Protein AF-A0A8R1XVH8-F1 (afdb_monomer)

Structure (mmCIF, N/CA/C/O backbone):
data_AF-A0A8R1XVH8-F1
#
_entry.id   AF-A0A8R1XVH8-F1
#
loop_
_atom_site.group_PDB
_atom_site.id
_atom_site.type_symbol
_atom_site.label_atom_id
_atom_site.label_alt_id
_atom_site.label_comp_id
_atom_site.label_asym_id
_atom_site.label_entity_id
_atom_site.label_seq_id
_atom_site.pdbx_PDB_ins_code
_atom_site.Cartn_x
_atom_site.Cartn_y
_atom_site.Cartn_z
_atom_site.occupancy
_atom_site.B_iso_or_equiv
_atom_site.auth_seq_id
_atom_site.auth_comp_id
_atom_site.auth_asym_id
_atom_site.auth_atom_id
_atom_site.pdbx_PDB_model_num
ATOM 1 N N . MET A 1 1 ? 34.388 -2.470 41.764 1.00 41.16 1 MET A N 1
ATOM 2 C CA . MET A 1 1 ? 33.141 -3.243 41.594 1.00 41.16 1 MET A CA 1
ATOM 3 C C . MET A 1 1 ? 32.781 -3.168 40.113 1.00 41.16 1 MET A C 1
ATOM 5 O O . MET A 1 1 ? 32.423 -2.094 39.654 1.00 41.16 1 MET A O 1
ATOM 9 N N . LYS A 1 2 ? 33.073 -4.227 39.343 1.00 32.81 2 LYS A N 1
ATOM 10 C CA . LYS A 1 2 ? 32.853 -4.298 37.885 1.00 32.81 2 LYS A CA 1
ATOM 11 C C . LYS A 1 2 ? 31.404 -4.728 37.622 1.00 32.81 2 LYS A C 1
ATOM 13 O O . LYS A 1 2 ? 30.973 -5.714 38.212 1.00 32.81 2 LYS A O 1
ATOM 18 N N . LEU A 1 3 ? 30.684 -3.995 36.773 1.00 36.16 3 LEU A N 1
ATOM 19 C CA . LEU A 1 3 ? 29.395 -4.421 36.210 1.00 36.16 3 LEU A CA 1
ATOM 20 C C . LEU A 1 3 ? 29.646 -5.412 35.052 1.00 36.16 3 LEU A C 1
ATOM 22 O O . LEU A 1 3 ? 30.648 -5.238 34.353 1.00 36.16 3 LEU A O 1
ATOM 26 N N . PRO A 1 4 ? 28.809 -6.453 34.873 1.00 33.69 4 PRO A N 1
ATOM 27 C CA . PRO A 1 4 ? 29.088 -7.558 33.963 1.00 33.69 4 PRO A CA 1
ATOM 28 C C . PRO A 1 4 ? 28.677 -7.276 32.510 1.00 33.69 4 PRO A C 1
ATOM 30 O O . PRO A 1 4 ? 27.805 -6.454 32.237 1.00 33.69 4 PRO A O 1
ATOM 33 N N . GLU A 1 5 ? 29.346 -7.994 31.607 1.00 32.44 5 GLU A N 1
ATOM 34 C CA . GLU A 1 5 ? 29.233 -7.965 30.146 1.00 32.44 5 GLU A CA 1
ATOM 35 C C . GLU A 1 5 ? 27.840 -8.378 29.642 1.00 32.44 5 GLU A C 1
ATOM 37 O O . GLU A 1 5 ? 27.240 -9.337 30.132 1.00 32.44 5 GLU A O 1
ATOM 42 N N . ALA A 1 6 ? 27.344 -7.653 28.634 1.00 37.00 6 ALA A N 1
ATOM 43 C CA . ALA A 1 6 ? 26.116 -7.975 27.919 1.00 37.00 6 ALA A CA 1
ATOM 44 C C . ALA A 1 6 ? 26.329 -9.186 26.997 1.00 37.00 6 ALA A C 1
ATOM 46 O O . ALA A 1 6 ? 27.260 -9.234 26.194 1.00 37.00 6 ALA A O 1
ATOM 47 N N . THR A 1 7 ? 25.441 -10.162 27.137 1.00 34.00 7 THR A N 1
ATOM 48 C CA . THR A 1 7 ? 25.371 -11.409 26.384 1.00 34.00 7 THR A CA 1
ATOM 49 C C . THR A 1 7 ? 24.884 -11.183 24.949 1.00 34.00 7 THR A C 1
ATOM 51 O O . THR A 1 7 ? 23.850 -10.562 24.716 1.00 34.00 7 THR A O 1
ATOM 54 N N . ASN A 1 8 ? 25.635 -11.734 23.991 1.00 28.81 8 ASN A N 1
ATOM 55 C CA . ASN A 1 8 ? 25.327 -11.777 22.560 1.00 28.81 8 ASN A CA 1
ATOM 56 C C . ASN A 1 8 ? 24.007 -12.522 22.279 1.00 28.81 8 ASN A C 1
ATOM 58 O O . ASN A 1 8 ? 23.938 -13.734 22.485 1.00 28.81 8 ASN A O 1
ATOM 62 N N . SER A 1 9 ? 23.002 -11.837 21.725 1.00 32.88 9 SER A N 1
ATOM 63 C CA . SER A 1 9 ? 21.912 -12.471 20.974 1.00 32.88 9 SER A CA 1
ATOM 64 C C . SER A 1 9 ? 22.165 -12.271 19.480 1.00 32.88 9 SER A C 1
ATOM 66 O O . SER A 1 9 ? 22.059 -11.162 18.962 1.00 32.88 9 SER A O 1
ATOM 68 N N . SER A 1 10 ? 22.530 -13.350 18.794 1.00 30.30 10 SER A N 1
ATOM 69 C CA . SER A 1 10 ? 22.681 -13.413 17.341 1.00 30.30 10 SER A CA 1
ATOM 70 C C . SER A 1 10 ? 21.307 -13.382 16.662 1.00 30.30 10 SER A C 1
ATOM 72 O O . SER A 1 10 ? 20.714 -14.435 16.414 1.00 30.30 10 SER A O 1
ATOM 74 N N . GLU A 1 11 ? 20.790 -12.189 16.376 1.00 31.14 11 GLU A N 1
ATOM 75 C CA . GLU A 1 11 ? 19.809 -12.021 15.300 1.00 31.14 11 GLU A CA 1
ATOM 76 C C . GLU A 1 11 ? 20.565 -11.877 13.967 1.00 31.14 11 GLU A C 1
ATOM 78 O O . GLU A 1 11 ? 21.631 -11.259 13.942 1.00 31.14 11 GLU A O 1
ATOM 83 N N . PRO A 1 12 ? 20.085 -12.483 12.866 1.00 31.28 12 PRO A N 1
ATOM 84 C CA . PRO A 1 12 ? 20.711 -12.297 11.565 1.00 31.28 12 PRO A CA 1
ATOM 85 C C . PRO A 1 12 ? 20.593 -10.822 11.171 1.00 31.28 12 PRO A C 1
ATOM 87 O O . PRO A 1 12 ? 19.512 -10.255 11.312 1.00 31.28 12 PRO A O 1
ATOM 90 N N . GLU A 1 13 ? 21.691 -10.225 10.699 1.00 31.73 13 GLU A N 1
ATOM 91 C CA . GLU A 1 13 ? 21.740 -8.858 10.166 1.00 31.73 13 GLU A CA 1
ATOM 92 C C . GLU A 1 13 ? 20.700 -8.700 9.047 1.00 31.73 13 GLU A C 1
ATOM 94 O O . GLU A 1 13 ? 20.936 -9.052 7.891 1.00 31.73 13 GLU A O 1
ATOM 99 N N . ASP A 1 14 ? 19.515 -8.205 9.402 1.00 42.94 14 ASP A N 1
ATOM 100 C CA . ASP A 1 14 ? 18.559 -7.675 8.443 1.00 42.94 14 ASP A CA 1
ATOM 101 C C . ASP A 1 14 ? 19.241 -6.455 7.820 1.00 42.94 14 ASP A C 1
ATOM 103 O O . ASP A 1 14 ? 19.723 -5.582 8.548 1.00 42.94 14 ASP A O 1
ATOM 107 N N . VAL A 1 15 ? 19.372 -6.417 6.493 1.00 43.84 15 VAL A N 1
ATOM 108 C CA . VAL A 1 15 ? 19.994 -5.287 5.790 1.00 43.84 15 VAL A CA 1
ATOM 109 C C . VAL A 1 15 ? 19.095 -4.073 6.021 1.00 43.84 15 VAL A C 1
ATOM 111 O O . VAL A 1 15 ? 18.144 -3.842 5.274 1.00 43.84 15 VAL A O 1
ATOM 114 N N . MET A 1 16 ? 19.347 -3.337 7.107 1.00 61.94 16 MET A N 1
ATOM 115 C CA . MET A 1 16 ? 18.557 -2.173 7.483 1.00 61.94 16 MET A CA 1
ATOM 116 C C . MET A 1 16 ? 18.638 -1.163 6.345 1.00 61.94 16 MET A C 1
ATOM 118 O O . MET A 1 16 ? 19.724 -0.729 5.957 1.00 61.94 16 MET A O 1
ATOM 122 N N . GLN A 1 17 ? 17.481 -0.809 5.789 1.00 72.12 17 GLN A N 1
ATOM 123 C CA . GLN A 1 17 ? 17.408 0.273 4.819 1.00 72.12 17 GLN A CA 1
ATOM 124 C C . GLN A 1 17 ? 17.915 1.560 5.482 1.00 72.12 17 GLN A C 1
ATOM 126 O O . GLN A 1 17 ? 17.555 1.819 6.635 1.00 72.12 17 GLN A O 1
ATOM 131 N N . PRO A 1 18 ? 18.736 2.364 4.784 1.00 84.88 18 PRO A N 1
ATOM 132 C CA . PRO A 1 18 ? 19.253 3.597 5.352 1.00 84.88 18 PRO A CA 1
ATOM 133 C C . PRO A 1 18 ? 18.094 4.537 5.691 1.00 84.88 18 PRO A C 1
ATOM 135 O O . PRO A 1 18 ? 17.162 4.735 4.908 1.00 84.88 18 PRO A O 1
ATOM 138 N N . SER A 1 19 ? 18.154 5.131 6.875 1.00 91.81 19 SER A N 1
ATOM 139 C CA . SER A 1 19 ? 17.223 6.164 7.311 1.00 91.81 19 SER A CA 1
ATOM 140 C C . SER A 1 19 ? 17.341 7.417 6.443 1.00 91.81 19 SER A C 1
ATOM 142 O O . SER A 1 19 ? 18.367 7.680 5.809 1.00 91.81 19 SER A O 1
ATOM 144 N N . LEU A 1 20 ? 16.307 8.264 6.468 1.00 93.75 20 LEU A N 1
ATOM 145 C CA . LEU A 1 20 ? 16.307 9.517 5.704 1.00 93.75 20 LEU A CA 1
ATOM 146 C C . LEU A 1 20 ? 17.517 10.398 6.065 1.00 93.75 20 LEU A C 1
ATOM 148 O O . LEU A 1 20 ? 18.141 10.996 5.188 1.00 93.75 20 LEU A O 1
ATOM 152 N N . LYS A 1 21 ? 17.893 10.391 7.351 1.00 93.50 21 LYS A N 1
ATOM 153 C CA . LYS A 1 21 ? 19.056 11.100 7.889 1.00 93.50 21 LYS A CA 1
ATOM 154 C C . LYS A 1 21 ? 20.384 10.529 7.386 1.00 93.50 21 LYS A C 1
ATOM 156 O O . LYS A 1 21 ? 21.283 11.305 7.076 1.00 93.50 21 LYS A O 1
ATOM 161 N N . GLU A 1 22 ? 20.519 9.206 7.289 1.00 93.38 22 GLU A N 1
ATOM 162 C CA . GLU A 1 22 ? 21.719 8.551 6.737 1.00 93.38 22 GLU A CA 1
ATOM 163 C C . GLU A 1 22 ? 21.882 8.821 5.239 1.00 93.38 22 GLU A C 1
ATOM 165 O O . GLU A 1 22 ? 23.004 8.979 4.764 1.00 93.38 22 GLU A O 1
ATOM 170 N N . LEU A 1 23 ? 20.769 8.992 4.519 1.00 93.56 23 LEU A N 1
ATOM 171 C CA . LEU A 1 23 ? 20.758 9.469 3.133 1.00 93.56 23 LEU A CA 1
ATOM 172 C C . LEU A 1 23 ? 21.039 10.979 3.002 1.00 93.56 23 LEU A C 1
ATOM 174 O O . LEU A 1 23 ? 21.056 11.508 1.893 1.00 93.56 23 LEU A O 1
ATOM 178 N N . GLY A 1 24 ? 21.281 11.684 4.112 1.00 94.19 24 GLY A N 1
ATOM 179 C CA . GLY A 1 24 ? 21.640 13.102 4.122 1.00 94.19 24 GLY A CA 1
ATOM 180 C C . GLY A 1 24 ? 20.457 14.063 4.013 1.00 94.19 24 GLY A C 1
ATOM 181 O O . GLY A 1 24 ? 20.674 15.235 3.700 1.00 94.19 24 GLY A O 1
ATOM 182 N N . TYR A 1 25 ? 19.236 13.588 4.278 1.00 95.94 25 TYR A N 1
ATOM 183 C CA . TYR A 1 25 ? 18.013 14.382 4.222 1.00 95.94 25 TYR A CA 1
ATOM 184 C C . TYR A 1 25 ? 17.300 14.465 5.576 1.00 95.94 25 TYR A C 1
ATOM 186 O O . TYR A 1 25 ? 17.399 13.582 6.427 1.00 95.94 25 TYR A O 1
ATOM 194 N N . HIS A 1 26 ? 16.539 15.534 5.774 1.00 95.81 26 HIS A N 1
ATOM 195 C CA . HIS A 1 26 ? 15.629 15.696 6.906 1.00 95.81 26 HIS A CA 1
ATOM 196 C C . HIS A 1 26 ? 14.435 16.575 6.508 1.00 95.81 26 HIS A C 1
ATOM 198 O O . HIS A 1 26 ? 14.429 17.163 5.429 1.00 95.81 26 HIS A O 1
ATOM 204 N N . PHE A 1 27 ? 13.412 16.657 7.358 1.00 95.56 27 PHE A N 1
ATOM 205 C CA . PHE A 1 27 ? 12.331 17.631 7.198 1.00 95.56 27 PHE A CA 1
ATOM 206 C C . PHE A 1 27 ? 12.562 18.810 8.143 1.00 95.56 27 PHE A C 1
ATOM 208 O O . PHE A 1 27 ? 12.816 18.592 9.327 1.00 95.56 27 PHE A O 1
ATOM 215 N N . ASP A 1 28 ? 12.462 20.035 7.623 1.00 93.81 28 ASP A N 1
ATOM 216 C CA . ASP A 1 28 ? 12.487 21.250 8.443 1.00 93.81 28 ASP A CA 1
ATOM 217 C C . ASP A 1 28 ? 11.183 21.417 9.255 1.00 93.81 28 ASP A C 1
ATOM 219 O O . ASP A 1 28 ? 10.233 20.640 9.115 1.00 93.81 28 ASP A O 1
ATOM 223 N N . ASP A 1 29 ? 11.104 22.452 10.096 1.00 90.25 29 ASP A N 1
ATOM 224 C CA . ASP A 1 29 ? 9.925 22.726 10.937 1.00 90.25 29 ASP A CA 1
ATOM 225 C C . ASP A 1 29 ? 8.639 22.993 10.125 1.00 90.25 29 ASP A C 1
ATOM 227 O O . ASP A 1 29 ? 7.523 22.818 10.623 1.00 90.25 29 ASP A O 1
ATOM 231 N N . CYS A 1 30 ? 8.774 23.382 8.852 1.00 87.19 30 CYS A N 1
ATOM 232 C CA . CYS A 1 30 ? 7.662 23.560 7.916 1.00 87.19 30 CYS A CA 1
ATOM 233 C C . CYS A 1 30 ? 7.269 22.247 7.210 1.00 87.19 30 CYS A C 1
ATOM 235 O O . CYS A 1 30 ? 6.290 22.210 6.456 1.00 87.19 30 CYS A O 1
ATOM 237 N N . GLY A 1 31 ? 8.007 21.163 7.456 1.00 91.12 31 GLY A N 1
ATOM 238 C CA . GLY A 1 31 ? 7.837 19.857 6.835 1.00 91.12 31 GLY A CA 1
ATOM 239 C C . GLY A 1 31 ? 8.377 19.779 5.408 1.00 91.12 31 GLY A C 1
ATOM 240 O O . GLY A 1 31 ? 7.955 18.891 4.670 1.00 91.12 31 GLY A O 1
ATOM 241 N N . VAL A 1 32 ? 9.246 20.700 4.985 1.00 91.44 32 VAL A N 1
ATOM 242 C CA . VAL A 1 32 ? 9.895 20.681 3.665 1.00 91.44 32 VAL A CA 1
ATOM 243 C C . VAL A 1 32 ? 11.162 19.833 3.752 1.00 91.44 32 VAL A C 1
ATOM 245 O O . VAL A 1 32 ? 11.928 19.957 4.705 1.00 91.44 32 VAL A O 1
ATOM 248 N N . MET A 1 33 ? 11.393 18.964 2.766 1.00 94.31 33 MET A N 1
ATOM 249 C CA . MET A 1 33 ? 12.576 18.101 2.748 1.00 94.31 33 MET A CA 1
ATOM 250 C C . MET A 1 33 ? 13.833 18.894 2.373 1.00 94.31 33 MET A C 1
ATOM 252 O O . MET A 1 33 ? 13.864 19.566 1.334 1.00 94.31 33 MET A O 1
ATOM 256 N N . ARG A 1 34 ? 14.866 18.792 3.210 1.00 94.81 34 ARG A N 1
ATOM 257 C CA . ARG A 1 34 ? 16.147 19.491 3.096 1.00 94.81 34 ARG A CA 1
ATOM 258 C C . ARG A 1 34 ? 17.315 18.520 3.063 1.00 94.81 34 ARG A C 1
ATOM 260 O O . ARG A 1 34 ? 17.290 17.505 3.756 1.00 94.81 34 ARG A O 1
ATOM 267 N N . ASP A 1 35 ? 18.332 18.837 2.271 1.00 93.94 35 ASP A N 1
ATOM 268 C CA . ASP A 1 35 ? 19.637 18.182 2.353 1.00 93.94 35 ASP A CA 1
ATOM 269 C C . ASP A 1 35 ? 20.452 18.710 3.553 1.00 93.94 35 ASP A C 1
ATOM 271 O O . ASP A 1 35 ? 20.030 19.605 4.286 1.00 93.94 35 ASP A O 1
ATOM 275 N N . LYS A 1 36 ? 21.668 18.187 3.733 1.00 91.19 36 LYS A N 1
ATOM 276 C CA . LYS A 1 36 ? 22.628 18.645 4.756 1.00 91.19 36 LYS A CA 1
ATOM 277 C C . LYS A 1 36 ? 23.047 20.125 4.664 1.00 91.19 36 LYS A C 1
ATOM 279 O O . LYS A 1 36 ? 23.709 20.611 5.574 1.00 91.19 36 LYS A O 1
ATOM 284 N N . ASN A 1 37 ? 22.745 20.808 3.558 1.00 93.06 37 ASN A N 1
ATOM 285 C CA . ASN A 1 37 ? 23.063 22.216 3.312 1.00 93.06 37 ASN A CA 1
ATOM 286 C C . ASN A 1 37 ? 21.799 23.100 3.307 1.00 93.06 37 ASN A C 1
ATOM 288 O O . ASN A 1 37 ? 21.846 24.210 2.774 1.00 93.06 37 ASN A O 1
ATOM 292 N N . GLU A 1 38 ? 20.672 22.611 3.838 1.00 92.94 38 GLU A N 1
ATOM 293 C CA . GLU A 1 38 ? 19.370 23.299 3.865 1.00 92.94 38 GLU A CA 1
ATOM 294 C C . GLU A 1 38 ? 18.756 23.591 2.481 1.00 92.94 38 GLU A C 1
ATOM 296 O O . GLU A 1 38 ? 17.808 24.380 2.330 1.00 92.94 38 GLU A O 1
ATOM 301 N N . LYS A 1 39 ? 19.251 22.928 1.432 1.00 93.19 39 LYS A N 1
ATOM 302 C CA . LYS A 1 39 ? 18.674 23.017 0.090 1.00 93.19 39 LYS A CA 1
ATOM 303 C C . LYS A 1 39 ? 17.489 22.076 -0.033 1.00 93.19 39 LYS A C 1
ATOM 305 O O . LYS A 1 39 ? 17.475 20.996 0.551 1.00 93.19 39 LYS A O 1
ATOM 310 N N . LYS A 1 40 ? 16.481 22.494 -0.802 1.00 88.88 40 LYS A N 1
ATOM 311 C CA . LYS A 1 40 ? 15.342 21.628 -1.128 1.00 88.88 40 LYS A CA 1
ATOM 312 C C . LYS A 1 40 ? 15.826 20.390 -1.878 1.00 88.88 40 LYS A C 1
ATOM 314 O O . LYS A 1 40 ? 16.826 20.452 -2.588 1.00 88.88 40 LYS A O 1
ATOM 319 N N . TYR A 1 41 ? 15.086 19.295 -1.733 1.00 85.44 41 TYR A N 1
ATOM 320 C CA . TYR A 1 41 ? 15.306 18.098 -2.533 1.00 85.44 41 TYR A CA 1
ATOM 321 C C . TYR A 1 41 ? 15.354 18.427 -4.031 1.00 85.44 41 TYR A C 1
ATOM 323 O O . TYR A 1 41 ? 14.455 19.077 -4.566 1.00 85.44 41 TYR A O 1
ATOM 331 N N . GLU A 1 42 ? 16.382 17.918 -4.700 1.00 82.56 42 GLU A N 1
ATOM 332 C CA . GLU A 1 42 ? 16.516 17.941 -6.149 1.00 82.56 42 GLU A CA 1
ATOM 333 C C . GLU A 1 42 ? 16.573 16.498 -6.646 1.00 82.56 42 GLU A C 1
ATOM 335 O O . GLU A 1 42 ? 17.247 15.643 -6.066 1.00 82.56 42 GLU A O 1
ATOM 340 N N . PHE A 1 43 ? 15.831 16.214 -7.713 1.00 78.12 43 PHE A N 1
ATOM 341 C CA . PHE A 1 43 ? 15.843 14.896 -8.331 1.00 78.12 43 PHE A CA 1
ATOM 342 C C . PHE A 1 43 ? 17.216 14.622 -8.959 1.00 78.12 43 PHE A C 1
ATOM 344 O O . PHE A 1 43 ? 17.677 15.400 -9.792 1.00 78.12 43 PHE A O 1
ATOM 351 N N . ILE A 1 44 ? 17.833 13.501 -8.575 1.00 80.94 44 ILE A N 1
ATOM 352 C CA . ILE A 1 44 ? 19.130 13.047 -9.100 1.00 80.94 44 ILE A CA 1
ATOM 353 C C . ILE A 1 44 ? 18.889 11.999 -10.188 1.00 80.94 44 ILE A C 1
ATOM 355 O O . ILE A 1 44 ? 19.114 12.246 -11.370 1.00 80.94 44 ILE A O 1
ATOM 359 N N . ASP A 1 45 ? 18.372 10.841 -9.785 1.00 77.81 45 ASP A N 1
ATOM 360 C CA . ASP A 1 45 ? 18.011 9.738 -10.663 1.00 77.81 45 ASP A CA 1
ATOM 361 C C . ASP A 1 45 ? 16.887 8.892 -10.038 1.00 77.81 45 ASP A C 1
ATOM 363 O O . ASP A 1 45 ? 16.467 9.100 -8.893 1.00 77.81 45 ASP A O 1
ATOM 367 N N . GLN A 1 46 ? 16.376 7.924 -10.803 1.00 73.88 46 GLN A N 1
ATOM 368 C CA . GLN A 1 46 ? 15.266 7.080 -10.361 1.00 73.88 46 GLN A CA 1
ATOM 369 C C . GLN A 1 46 ? 15.649 6.141 -9.208 1.00 73.88 46 GLN A C 1
ATOM 371 O O . GLN A 1 46 ? 14.800 5.847 -8.368 1.00 73.88 46 GLN A O 1
ATOM 376 N N . LYS A 1 47 ? 16.894 5.654 -9.158 1.00 76.31 47 LYS A N 1
ATOM 377 C CA . LYS A 1 47 ? 17.347 4.719 -8.122 1.00 76.31 47 LYS A CA 1
ATOM 378 C C . LYS A 1 47 ? 17.405 5.433 -6.773 1.00 76.31 47 LYS A C 1
ATOM 380 O O . LYS A 1 47 ? 16.791 4.957 -5.821 1.00 76.31 47 LYS A O 1
ATOM 385 N N . SER A 1 48 ? 18.044 6.601 -6.721 1.00 84.19 48 SER A N 1
ATOM 386 C CA . SER A 1 48 ? 18.070 7.459 -5.537 1.00 84.19 48 SER A CA 1
ATOM 387 C C . SER A 1 48 ? 16.669 7.925 -5.144 1.00 84.19 48 SER A C 1
ATOM 389 O O . SER A 1 48 ? 16.351 7.954 -3.961 1.00 84.19 48 SER A O 1
ATOM 391 N N . TYR A 1 49 ? 15.794 8.244 -6.106 1.00 76.00 49 TYR A N 1
ATOM 392 C CA . TYR A 1 49 ? 14.404 8.607 -5.806 1.00 76.00 49 TYR A CA 1
ATOM 393 C C . TYR A 1 49 ? 13.641 7.478 -5.094 1.00 76.00 49 TYR A C 1
ATOM 395 O O . TYR A 1 49 ? 12.902 7.742 -4.145 1.00 76.00 49 TYR A O 1
ATOM 403 N N . GLU A 1 50 ? 13.809 6.225 -5.528 1.00 79.19 50 GLU A N 1
ATOM 404 C CA . GLU A 1 50 ? 13.172 5.076 -4.875 1.00 79.19 50 GLU A CA 1
ATOM 405 C C . GLU A 1 50 ? 13.764 4.792 -3.490 1.00 79.19 50 GLU A C 1
ATOM 407 O O . GLU A 1 50 ? 13.001 4.576 -2.551 1.00 79.19 50 GLU A O 1
ATOM 412 N N . GLU A 1 51 ? 15.090 4.851 -3.342 1.00 89.44 51 GLU A N 1
ATOM 413 C CA . GLU A 1 51 ? 15.783 4.656 -2.061 1.00 89.44 51 GLU A CA 1
ATOM 414 C C . GLU A 1 51 ? 15.360 5.706 -1.023 1.00 89.44 51 GLU A C 1
ATOM 416 O O . GLU A 1 51 ? 14.901 5.363 0.069 1.00 89.44 51 GLU A O 1
ATOM 421 N N . ILE A 1 52 ? 15.393 6.988 -1.402 1.00 90.88 52 ILE A N 1
ATOM 422 C CA . ILE A 1 52 ? 14.908 8.089 -0.561 1.00 90.88 52 ILE A CA 1
ATOM 423 C C . ILE A 1 52 ? 13.411 7.926 -0.287 1.00 90.88 52 ILE A C 1
ATOM 425 O O . ILE A 1 52 ? 12.964 8.141 0.835 1.00 90.88 52 ILE A O 1
ATOM 429 N N . GLY A 1 53 ? 12.617 7.513 -1.278 1.00 86.88 53 GLY A N 1
ATOM 430 C CA . GLY A 1 53 ? 11.182 7.283 -1.114 1.00 86.88 53 GLY A CA 1
ATOM 431 C C . GLY A 1 53 ? 10.844 6.190 -0.089 1.00 86.88 53 GLY A C 1
ATOM 432 O O . GLY A 1 53 ? 9.844 6.311 0.627 1.00 86.88 53 GLY A O 1
ATOM 433 N N . SER A 1 54 ? 11.662 5.141 0.003 1.00 91.00 54 SER A N 1
ATOM 434 C CA . SER A 1 54 ? 11.553 4.116 1.049 1.00 91.00 54 SER A CA 1
ATOM 435 C C . SER A 1 54 ? 11.927 4.683 2.420 1.00 91.00 54 SER A C 1
ATOM 437 O O . SER A 1 54 ? 11.152 4.551 3.364 1.00 91.00 54 SER A O 1
ATOM 439 N N . ALA A 1 55 ? 13.025 5.436 2.517 1.00 95.44 55 ALA A N 1
ATOM 440 C CA . ALA A 1 55 ? 13.425 6.093 3.761 1.00 95.44 55 ALA A CA 1
ATOM 441 C C . ALA A 1 55 ? 12.389 7.124 4.262 1.00 95.44 55 ALA A C 1
ATOM 443 O O . ALA A 1 55 ? 12.108 7.209 5.457 1.00 95.44 55 ALA A O 1
ATOM 444 N N . VAL A 1 56 ? 11.757 7.870 3.348 1.00 95.12 56 VAL A N 1
ATOM 445 C CA . VAL A 1 56 ? 10.630 8.774 3.638 1.00 95.12 56 VAL A CA 1
ATOM 446 C C . VAL A 1 56 ? 9.430 8.010 4.199 1.00 95.12 56 VAL A C 1
ATOM 448 O O . VAL A 1 56 ? 8.721 8.531 5.057 1.00 95.12 56 VAL A O 1
ATOM 451 N N . THR A 1 57 ? 9.185 6.784 3.729 1.00 95.06 57 THR A N 1
ATOM 452 C CA . THR A 1 57 ? 8.084 5.952 4.231 1.00 95.06 57 THR A CA 1
ATOM 453 C C . THR A 1 57 ? 8.283 5.612 5.705 1.00 95.06 57 THR A C 1
ATOM 455 O O . THR A 1 57 ? 7.377 5.858 6.503 1.00 95.06 57 THR A O 1
ATOM 458 N N . GLU A 1 58 ? 9.474 5.138 6.075 1.00 95.50 58 GLU A N 1
ATOM 459 C CA . GLU A 1 58 ? 9.809 4.837 7.471 1.00 95.50 58 GLU A CA 1
ATOM 460 C C . GLU A 1 58 ? 9.821 6.095 8.347 1.00 95.50 58 GLU A C 1
ATOM 462 O O . GLU A 1 58 ? 9.307 6.083 9.467 1.00 95.50 58 GLU A O 1
ATOM 467 N N . GLU A 1 59 ? 10.305 7.222 7.820 1.00 96.94 59 GLU A N 1
ATOM 468 C CA . GLU A 1 59 ? 10.276 8.495 8.541 1.00 96.94 59 GLU A CA 1
ATOM 469 C C . GLU A 1 59 ? 8.840 8.976 8.810 1.00 96.94 59 GLU A C 1
ATOM 471 O O . GLU A 1 59 ? 8.539 9.462 9.899 1.00 96.94 59 GLU A O 1
ATOM 476 N N . ILE A 1 60 ? 7.912 8.792 7.868 1.00 97.44 60 ILE A N 1
ATOM 477 C CA . ILE A 1 60 ? 6.495 9.123 8.078 1.00 97.44 60 ILE A CA 1
ATOM 478 C C . ILE A 1 60 ? 5.861 8.221 9.132 1.00 97.44 60 ILE A C 1
ATOM 480 O O . ILE A 1 60 ? 5.084 8.716 9.951 1.00 97.44 60 ILE A O 1
ATOM 484 N N . TYR A 1 61 ? 6.194 6.929 9.158 1.00 97.75 61 TYR A N 1
ATOM 485 C CA . TYR A 1 61 ? 5.756 6.054 10.242 1.00 97.75 61 TYR A CA 1
ATOM 486 C C . TYR A 1 61 ? 6.265 6.551 11.595 1.00 97.75 61 TYR A C 1
ATOM 488 O O . TYR A 1 61 ? 5.463 6.741 12.510 1.00 97.75 61 TYR A O 1
ATOM 496 N N . ARG A 1 62 ? 7.561 6.878 11.688 1.00 97.25 62 ARG A N 1
ATOM 497 C CA . ARG A 1 62 ? 8.167 7.447 12.896 1.00 97.25 62 ARG A CA 1
ATOM 498 C C . ARG A 1 62 ? 7.464 8.736 13.326 1.00 97.25 62 ARG A C 1
ATOM 500 O O . ARG A 1 62 ? 7.184 8.914 14.509 1.00 97.25 62 ARG A O 1
ATOM 507 N N . ILE A 1 63 ? 7.148 9.635 12.392 1.00 97.31 63 ILE A N 1
ATOM 508 C CA . ILE A 1 63 ? 6.412 10.875 12.681 1.00 97.31 63 ILE A CA 1
ATOM 509 C C . ILE A 1 63 ? 5.006 10.567 13.214 1.00 97.31 63 ILE A C 1
ATOM 511 O O . ILE A 1 63 ? 4.594 11.174 14.198 1.00 97.31 63 ILE A O 1
ATOM 515 N N . MET A 1 64 ? 4.270 9.634 12.600 1.00 98.25 64 MET A N 1
ATOM 516 C CA . MET A 1 64 ? 2.923 9.257 13.049 1.00 98.25 64 MET A CA 1
ATOM 517 C C . MET A 1 64 ? 2.920 8.616 14.442 1.00 98.25 64 MET A C 1
ATOM 519 O O . MET A 1 64 ? 1.999 8.864 15.219 1.00 98.25 64 MET A O 1
ATOM 523 N N . GLU A 1 65 ? 3.928 7.810 14.769 1.00 98.44 65 GLU A N 1
ATOM 524 C CA . GLU A 1 65 ? 4.048 7.120 16.061 1.00 98.44 65 GLU A CA 1
ATOM 525 C C . GLU A 1 65 ? 4.434 8.076 17.205 1.00 98.44 65 GLU A C 1
ATOM 527 O O . GLU A 1 65 ? 4.046 7.864 18.352 1.00 98.44 65 GLU A O 1
ATOM 532 N N . ASN A 1 66 ? 5.141 9.171 16.908 1.00 97.75 66 ASN A N 1
ATOM 533 C CA . ASN A 1 66 ? 5.615 10.128 17.910 1.00 97.75 66 ASN A CA 1
ATOM 534 C C . ASN A 1 66 ? 4.632 11.292 18.170 1.00 97.75 66 ASN A C 1
ATOM 536 O O . ASN A 1 66 ? 3.721 11.561 17.372 1.00 97.75 66 ASN A O 1
ATOM 540 N N . PRO A 1 67 ? 4.795 12.038 19.284 1.00 96.31 67 PRO A N 1
ATOM 541 C CA . PRO A 1 67 ? 4.072 13.284 19.498 1.00 96.31 67 PRO A CA 1
ATOM 542 C C . PRO A 1 67 ? 4.262 14.267 18.326 1.00 96.31 67 PRO A C 1
ATOM 544 O O . PRO A 1 67 ? 5.363 14.384 17.794 1.00 96.31 67 PRO A O 1
ATOM 547 N N . PRO A 1 68 ? 3.213 15.010 17.931 1.00 94.88 68 PRO A N 1
ATOM 548 C CA . PRO A 1 68 ? 1.905 15.093 18.576 1.00 94.88 68 PRO A CA 1
ATOM 549 C C . PRO A 1 68 ? 0.900 14.020 18.121 1.00 94.88 68 PRO A C 1
ATOM 551 O O . PRO A 1 68 ? -0.227 14.029 18.618 1.00 94.88 68 PRO A O 1
ATOM 554 N N . TYR A 1 69 ? 1.243 13.124 17.198 1.00 96.62 69 TYR A N 1
ATOM 555 C CA . TYR A 1 69 ? 0.286 12.216 16.557 1.00 96.62 69 TYR A CA 1
ATOM 556 C C . TYR A 1 69 ? -0.053 11.011 17.441 1.00 96.62 69 TYR A C 1
ATOM 558 O O . TYR A 1 69 ? -1.228 10.822 17.751 1.00 96.62 69 TYR A O 1
ATOM 566 N N . ASN A 1 70 ? 0.961 10.300 17.950 1.00 97.62 70 ASN A N 1
ATOM 567 C CA . ASN A 1 70 ? 0.816 9.123 18.823 1.00 97.62 70 ASN A CA 1
ATOM 568 C C . ASN A 1 70 ? -0.113 8.045 18.233 1.00 97.62 70 ASN A C 1
ATOM 570 O O . ASN A 1 70 ? -1.021 7.551 18.907 1.00 97.62 70 ASN A O 1
ATOM 574 N N . MET A 1 71 ? 0.061 7.743 16.949 1.00 98.44 71 MET A N 1
ATOM 575 C CA . MET A 1 71 ? -0.637 6.648 16.287 1.00 98.44 71 MET A CA 1
ATOM 576 C C . MET A 1 71 ? -0.005 5.313 16.683 1.00 98.44 71 MET A C 1
ATOM 578 O O . MET A 1 71 ? 1.214 5.190 16.745 1.00 98.44 71 MET A O 1
ATOM 582 N N . GLU A 1 72 ? -0.828 4.297 16.900 1.00 97.94 72 GLU A N 1
ATOM 583 C CA . GLU A 1 72 ? -0.383 2.943 17.213 1.00 97.94 72 GLU A CA 1
ATOM 584 C C . GLU A 1 72 ? -0.296 2.107 15.936 1.00 97.94 72 GLU A C 1
ATOM 586 O O . GLU A 1 72 ? -1.265 2.027 15.175 1.00 97.94 72 GLU A O 1
ATOM 591 N N . ARG A 1 73 ? 0.858 1.473 15.701 1.00 97.88 73 ARG A N 1
ATOM 592 C CA . ARG A 1 73 ? 1.024 0.494 14.627 1.00 97.88 73 ARG A CA 1
ATOM 593 C C . ARG A 1 73 ? 0.428 -0.842 15.056 1.00 97.88 73 ARG A C 1
ATOM 595 O O . ARG A 1 73 ? 0.989 -1.533 15.902 1.00 97.88 73 ARG A O 1
ATOM 602 N N . GLN A 1 74 ? -0.661 -1.232 14.411 1.00 97.44 74 GLN A N 1
ATOM 603 C CA . GLN A 1 74 ? -1.361 -2.478 14.693 1.00 97.44 74 GLN A CA 1
ATOM 604 C C . GLN A 1 74 ? -1.171 -3.473 13.548 1.00 97.44 74 GLN A C 1
ATOM 606 O O . GLN A 1 74 ? -1.613 -3.226 12.425 1.00 97.44 74 GLN A 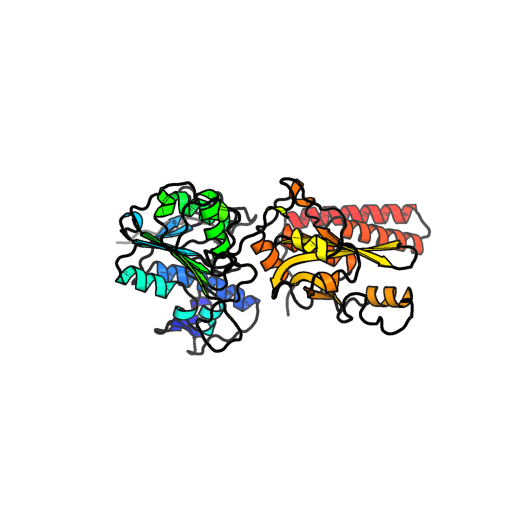O 1
ATOM 611 N N . TYR A 1 75 ? -0.559 -4.619 13.839 1.00 97.00 75 TYR A N 1
ATOM 612 C CA . TYR A 1 75 ? -0.495 -5.751 12.913 1.00 97.00 75 TYR A CA 1
ATOM 613 C C . TYR A 1 75 ? -1.853 -6.462 12.858 1.00 97.00 75 TYR A C 1
ATOM 615 O O . TYR A 1 75 ? -2.508 -6.620 13.890 1.00 97.00 75 TYR A O 1
ATOM 623 N N . LEU A 1 76 ? -2.281 -6.873 11.661 1.00 95.56 76 LEU A N 1
ATOM 624 C CA . LEU A 1 76 ? -3.528 -7.627 11.461 1.00 95.56 76 LEU A CA 1
ATOM 625 C C . LEU A 1 76 ? -3.463 -9.037 12.069 1.00 95.56 76 LEU A C 1
ATOM 627 O O . LEU A 1 76 ? -4.480 -9.565 12.507 1.00 95.56 76 LEU A O 1
ATOM 631 N N . ASP A 1 77 ? -2.266 -9.618 12.105 1.00 92.62 77 ASP A N 1
ATOM 632 C CA . ASP A 1 77 ? -1.912 -10.831 12.830 1.00 92.62 77 ASP A CA 1
ATOM 633 C C . ASP A 1 77 ? -0.683 -10.550 13.707 1.00 92.62 77 ASP A C 1
ATOM 635 O O . ASP A 1 77 ? 0.456 -10.477 13.238 1.00 92.62 77 ASP A O 1
ATOM 639 N N . ASP A 1 78 ? -0.926 -10.377 15.005 1.00 88.12 78 ASP A N 1
ATOM 640 C CA . ASP A 1 78 ? 0.123 -10.085 15.984 1.00 88.12 78 ASP A CA 1
ATOM 641 C C . ASP A 1 78 ? 0.971 -11.323 16.332 1.00 88.12 78 ASP A C 1
ATOM 643 O O . ASP A 1 78 ? 2.077 -11.197 16.856 1.00 88.12 78 ASP A O 1
ATOM 647 N N . THR A 1 79 ? 0.501 -12.531 15.986 1.00 91.38 79 THR A N 1
ATOM 648 C CA . THR A 1 79 ? 1.243 -13.779 16.237 1.00 91.38 79 THR A CA 1
ATOM 649 C C . THR A 1 79 ? 2.424 -13.951 15.285 1.00 91.38 79 THR A C 1
ATOM 651 O O . THR A 1 79 ? 3.400 -14.625 15.620 1.00 91.38 79 THR A O 1
ATOM 654 N N . ASN A 1 80 ? 2.373 -13.315 14.109 1.00 88.75 80 ASN A N 1
ATOM 655 C CA . ASN A 1 80 ? 3.441 -13.356 13.120 1.00 88.75 80 ASN A CA 1
ATOM 656 C C . ASN A 1 80 ? 3.581 -12.024 12.369 1.00 88.75 80 ASN A C 1
ATOM 658 O O . ASN A 1 80 ? 3.249 -11.910 11.187 1.00 88.75 80 ASN A O 1
ATOM 662 N N . LYS A 1 81 ? 4.164 -11.024 13.042 1.00 90.69 81 LYS A N 1
ATOM 663 C CA . LYS A 1 81 ? 4.411 -9.679 12.488 1.00 90.69 81 LYS A CA 1
ATOM 664 C C . LYS A 1 81 ? 5.150 -9.693 11.145 1.00 90.69 81 LYS A C 1
ATOM 666 O O . LYS A 1 81 ? 4.810 -8.921 10.257 1.00 90.69 81 LYS A O 1
ATOM 671 N N . LYS A 1 82 ? 6.097 -10.624 10.948 1.00 86.56 82 LYS A N 1
ATOM 672 C CA . LYS A 1 82 ? 6.855 -10.784 9.687 1.00 86.56 82 LYS A CA 1
ATOM 673 C C . LYS A 1 82 ? 5.988 -11.248 8.507 1.00 86.56 82 LYS A C 1
ATOM 675 O O . LYS A 1 82 ? 6.379 -11.088 7.353 1.00 86.56 82 LYS A O 1
ATOM 680 N N . ARG A 1 83 ? 4.824 -11.844 8.779 1.00 90.12 83 ARG A N 1
ATOM 681 C CA . ARG A 1 83 ? 3.829 -12.271 7.782 1.00 90.12 83 ARG A CA 1
ATOM 682 C C . ARG A 1 83 ? 2.516 -11.504 7.880 1.00 90.12 83 ARG A C 1
ATOM 684 O O . ARG A 1 83 ? 1.527 -11.938 7.290 1.00 90.12 83 ARG A O 1
ATOM 691 N N . SER A 1 84 ? 2.509 -10.357 8.550 1.00 93.38 84 SER A N 1
ATOM 692 C CA . SER A 1 84 ? 1.311 -9.553 8.731 1.00 93.38 84 SER A CA 1
ATOM 693 C C . SER A 1 84 ? 1.476 -8.170 8.123 1.00 93.38 84 SER A C 1
ATOM 695 O O . SER A 1 84 ? 2.451 -7.470 8.385 1.00 93.38 84 SER A O 1
ATOM 697 N N . ALA A 1 85 ? 0.460 -7.728 7.382 1.00 95.94 85 ALA A N 1
ATOM 698 C CA . ALA A 1 85 ? 0.303 -6.304 7.126 1.00 95.94 85 ALA A CA 1
ATOM 699 C C . ALA A 1 85 ? -0.028 -5.573 8.438 1.00 95.94 85 ALA A C 1
ATOM 701 O O . ALA A 1 85 ? -0.473 -6.188 9.414 1.00 95.94 85 ALA A O 1
ATOM 702 N N . PHE A 1 86 ? 0.159 -4.260 8.459 1.00 97.56 86 PHE A N 1
ATOM 703 C CA . PHE A 1 86 ? -0.230 -3.419 9.587 1.00 97.56 86 PHE A CA 1
ATOM 704 C C . PHE A 1 86 ? -1.010 -2.191 9.122 1.00 97.56 86 PHE A C 1
ATOM 706 O O . PHE A 1 86 ? -0.968 -1.807 7.953 1.00 97.56 86 PHE A O 1
ATOM 713 N N . ILE A 1 87 ? -1.706 -1.570 10.064 1.00 98.56 87 ILE A N 1
ATOM 714 C CA . ILE A 1 87 ? -2.405 -0.290 9.929 1.00 98.56 87 ILE A CA 1
ATOM 715 C C . ILE A 1 87 ? -1.973 0.646 11.058 1.00 98.56 87 ILE A C 1
ATOM 717 O O . ILE A 1 87 ? -1.322 0.207 12.007 1.00 98.56 87 ILE A O 1
ATOM 721 N N . PHE A 1 88 ? -2.362 1.920 10.983 1.00 98.75 88 PHE A N 1
ATOM 722 C CA . PHE A 1 88 ? -2.221 2.837 12.116 1.00 98.75 88 PHE A CA 1
ATOM 723 C C . PHE A 1 88 ? -3.573 3.219 12.700 1.00 98.75 88 PHE A C 1
ATOM 725 O O . PHE A 1 88 ? -4.509 3.546 11.968 1.00 98.75 88 PHE A O 1
ATOM 732 N N . LEU A 1 89 ? -3.652 3.219 14.025 1.00 98.69 89 LEU A N 1
ATOM 733 C CA . LEU A 1 89 ? -4.857 3.518 14.785 1.00 98.69 89 LEU A CA 1
ATOM 734 C C . LEU A 1 89 ? -4.593 4.691 15.728 1.00 98.69 89 LEU A C 1
ATOM 736 O O . LEU A 1 89 ? -3.560 4.751 16.388 1.00 98.69 89 LEU A O 1
ATOM 740 N N . SER A 1 90 ? -5.515 5.647 15.806 1.00 98.44 90 SER A N 1
ATOM 741 C CA . SER A 1 90 ? -5.432 6.687 16.836 1.00 98.44 90 SER A CA 1
ATOM 742 C C . SER A 1 90 ? -5.799 6.115 18.206 1.00 98.44 90 SER A C 1
ATOM 744 O O . SER A 1 90 ? -6.632 5.212 18.298 1.00 98.44 90 SER A O 1
ATOM 746 N N . LYS A 1 91 ? -5.311 6.724 19.287 1.00 97.00 91 LYS A N 1
ATOM 747 C CA . LYS A 1 91 ? -5.730 6.365 20.649 1.00 97.00 91 LYS A CA 1
ATOM 748 C C . LYS A 1 91 ? -7.264 6.334 20.810 1.00 97.00 91 LYS A C 1
ATOM 750 O O . LYS A 1 91 ? -7.963 7.257 20.383 1.00 97.00 91 LYS A O 1
ATOM 755 N N . ASP A 1 92 ? -7.768 5.281 21.453 1.00 97.06 92 ASP A N 1
ATOM 756 C CA . ASP A 1 92 ? -9.188 5.047 21.762 1.00 97.06 92 ASP A CA 1
ATOM 757 C C . ASP A 1 92 ? -10.125 5.089 20.538 1.00 97.06 92 ASP A C 1
ATOM 759 O O . ASP A 1 92 ? -11.317 5.361 20.690 1.00 97.06 92 ASP A O 1
ATOM 763 N N . TRP A 1 93 ? -9.608 4.855 19.322 1.00 97.88 93 TRP A N 1
ATOM 764 C CA . TRP A 1 93 ? -10.355 4.964 18.057 1.00 97.88 93 TRP A CA 1
ATOM 765 C C . TRP A 1 93 ? -11.707 4.231 18.085 1.00 97.88 93 TRP A C 1
ATOM 767 O O . TRP A 1 93 ? -12.696 4.749 17.570 1.00 97.88 93 TRP A O 1
ATOM 777 N N . ASN A 1 94 ? -11.772 3.062 18.727 1.00 97.31 94 ASN A N 1
ATOM 778 C CA . ASN A 1 94 ? -12.967 2.221 18.806 1.00 97.31 94 ASN A CA 1
ATOM 779 C C . ASN A 1 94 ? -14.038 2.749 19.774 1.00 97.31 94 ASN A C 1
ATOM 781 O O . ASN A 1 94 ? -15.180 2.297 19.706 1.00 97.31 94 ASN A O 1
ATOM 785 N N . GLN A 1 95 ? -13.695 3.685 20.666 1.00 97.88 95 GLN A N 1
ATOM 786 C CA . GLN A 1 95 ? -14.627 4.324 21.602 1.00 97.88 95 GLN A CA 1
ATOM 787 C C . GLN A 1 95 ? -15.111 5.698 21.119 1.00 97.88 95 GLN A C 1
ATOM 789 O O . GLN A 1 95 ? -15.998 6.279 21.744 1.00 97.88 95 GLN A O 1
ATOM 794 N N . LYS A 1 96 ? -14.534 6.250 20.043 1.00 97.69 96 LYS A N 1
ATOM 795 C CA . LYS A 1 96 ? -14.919 7.571 19.526 1.00 97.69 96 LYS A CA 1
ATOM 796 C C . LYS A 1 96 ? -16.276 7.511 18.824 1.00 97.69 96 LYS A C 1
ATOM 798 O O . LYS A 1 96 ? -16.593 6.543 18.141 1.00 97.69 96 LYS A O 1
ATOM 803 N N . GLU A 1 97 ? -17.050 8.587 18.948 1.00 97.81 97 GLU A N 1
ATOM 804 C CA . GLU A 1 97 ? -18.352 8.743 18.280 1.00 97.81 97 GLU A CA 1
ATOM 805 C C . GLU A 1 97 ? -18.217 8.896 16.756 1.00 97.81 97 GLU A C 1
ATOM 807 O O . GLU A 1 97 ? -19.071 8.433 15.998 1.00 97.81 97 GLU A O 1
ATOM 812 N N . ASN A 1 98 ? -17.120 9.518 16.315 1.00 98.38 98 ASN A N 1
ATOM 813 C CA . ASN A 1 98 ? -16.804 9.757 14.914 1.00 98.38 98 ASN A CA 1
ATOM 814 C C . ASN A 1 98 ? -15.483 9.069 14.556 1.00 98.38 98 ASN A C 1
ATOM 816 O O . ASN A 1 98 ? -14.503 9.202 15.296 1.00 98.38 98 ASN A O 1
ATOM 820 N N . LEU A 1 99 ? -15.450 8.372 13.420 1.00 98.69 99 LEU A N 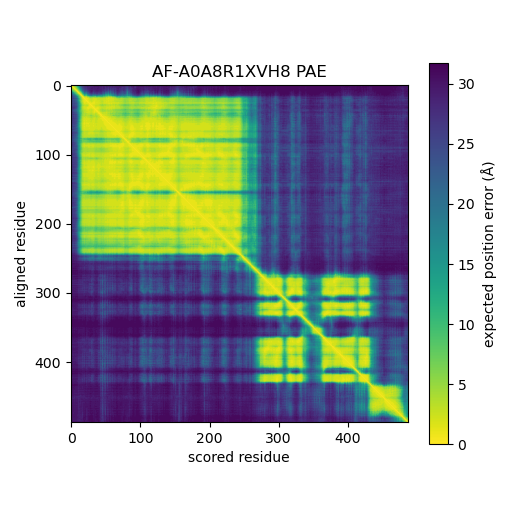1
ATOM 821 C CA . LEU A 1 99 ? -14.274 7.655 12.924 1.00 98.69 99 LEU A CA 1
ATOM 822 C C . LEU A 1 99 ? -13.949 8.081 11.491 1.00 98.69 99 LEU A C 1
ATOM 824 O O . LEU A 1 99 ? -14.833 8.119 10.639 1.00 98.69 99 LEU A O 1
ATOM 828 N N . VAL A 1 100 ? -12.679 8.358 11.210 1.00 98.62 100 VAL A N 1
ATOM 829 C CA . VAL A 1 100 ? -12.188 8.650 9.859 1.00 98.62 100 VAL A CA 1
ATOM 830 C C . VAL A 1 100 ? -11.281 7.524 9.382 1.00 98.62 100 VAL A C 1
ATOM 832 O O . VAL A 1 100 ? -10.354 7.129 10.083 1.00 98.62 100 VAL A O 1
ATOM 835 N N . VAL A 1 101 ? -11.521 7.026 8.174 1.00 98.81 101 VAL A N 1
ATOM 836 C CA . VAL A 1 101 ? -10.690 6.011 7.520 1.00 98.81 101 VAL A CA 1
ATOM 837 C C . VAL A 1 101 ? -9.925 6.656 6.367 1.00 98.81 101 VAL A C 1
ATOM 839 O O . VAL A 1 101 ? -10.537 7.248 5.479 1.00 98.81 101 VAL A O 1
ATOM 842 N N . LEU A 1 102 ? -8.596 6.550 6.370 1.00 98.75 102 LEU A N 1
ATOM 843 C CA . LEU A 1 102 ? -7.722 7.110 5.334 1.00 98.75 102 LEU A CA 1
ATOM 844 C C . LEU A 1 102 ? -7.168 5.996 4.437 1.00 98.75 102 LEU A C 1
ATOM 846 O O . LEU A 1 102 ? -6.569 5.040 4.936 1.00 98.75 102 LEU A O 1
ATOM 850 N N . ILE A 1 103 ? -7.346 6.131 3.118 1.00 98.00 103 ILE A N 1
ATOM 851 C CA . ILE A 1 103 ? -6.964 5.115 2.123 1.00 98.00 103 ILE A CA 1
ATOM 852 C C . ILE A 1 103 ? -6.161 5.753 0.985 1.00 98.00 103 ILE A C 1
ATOM 854 O O . ILE A 1 103 ? -6.704 6.464 0.143 1.00 98.00 103 ILE A O 1
ATOM 858 N N . HIS A 1 104 ? -4.857 5.494 0.944 1.00 94.31 104 HIS A N 1
ATOM 859 C CA . HIS A 1 104 ? -3.968 6.025 -0.093 1.00 94.31 104 HIS A CA 1
ATOM 860 C C . HIS A 1 104 ? -4.218 5.401 -1.485 1.00 94.31 104 HIS A C 1
ATOM 862 O O . HIS A 1 104 ? -4.933 4.409 -1.625 1.00 94.31 104 HIS A O 1
ATOM 868 N N . GLY A 1 105 ? -3.591 5.974 -2.519 1.00 83.38 105 GLY A N 1
ATOM 869 C CA . GLY A 1 105 ? -3.651 5.476 -3.899 1.00 83.38 105 GLY A CA 1
ATOM 870 C C . GLY A 1 105 ? -2.780 4.245 -4.166 1.00 83.38 105 GLY A C 1
ATOM 871 O O . GLY A 1 105 ? -2.232 3.634 -3.249 1.00 83.38 105 GLY A O 1
ATOM 872 N N . SER A 1 106 ? -2.635 3.875 -5.438 1.00 76.06 106 SER A N 1
ATOM 873 C CA . SER A 1 106 ? -1.783 2.761 -5.866 1.00 76.06 106 SER A CA 1
ATOM 874 C C . SER A 1 106 ? -0.303 3.146 -5.907 1.00 76.06 106 SER A C 1
ATOM 876 O O . SER A 1 106 ? 0.083 4.309 -5.786 1.00 76.06 106 SER A O 1
ATOM 878 N N . GLY A 1 107 ? 0.547 2.143 -6.117 1.00 71.38 107 GLY A N 1
ATOM 879 C CA . GLY A 1 107 ? 1.973 2.325 -6.335 1.00 71.38 107 GLY A CA 1
ATOM 880 C C . GLY A 1 107 ? 2.790 2.170 -5.057 1.00 71.38 107 GLY A C 1
ATOM 881 O O . GLY A 1 107 ? 2.571 1.268 -4.252 1.00 71.38 107 GLY A O 1
ATOM 882 N N . ALA A 1 108 ? 3.791 3.026 -4.900 1.00 77.00 108 ALA A N 1
ATOM 883 C CA . ALA A 1 108 ? 4.790 2.887 -3.845 1.00 77.00 108 ALA A CA 1
ATOM 884 C C . ALA A 1 108 ? 4.472 3.696 -2.577 1.00 77.00 108 ALA A C 1
ATOM 886 O O . ALA A 1 108 ? 5.225 3.645 -1.613 1.00 77.00 108 ALA A O 1
ATOM 887 N N . VAL A 1 109 ? 3.347 4.417 -2.556 1.00 86.06 109 VAL A N 1
ATOM 888 C CA . VAL A 1 109 ? 2.833 5.022 -1.323 1.00 86.06 109 VAL A CA 1
ATOM 889 C C . VAL A 1 109 ? 2.379 3.934 -0.347 1.00 86.06 109 VAL A C 1
ATOM 891 O O . VAL A 1 109 ? 1.961 2.840 -0.752 1.00 86.06 109 VAL A O 1
ATOM 894 N N . ARG A 1 110 ? 2.475 4.248 0.940 1.00 95.69 110 ARG A N 1
ATOM 895 C CA . ARG A 1 110 ? 2.030 3.421 2.065 1.00 95.69 110 ARG A CA 1
ATOM 896 C C . ARG A 1 110 ? 1.165 4.249 3.015 1.00 95.69 110 ARG A C 1
ATOM 898 O O . ARG A 1 110 ? 0.903 5.425 2.752 1.00 95.69 110 ARG A O 1
ATOM 905 N N . ALA A 1 111 ? 0.719 3.645 4.115 1.00 98.06 111 ALA A N 1
ATOM 906 C CA . ALA A 1 111 ? 0.024 4.355 5.187 1.00 98.06 111 ALA A CA 1
ATOM 907 C C . ALA A 1 111 ? 0.749 5.661 5.574 1.00 98.06 111 ALA A C 1
ATOM 909 O O . ALA A 1 111 ? 1.976 5.721 5.621 1.00 98.06 111 ALA A O 1
ATOM 910 N N . GLY A 1 112 ? -0.010 6.728 5.813 1.00 98.00 112 GLY A N 1
ATOM 911 C CA . GLY A 1 112 ? 0.529 8.056 6.099 1.00 98.00 112 GLY A CA 1
ATOM 912 C C . GLY A 1 112 ? 0.792 8.920 4.860 1.00 98.00 112 GLY A C 1
ATOM 913 O O . GLY A 1 112 ? 1.064 10.108 5.013 1.00 98.00 112 GLY A O 1
ATOM 914 N N . GLN A 1 113 ? 0.684 8.385 3.638 1.00 97.19 113 GLN A N 1
ATOM 915 C CA . GLN A 1 113 ? 1.100 9.077 2.412 1.00 97.19 113 GLN A CA 1
ATOM 916 C C . GLN A 1 113 ? -0.037 9.219 1.395 1.00 97.19 113 GLN A C 1
ATOM 918 O O . GLN A 1 113 ? -0.754 8.265 1.113 1.00 97.19 113 GLN A O 1
ATOM 923 N N . TRP A 1 114 ? -0.148 10.391 0.772 1.00 89.88 114 TRP A N 1
ATOM 924 C CA . TRP A 1 114 ? -0.915 10.586 -0.463 1.00 89.88 114 TRP A CA 1
ATOM 925 C C . TRP A 1 114 ? -0.016 10.510 -1.699 1.00 89.88 114 TRP A C 1
ATOM 927 O O . TRP A 1 114 ? -0.404 9.916 -2.700 1.00 89.88 114 TRP A O 1
ATOM 937 N N . SER A 1 115 ? 1.193 11.080 -1.631 1.00 85.56 115 SER A N 1
ATOM 938 C CA . SER A 1 115 ? 2.143 11.120 -2.747 1.00 85.56 115 SER A CA 1
ATOM 939 C C . SER A 1 115 ? 3.582 11.309 -2.268 1.00 85.56 115 SER A C 1
ATOM 941 O O . SER A 1 115 ? 3.916 12.355 -1.710 1.00 85.56 115 SER A O 1
ATOM 943 N N . ARG A 1 116 ? 4.465 10.346 -2.580 1.00 83.50 116 ARG A N 1
ATOM 944 C CA . ARG A 1 116 ? 5.918 10.478 -2.342 1.00 83.50 116 ARG A CA 1
ATOM 945 C C . ARG A 1 116 ? 6.494 11.715 -3.033 1.00 83.50 116 ARG A C 1
ATOM 947 O O . ARG A 1 116 ? 7.284 12.442 -2.444 1.00 83.50 116 ARG A O 1
ATOM 954 N N . ARG A 1 117 ? 6.048 12.007 -4.263 1.00 79.44 117 ARG A N 1
ATOM 955 C CA . ARG A 1 117 ? 6.506 13.175 -5.030 1.00 79.44 117 ARG A CA 1
ATOM 956 C C . ARG A 1 117 ? 6.189 14.483 -4.311 1.00 79.44 117 ARG A C 1
ATOM 958 O O . ARG A 1 117 ? 7.067 15.335 -4.246 1.00 79.44 117 ARG A O 1
ATOM 965 N N . LEU A 1 118 ? 4.975 14.646 -3.786 1.00 83.12 118 LEU A N 1
ATOM 966 C CA . LEU A 1 118 ? 4.604 15.867 -3.064 1.00 83.12 118 LEU A CA 1
ATOM 967 C C . LEU A 1 118 ? 5.322 15.970 -1.716 1.00 83.12 118 LEU A C 1
ATOM 969 O O . LEU A 1 118 ? 5.730 17.062 -1.342 1.00 83.12 118 LEU A O 1
ATOM 973 N N . ILE A 1 119 ? 5.529 14.851 -1.014 1.00 89.50 119 ILE A N 1
ATOM 974 C CA . ILE A 1 119 ? 6.294 14.846 0.241 1.00 89.50 119 ILE A CA 1
ATOM 975 C C . ILE A 1 119 ? 7.722 15.350 0.009 1.00 89.50 119 ILE A C 1
ATOM 977 O O . ILE A 1 119 ? 8.188 16.225 0.732 1.00 89.50 119 ILE A O 1
ATOM 981 N N . MET A 1 120 ? 8.397 14.809 -1.007 1.00 85.75 120 MET A N 1
ATOM 982 C CA . MET A 1 120 ? 9.806 15.102 -1.268 1.00 85.75 120 MET A CA 1
ATOM 983 C C . MET A 1 120 ? 10.019 16.494 -1.877 1.00 85.75 120 MET A C 1
ATOM 985 O O . MET A 1 120 ? 10.979 17.162 -1.519 1.00 85.75 120 MET A O 1
ATOM 989 N N . ASN A 1 121 ? 9.141 16.947 -2.784 1.00 77.12 121 ASN A N 1
ATOM 990 C CA . ASN A 1 121 ? 9.341 18.210 -3.517 1.00 77.12 121 ASN A CA 1
ATOM 991 C C . ASN A 1 121 ? 8.625 19.419 -2.897 1.00 77.12 121 ASN A C 1
ATOM 993 O O . ASN A 1 121 ? 9.079 20.547 -3.078 1.00 77.12 121 ASN A O 1
ATOM 997 N N . GLU A 1 122 ? 7.514 19.203 -2.187 1.00 83.25 122 GLU A N 1
ATOM 998 C CA . GLU A 1 122 ? 6.698 20.287 -1.630 1.00 83.25 122 GLU A CA 1
ATOM 999 C C . GLU A 1 122 ? 6.796 20.318 -0.107 1.00 83.25 122 GLU A C 1
ATOM 1001 O O . GLU A 1 122 ? 7.466 21.182 0.453 1.00 83.25 122 GLU A O 1
ATOM 1006 N N . SER A 1 123 ? 6.113 19.396 0.574 1.00 86.00 123 SER A N 1
ATOM 1007 C CA . SER A 1 123 ? 6.174 19.237 2.029 1.00 86.00 123 SER A CA 1
ATOM 1008 C C . SER A 1 123 ? 5.393 18.009 2.494 1.00 86.00 123 SER A C 1
ATOM 1010 O O . SER A 1 123 ? 4.473 17.525 1.822 1.00 86.00 123 SER A O 1
ATOM 1012 N N . LEU A 1 124 ? 5.660 17.590 3.731 1.00 91.75 124 LEU A N 1
ATOM 1013 C CA . LEU A 1 124 ? 4.820 16.666 4.485 1.00 91.75 124 LEU A CA 1
ATOM 1014 C C . LEU A 1 124 ? 3.346 17.092 4.461 1.00 91.75 124 LEU A C 1
ATOM 1016 O O . LEU A 1 124 ? 2.477 16.257 4.232 1.00 91.75 124 LEU A O 1
ATOM 1020 N N . ASN A 1 125 ? 3.028 18.374 4.654 1.00 82.12 125 ASN A N 1
ATOM 1021 C CA . ASN A 1 125 ? 1.635 18.828 4.709 1.00 82.12 125 ASN A CA 1
ATOM 1022 C C . ASN A 1 125 ? 0.882 18.650 3.384 1.00 82.12 125 ASN A C 1
ATOM 1024 O O . ASN A 1 125 ? -0.320 18.409 3.408 1.00 82.12 125 ASN A O 1
ATOM 1028 N N . MET A 1 126 ? 1.571 18.742 2.248 1.00 80.00 126 MET A N 1
ATOM 1029 C CA . MET A 1 126 ? 0.944 18.594 0.932 1.00 80.00 126 MET A CA 1
ATOM 1030 C C . MET A 1 126 ? 0.807 17.130 0.511 1.00 80.00 126 MET A C 1
ATOM 1032 O O . MET A 1 126 ? -0.184 16.752 -0.109 1.00 80.00 126 MET A O 1
ATOM 1036 N N . GLY A 1 127 ? 1.804 16.300 0.823 1.00 83.81 127 GLY A N 1
ATOM 1037 C CA . GLY A 1 127 ? 1.869 14.934 0.307 1.00 83.81 127 GLY A CA 1
ATOM 1038 C C . GLY A 1 127 ? 1.528 13.823 1.301 1.00 83.81 127 GLY A C 1
ATOM 1039 O O . GLY A 1 127 ? 1.452 12.668 0.885 1.00 83.81 127 GLY A O 1
ATOM 1040 N N . SER A 1 128 ? 1.325 14.128 2.586 1.00 95.50 128 SER A N 1
ATOM 1041 C CA . SER A 1 128 ? 1.029 13.138 3.633 1.00 95.50 128 SER A CA 1
ATOM 1042 C C . SER A 1 128 ? -0.398 13.243 4.178 1.00 95.50 128 SER A C 1
ATOM 1044 O O . SER A 1 128 ? -1.123 14.215 3.969 1.00 95.50 128 SER A O 1
ATOM 1046 N N . GLN A 1 129 ? -0.787 12.237 4.952 1.00 97.88 129 GLN A N 1
ATOM 1047 C CA . GLN A 1 129 ? -2.045 12.182 5.690 1.00 97.88 129 GLN A CA 1
ATOM 1048 C C . GLN A 1 129 ? -1.991 12.936 7.031 1.00 97.88 129 GLN A C 1
ATOM 1050 O O . GLN A 1 129 ? -3.018 13.076 7.696 1.00 97.88 129 GLN A O 1
ATOM 1055 N N . LEU A 1 130 ? -0.831 13.478 7.421 1.00 96.94 130 LEU A N 1
ATOM 1056 C CA . LEU A 1 130 ? -0.625 14.147 8.709 1.00 96.94 130 LEU A CA 1
ATOM 1057 C C . LEU A 1 130 ? -1.604 15.308 8.987 1.00 96.94 130 LEU A C 1
ATOM 1059 O O . LEU A 1 130 ? -2.084 15.397 10.121 1.00 96.94 130 LEU A O 1
ATOM 1063 N N . PRO A 1 131 ? -1.977 16.175 8.018 1.00 90.75 131 PRO A N 1
ATOM 1064 C CA . PRO A 1 131 ? -2.979 17.214 8.268 1.00 90.75 131 PRO A CA 1
ATOM 1065 C C . PRO A 1 131 ? -4.336 16.655 8.712 1.00 90.75 131 PRO A C 1
ATOM 1067 O O . PRO A 1 131 ? -4.963 17.219 9.611 1.00 90.75 131 PRO A O 1
ATOM 1070 N N . TYR A 1 132 ? -4.763 15.519 8.145 1.00 94.62 132 TYR A N 1
ATOM 1071 C CA . TYR A 1 132 ? -5.992 14.839 8.558 1.00 94.62 132 TYR A CA 1
ATOM 1072 C C . TYR A 1 132 ? -5.875 14.312 9.986 1.00 94.62 132 TYR A C 1
ATOM 1074 O O . TYR A 1 132 ? -6.808 14.488 10.767 1.00 94.62 132 TYR A O 1
ATOM 1082 N N . LEU A 1 133 ? -4.723 13.740 10.360 1.00 98.06 133 LEU A N 1
ATOM 1083 C CA . LEU A 1 133 ? -4.487 13.267 11.727 1.00 98.06 133 LEU A CA 1
ATOM 1084 C C . LEU A 1 133 ? -4.580 14.414 12.744 1.00 98.06 133 LEU A C 1
ATOM 1086 O O . LEU A 1 133 ? -5.265 14.278 13.758 1.00 98.06 133 LEU A O 1
ATOM 1090 N N . ARG A 1 134 ? -3.962 15.574 12.457 1.00 93.12 134 ARG A N 1
ATOM 1091 C CA . ARG A 1 134 ? -4.055 16.761 13.332 1.00 93.12 134 ARG A CA 1
ATOM 1092 C C . ARG A 1 134 ? -5.495 17.255 13.469 1.00 93.12 134 ARG A C 1
ATOM 1094 O O . ARG A 1 134 ? -5.930 17.545 14.581 1.00 93.12 134 ARG A O 1
ATOM 1101 N N . MET A 1 135 ? -6.232 17.319 12.358 1.00 91.06 135 MET A N 1
ATOM 1102 C CA . MET A 1 135 ? -7.628 17.768 12.341 1.00 91.06 135 MET A CA 1
ATOM 1103 C C . MET A 1 135 ? -8.561 16.803 13.087 1.00 91.06 135 MET A C 1
ATOM 1105 O O . MET A 1 135 ? -9.428 17.233 13.841 1.00 91.06 135 MET A O 1
ATOM 1109 N N . CYS A 1 136 ? -8.389 15.493 12.913 1.00 96.56 136 CYS A N 1
ATOM 1110 C CA . CYS A 1 136 ? -9.195 14.505 13.629 1.00 96.56 136 CYS A CA 1
ATOM 1111 C C . CYS A 1 136 ? -8.897 14.542 15.130 1.00 96.56 136 CYS A C 1
ATOM 1113 O O . CYS A 1 136 ? -9.825 14.538 15.939 1.00 96.56 136 CYS A O 1
ATOM 1115 N N . LYS A 1 137 ? -7.618 14.677 15.511 1.00 95.62 137 LYS A N 1
ATOM 1116 C CA . LYS A 1 137 ? -7.218 14.822 16.914 1.00 95.62 137 LYS A CA 1
ATOM 1117 C C . LYS A 1 137 ? -7.844 16.060 17.562 1.00 95.62 137 LYS A C 1
ATOM 1119 O O . LYS A 1 137 ? -8.384 15.941 18.659 1.00 95.62 137 LYS A O 1
ATOM 1124 N N . SER A 1 138 ? -7.821 17.221 16.898 1.00 94.19 138 SER A N 1
ATOM 1125 C CA . SER A 1 138 ? -8.416 18.454 17.446 1.00 94.19 138 SER A CA 1
ATOM 1126 C C . SER A 1 138 ? -9.937 18.372 17.613 1.00 94.19 138 SER A C 1
ATOM 1128 O O . SER A 1 138 ? -10.496 19.067 18.457 1.00 94.19 138 SER A O 1
ATOM 1130 N N . ARG A 1 139 ? -10.602 17.489 16.858 1.00 94.94 139 ARG A N 1
ATOM 1131 C CA . ARG A 1 139 ? -12.044 17.212 16.949 1.00 94.94 139 ARG A CA 1
ATOM 1132 C C . ARG A 1 139 ? -12.396 16.024 17.849 1.00 94.94 139 ARG A C 1
ATOM 1134 O O . ARG A 1 139 ? -13.569 15.681 17.950 1.00 94.94 139 ARG A O 1
ATOM 1141 N N . ASN A 1 140 ? -11.410 15.393 18.496 1.00 96.50 140 ASN A N 1
ATOM 1142 C CA . ASN A 1 140 ? -11.585 14.165 19.281 1.00 96.50 140 ASN A CA 1
ATOM 1143 C C . ASN A 1 140 ? -12.219 13.010 18.470 1.00 96.50 140 ASN A C 1
ATOM 1145 O O . ASN A 1 140 ? -13.044 12.249 18.974 1.00 96.50 140 ASN A O 1
ATOM 1149 N N . TRP A 1 141 ? -11.851 12.890 17.195 1.00 97.81 141 TRP A N 1
ATOM 1150 C CA . TRP A 1 141 ? -12.293 11.809 16.312 1.00 97.81 141 TRP A CA 1
ATOM 1151 C C . TRP A 1 141 ? -11.278 10.668 16.296 1.00 97.81 141 TRP A C 1
ATOM 1153 O O . TRP A 1 141 ? -10.079 10.886 16.479 1.00 97.81 141 TRP A O 1
ATOM 1163 N N . GLY A 1 142 ? -11.762 9.450 16.068 1.00 98.44 142 GLY A N 1
ATOM 1164 C CA . GLY A 1 142 ? -10.910 8.287 15.856 1.00 98.44 142 GLY A CA 1
ATOM 1165 C C . GLY A 1 142 ? -10.392 8.265 14.422 1.00 98.44 142 GLY A C 1
ATOM 1166 O O . GLY A 1 142 ? -11.070 8.743 13.512 1.00 98.44 142 GLY A O 1
ATOM 1167 N N . VAL A 1 143 ? -9.220 7.677 14.202 1.00 98.69 143 VAL A N 1
ATOM 1168 C CA . VAL A 1 143 ? -8.638 7.514 12.869 1.00 98.69 143 VAL A CA 1
ATOM 1169 C C . VAL A 1 143 ? -8.127 6.094 12.666 1.00 98.69 143 VAL A C 1
ATOM 1171 O O . VAL A 1 143 ? -7.425 5.558 13.522 1.00 98.69 143 VAL A O 1
ATOM 1174 N N . VAL A 1 144 ? -8.444 5.529 11.501 1.00 98.81 144 VAL A N 1
ATOM 1175 C CA . VAL A 1 144 ? -7.847 4.306 10.954 1.00 98.81 144 VAL A CA 1
ATOM 1176 C C . VAL A 1 144 ? -7.109 4.668 9.670 1.00 98.81 144 VAL A C 1
ATOM 1178 O O . VAL A 1 144 ? -7.713 5.165 8.721 1.00 98.81 144 VAL A O 1
ATOM 1181 N N . VAL A 1 145 ? -5.808 4.407 9.612 1.00 98.81 145 VAL A N 1
ATOM 1182 C CA . VAL A 1 145 ? -4.993 4.609 8.409 1.00 98.81 145 VAL A CA 1
ATOM 1183 C C . VAL A 1 145 ? -4.651 3.253 7.815 1.00 98.81 145 VAL A C 1
ATOM 1185 O O . VAL A 1 145 ? -3.875 2.493 8.395 1.00 98.81 145 VAL A O 1
ATOM 1188 N N . MET A 1 146 ? -5.235 2.944 6.658 1.00 98.62 146 MET A N 1
ATOM 1189 C CA . MET A 1 146 ? -4.987 1.678 5.970 1.00 98.62 146 MET A CA 1
ATOM 1190 C C . MET A 1 146 ? -3.642 1.693 5.235 1.00 98.62 146 MET A C 1
ATOM 1192 O O . MET A 1 146 ? -3.223 2.727 4.710 1.00 98.62 146 MET A O 1
ATOM 1196 N N . ASN A 1 147 ? -3.008 0.523 5.130 1.00 97.69 147 ASN A N 1
ATOM 1197 C CA . ASN A 1 147 ? -1.771 0.313 4.375 1.00 97.69 147 ASN A CA 1
ATOM 1198 C C . ASN A 1 147 ? -2.024 -0.609 3.173 1.00 97.69 147 ASN A C 1
ATOM 1200 O O . ASN A 1 147 ? -1.433 -1.678 3.034 1.00 97.69 147 ASN A O 1
ATOM 1204 N N . THR A 1 148 ? -2.960 -0.211 2.309 1.00 93.38 148 THR A N 1
ATOM 1205 C CA . THR A 1 148 ? -3.535 -1.087 1.273 1.00 93.38 148 THR A CA 1
ATOM 1206 C C . THR A 1 148 ? -2.528 -1.621 0.252 1.00 93.38 148 THR A C 1
ATOM 1208 O O . THR A 1 148 ? -2.813 -2.632 -0.378 1.00 93.38 148 THR A O 1
ATOM 1211 N N . ASN A 1 149 ? -1.346 -1.011 0.113 1.00 87.88 149 ASN A N 1
ATOM 1212 C CA . ASN A 1 149 ? -0.292 -1.474 -0.801 1.00 87.88 149 ASN A CA 1
ATOM 1213 C C . ASN A 1 149 ? 0.739 -2.401 -0.122 1.00 87.88 149 ASN A C 1
ATOM 1215 O O . ASN A 1 149 ? 1.664 -2.871 -0.787 1.00 87.88 149 ASN A O 1
ATOM 1219 N N . MET A 1 150 ? 0.621 -2.670 1.184 1.00 93.25 150 MET A N 1
ATOM 1220 C CA . MET A 1 150 ? 1.431 -3.677 1.877 1.00 93.25 150 MET A CA 1
ATOM 1221 C C . MET A 1 150 ? 0.789 -5.051 1.680 1.00 93.25 150 MET A C 1
ATOM 1223 O O . MET A 1 150 ? 0.003 -5.517 2.504 1.00 93.25 150 MET A O 1
ATOM 1227 N N . ASN A 1 151 ? 1.081 -5.673 0.536 1.00 87.62 151 ASN A N 1
ATOM 1228 C CA . ASN A 1 151 ? 0.409 -6.909 0.126 1.00 87.62 151 ASN A CA 1
ATOM 1229 C C . ASN A 1 151 ? 1.298 -8.151 0.100 1.00 87.62 151 ASN A C 1
ATOM 1231 O O . ASN A 1 151 ? 0.801 -9.266 -0.076 1.00 87.62 151 ASN A O 1
ATOM 1235 N N . VAL A 1 152 ? 2.605 -7.969 0.266 1.00 85.88 152 VAL A N 1
ATOM 1236 C CA . VAL A 1 152 ? 3.604 -9.032 0.201 1.00 85.88 152 VAL A CA 1
ATOM 1237 C C . VAL A 1 152 ? 4.650 -8.861 1.301 1.00 85.88 152 VAL A C 1
ATOM 1239 O O . VAL A 1 152 ? 4.795 -7.766 1.837 1.00 85.88 152 VAL A O 1
ATOM 1242 N N . THR A 1 153 ? 5.348 -9.939 1.652 1.00 85.00 153 THR A N 1
ATOM 1243 C CA . THR A 1 153 ? 6.494 -9.908 2.569 1.00 85.00 153 THR A CA 1
ATOM 1244 C C . THR A 1 153 ? 7.693 -9.221 1.924 1.00 85.00 153 THR A C 1
ATOM 1246 O O . THR A 1 153 ? 7.915 -9.399 0.727 1.00 85.00 153 THR A O 1
ATOM 1249 N N . ASP A 1 154 ? 8.528 -8.574 2.735 1.00 76.44 154 ASP A N 1
ATOM 1250 C CA . ASP A 1 154 ? 9.810 -8.007 2.285 1.00 76.44 154 ASP A CA 1
ATOM 1251 C C . ASP A 1 154 ? 10.926 -9.068 2.136 1.00 76.44 154 ASP A C 1
ATOM 1253 O O . ASP A 1 154 ? 12.008 -8.779 1.635 1.00 76.44 154 ASP A O 1
ATOM 1257 N N . ASN A 1 155 ? 10.648 -10.322 2.518 1.00 73.81 155 ASN A N 1
ATOM 1258 C CA . ASN A 1 155 ? 11.562 -11.461 2.379 1.00 73.81 155 ASN A CA 1
ATOM 1259 C C . ASN A 1 155 ? 11.654 -11.980 0.935 1.00 73.81 155 ASN A C 1
ATOM 1261 O O . ASN A 1 155 ? 10.706 -11.863 0.158 1.00 73.81 155 ASN A O 1
ATOM 1265 N N . ASP A 1 156 ? 12.742 -12.692 0.638 1.00 71.69 156 ASP A N 1
ATOM 1266 C CA . ASP A 1 156 ? 12.888 -13.534 -0.551 1.00 71.69 156 ASP A CA 1
ATOM 1267 C C . ASP A 1 156 ? 12.698 -15.023 -0.169 1.00 71.69 156 ASP A C 1
ATOM 1269 O O . ASP A 1 156 ? 13.395 -15.511 0.724 1.00 71.69 156 ASP A O 1
ATOM 1273 N N . PRO A 1 157 ? 11.750 -15.775 -0.766 1.00 81.25 157 PRO A N 1
ATOM 1274 C CA . PRO A 1 157 ? 10.807 -15.359 -1.797 1.00 81.25 157 PRO A CA 1
ATOM 1275 C C . PRO A 1 157 ? 9.703 -14.451 -1.258 1.00 81.25 157 PRO A C 1
ATOM 1277 O O . PRO A 1 157 ? 9.119 -14.708 -0.201 1.00 81.25 157 PRO A O 1
ATOM 1280 N N . VAL A 1 158 ? 9.355 -13.452 -2.069 1.00 80.25 158 VAL A N 1
ATOM 1281 C CA . VAL A 1 158 ? 8.224 -12.554 -1.826 1.00 80.25 158 VAL A CA 1
ATOM 1282 C C . VAL A 1 158 ? 6.933 -13.371 -1.806 1.00 80.25 158 VAL A C 1
ATOM 1284 O O . VAL A 1 158 ? 6.568 -14.014 -2.794 1.00 80.25 158 VAL A O 1
ATOM 1287 N N . GLN A 1 159 ? 6.223 -13.347 -0.679 1.00 84.25 159 GLN A N 1
ATOM 1288 C CA . GLN A 1 159 ? 4.980 -14.089 -0.484 1.00 84.25 159 GLN A CA 1
ATOM 1289 C C . GLN A 1 159 ? 3.810 -13.144 -0.217 1.00 84.25 159 GLN A C 1
ATOM 1291 O O . GLN A 1 159 ? 3.983 -12.160 0.499 1.00 84.25 159 GLN A O 1
ATOM 1296 N N . PRO A 1 160 ? 2.597 -13.443 -0.716 1.00 86.00 160 PRO A N 1
ATOM 1297 C CA . PRO A 1 160 ? 1.416 -12.668 -0.364 1.00 86.00 160 PRO A CA 1
ATOM 1298 C C . PRO A 1 160 ? 1.124 -12.706 1.145 1.00 86.00 160 PRO A C 1
ATOM 1300 O O . PRO A 1 160 ? 1.253 -13.756 1.789 1.00 86.00 160 PRO A O 1
ATOM 1303 N N . LEU A 1 161 ? 0.708 -11.566 1.697 1.00 90.25 161 LEU A N 1
ATOM 1304 C CA . LEU A 1 161 ? 0.318 -11.436 3.101 1.00 90.25 161 LEU A CA 1
ATOM 1305 C C . LEU A 1 161 ? -1.134 -11.917 3.292 1.00 90.25 161 LEU A C 1
ATOM 1307 O O . LEU A 1 161 ? -2.027 -11.421 2.597 1.00 90.25 161 LEU A O 1
ATOM 1311 N N . PRO A 1 162 ? -1.404 -12.875 4.199 1.00 91.50 162 PRO A N 1
ATOM 1312 C CA . PRO A 1 162 ? -2.763 -13.337 4.485 1.00 91.50 162 PRO A CA 1
ATOM 1313 C C . PRO A 1 162 ? -3.696 -12.189 4.896 1.00 91.50 162 PRO A C 1
ATOM 1315 O O . PRO A 1 162 ? -3.300 -11.310 5.658 1.00 91.50 162 PRO A O 1
ATOM 1318 N N . GLY A 1 163 ? -4.925 -12.160 4.366 1.00 90.56 163 GLY A N 1
ATOM 1319 C CA . GLY A 1 163 ? -5.897 -11.097 4.653 1.00 90.56 163 GLY A CA 1
ATOM 1320 C C . GLY A 1 163 ? -5.521 -9.733 4.069 1.00 90.56 163 GLY A C 1
ATOM 1321 O O . GLY A 1 163 ? -6.192 -8.738 4.329 1.00 90.56 163 GLY A O 1
ATOM 1322 N N . SER A 1 164 ? -4.437 -9.648 3.301 1.00 94.75 164 SER A N 1
ATOM 1323 C CA . SER A 1 164 ? -3.939 -8.413 2.701 1.00 94.75 164 SER A CA 1
ATOM 1324 C C . SER A 1 164 ? -3.247 -8.661 1.367 1.00 94.75 164 SER A C 1
ATOM 1326 O O . SER A 1 164 ? -2.470 -7.823 0.937 1.00 94.75 164 SER A O 1
ATOM 1328 N N . SER A 1 165 ? -3.516 -9.768 0.665 1.00 85.44 165 SER A N 1
ATOM 1329 C CA . SER A 1 165 ? -2.777 -10.107 -0.563 1.00 85.44 165 SER A CA 1
ATOM 1330 C C . SER A 1 165 ? -3.080 -9.180 -1.744 1.00 85.44 165 SER A C 1
ATOM 1332 O O . SER A 1 165 ? -2.382 -9.210 -2.757 1.00 85.44 165 SER A O 1
ATOM 1334 N N . THR A 1 166 ? -4.113 -8.346 -1.620 1.00 83.94 166 THR A N 1
ATOM 1335 C CA . THR A 1 166 ? -4.459 -7.275 -2.556 1.00 83.94 166 THR A CA 1
ATOM 1336 C C . THR A 1 166 ? -4.955 -6.044 -1.787 1.00 83.94 166 THR A C 1
ATOM 1338 O O . THR A 1 166 ? -5.413 -6.197 -0.650 1.00 83.94 166 THR A O 1
ATOM 1341 N N . PRO A 1 167 ? -4.964 -4.845 -2.401 1.00 84.88 167 PRO A N 1
ATOM 1342 C CA . PRO A 1 167 ? -5.524 -3.649 -1.770 1.00 84.88 167 PRO A CA 1
ATOM 1343 C C . PRO A 1 167 ? -6.973 -3.805 -1.305 1.00 84.88 167 PRO A C 1
ATOM 1345 O O . PRO A 1 167 ? -7.316 -3.374 -0.205 1.00 84.88 167 PRO A O 1
ATOM 1348 N N . LEU A 1 168 ? -7.813 -4.467 -2.111 1.00 89.50 168 LEU A N 1
ATOM 1349 C CA . LEU A 1 168 ? -9.208 -4.725 -1.758 1.00 89.50 168 LEU A CA 1
ATOM 1350 C C . LEU A 1 168 ? -9.324 -5.704 -0.585 1.00 89.50 168 LEU A C 1
ATOM 1352 O O . LEU A 1 168 ? -10.089 -5.453 0.338 1.00 89.50 168 LEU A O 1
ATOM 1356 N N . GLU A 1 169 ? -8.551 -6.792 -0.591 1.00 91.44 169 GLU A N 1
ATOM 1357 C CA . GLU A 1 169 ? -8.553 -7.754 0.517 1.00 91.44 169 GLU A CA 1
ATOM 1358 C C . GLU A 1 169 ? -8.088 -7.102 1.824 1.00 91.44 169 GLU A C 1
ATOM 1360 O O . GLU A 1 169 ? -8.738 -7.285 2.847 1.00 91.44 169 GLU A O 1
ATOM 1365 N N . HIS A 1 170 ? -7.031 -6.279 1.784 1.00 94.75 170 HIS A N 1
ATOM 1366 C CA . HIS A 1 170 ? -6.592 -5.503 2.946 1.00 94.75 170 HIS A CA 1
ATOM 1367 C C . HIS A 1 170 ? -7.714 -4.590 3.451 1.00 94.75 170 HIS A C 1
ATOM 1369 O O . HIS A 1 170 ? -8.022 -4.590 4.640 1.00 94.75 170 HIS A O 1
ATOM 1375 N N . GLY A 1 171 ? -8.364 -3.848 2.547 1.00 95.69 171 GLY A N 1
ATOM 1376 C CA . GLY A 1 171 ? -9.487 -2.978 2.890 1.00 95.69 171 GLY A CA 1
ATOM 1377 C C . GLY A 1 171 ? -10.652 -3.730 3.537 1.00 95.69 171 GLY A C 1
ATOM 1378 O O . GLY A 1 171 ? -11.131 -3.312 4.587 1.00 95.69 171 GLY A O 1
ATOM 1379 N N . ILE A 1 172 ? -11.071 -4.861 2.958 1.00 95.19 172 ILE A N 1
ATOM 1380 C CA . ILE A 1 172 ? -12.134 -5.727 3.493 1.00 95.19 172 ILE A CA 1
ATOM 1381 C C . ILE A 1 172 ? -11.764 -6.260 4.882 1.00 95.19 172 ILE A C 1
ATOM 1383 O O . ILE A 1 172 ? -12.577 -6.173 5.805 1.00 95.19 172 ILE A O 1
ATOM 1387 N N . THR A 1 173 ? -10.543 -6.775 5.049 1.00 97.12 173 THR A N 1
ATOM 1388 C CA . THR A 1 173 ? -10.057 -7.310 6.328 1.00 97.12 173 THR A CA 1
ATOM 1389 C C . THR A 1 173 ? -10.028 -6.226 7.396 1.00 97.12 173 THR A C 1
ATOM 1391 O O . THR A 1 173 ? -10.603 -6.408 8.465 1.00 97.12 173 THR A O 1
ATOM 1394 N N . VAL A 1 174 ? -9.432 -5.065 7.109 1.00 98.19 174 VAL A N 1
ATOM 1395 C CA . VAL A 1 174 ? -9.374 -3.952 8.066 1.00 98.19 174 VAL A CA 1
ATOM 1396 C C . VAL A 1 174 ? -10.773 -3.447 8.404 1.00 98.19 174 VAL A C 1
ATOM 1398 O O . VAL A 1 174 ? -11.071 -3.180 9.570 1.00 98.19 174 VAL A O 1
ATOM 1401 N N . TRP A 1 175 ? -11.650 -3.333 7.406 1.00 98.00 175 TRP A N 1
ATOM 1402 C CA . TRP A 1 175 ? -13.006 -2.856 7.633 1.00 98.00 175 TRP A CA 1
ATOM 1403 C C . TRP A 1 175 ? -13.776 -3.785 8.564 1.00 98.00 175 TRP A C 1
ATOM 1405 O O . TRP A 1 175 ? -14.347 -3.332 9.552 1.00 98.00 175 TRP A O 1
ATOM 1415 N N . LYS A 1 176 ? -13.759 -5.089 8.279 1.00 96.06 176 LYS A N 1
ATOM 1416 C CA . LYS A 1 176 ? -14.451 -6.092 9.086 1.00 96.06 176 LYS A CA 1
ATOM 1417 C C . LYS A 1 176 ? -13.872 -6.199 10.499 1.00 96.06 176 LYS A C 1
ATOM 1419 O O . LYS A 1 176 ? -14.644 -6.287 11.443 1.00 96.06 176 LYS A O 1
ATOM 1424 N N . THR A 1 177 ? -12.547 -6.197 10.645 1.00 96.12 177 THR A N 1
ATOM 1425 C CA . THR A 1 177 ? -11.882 -6.429 11.938 1.00 96.12 177 THR A CA 1
ATOM 1426 C C . THR A 1 177 ? -11.898 -5.200 12.846 1.00 96.12 177 THR A C 1
ATOM 1428 O O . THR A 1 177 ? -12.001 -5.346 14.060 1.00 96.12 177 THR A O 1
ATOM 1431 N N . TYR A 1 178 ? -11.802 -3.991 12.283 1.00 97.62 178 TYR A N 1
ATOM 1432 C CA . TYR A 1 178 ? -11.664 -2.763 13.071 1.00 97.62 178 TYR A CA 1
ATOM 1433 C C . TYR A 1 178 ? -12.860 -1.827 12.891 1.00 97.62 178 TYR A C 1
ATOM 1435 O O . TYR A 1 178 ? -13.557 -1.510 13.852 1.00 97.62 178 TYR A O 1
ATOM 1443 N N . VAL A 1 179 ? -13.134 -1.386 11.662 1.00 97.94 179 VAL A N 1
ATOM 1444 C CA . VAL A 1 179 ? -14.125 -0.324 11.392 1.00 97.94 179 VAL A CA 1
ATOM 1445 C C . VAL A 1 179 ? -15.546 -0.756 11.776 1.00 97.94 179 VAL A C 1
ATOM 1447 O O . VAL A 1 179 ? -16.285 0.015 12.392 1.00 97.94 179 VAL A O 1
ATOM 1450 N N . ALA A 1 180 ? -15.926 -1.996 11.461 1.00 96.69 180 ALA A N 1
ATOM 1451 C CA . ALA A 1 180 ? -17.232 -2.552 11.798 1.00 96.69 180 ALA A CA 1
ATOM 1452 C C . ALA A 1 180 ? -17.436 -2.692 13.319 1.00 96.69 180 ALA A C 1
ATOM 1454 O O . ALA A 1 180 ? -18.537 -2.434 13.797 1.00 96.69 180 ALA A O 1
ATOM 1455 N N . GLU A 1 181 ? -16.377 -2.990 14.075 1.00 95.62 181 GLU A N 1
ATOM 1456 C CA . GLU A 1 181 ? -16.412 -3.171 15.535 1.00 95.62 181 GLU A CA 1
ATOM 1457 C C . GLU A 1 181 ? -16.316 -1.849 16.326 1.00 95.62 181 GLU A C 1
ATOM 1459 O O . GLU A 1 181 ? -16.555 -1.814 17.534 1.00 95.62 181 GLU A O 1
ATOM 1464 N N . ALA A 1 182 ? -15.981 -0.728 15.673 1.00 97.19 182 ALA A N 1
ATOM 1465 C CA . ALA A 1 182 ? -15.949 0.582 16.324 1.00 97.19 182 ALA A CA 1
ATOM 1466 C C . ALA A 1 182 ? -17.343 1.002 16.818 1.00 97.19 182 ALA A C 1
ATOM 1468 O O . ALA A 1 182 ? -18.331 0.825 16.107 1.00 97.19 182 ALA A O 1
ATOM 1469 N N . LYS A 1 183 ? -17.429 1.690 17.964 1.00 96.81 183 LYS A N 1
ATOM 1470 C CA . LYS A 1 183 ? -18.686 2.275 18.477 1.00 96.81 183 LYS A CA 1
ATOM 1471 C C . LYS A 1 183 ? -19.164 3.516 17.715 1.00 96.81 183 LYS A C 1
ATOM 1473 O O . LYS A 1 183 ? -20.242 4.026 18.007 1.00 96.81 183 LYS A O 1
ATOM 1478 N N . ALA A 1 184 ? -18.373 4.011 16.765 1.00 97.75 184 ALA A N 1
ATOM 1479 C CA . ALA A 1 184 ? -18.656 5.244 16.044 1.00 97.75 184 ALA A CA 1
ATOM 1480 C C . ALA A 1 184 ? -20.037 5.214 15.372 1.00 97.75 184 ALA A C 1
ATOM 1482 O O . ALA A 1 184 ? -20.317 4.320 14.572 1.00 97.75 184 ALA A O 1
ATOM 1483 N N . GLY A 1 185 ? -20.889 6.197 15.669 1.00 97.06 185 GLY A N 1
ATOM 1484 C CA . GLY A 1 185 ? -22.189 6.371 15.011 1.00 97.06 185 GLY A CA 1
ATOM 1485 C C . GLY A 1 185 ? -22.060 6.966 13.606 1.00 97.06 185 GLY A C 1
ATOM 1486 O O . GLY A 1 185 ? -22.919 6.735 12.749 1.00 97.06 185 GLY A O 1
ATOM 1487 N N . SER A 1 186 ? -20.954 7.677 13.364 1.00 97.94 186 SER A N 1
ATOM 1488 C CA . SER A 1 186 ? -20.629 8.300 12.084 1.00 97.94 186 SER A CA 1
ATOM 1489 C C . SER A 1 186 ? -19.208 7.952 11.651 1.00 97.94 186 SER A C 1
ATOM 1491 O O . SER A 1 186 ? -18.235 8.202 12.360 1.00 97.94 186 SER A O 1
ATOM 1493 N N . ILE A 1 187 ? -19.090 7.384 10.456 1.00 98.50 187 ILE A N 1
ATOM 1494 C CA . ILE A 1 187 ? -17.825 7.001 9.835 1.00 98.50 187 ILE A CA 1
ATOM 1495 C C . ILE A 1 187 ? -17.663 7.819 8.554 1.00 98.50 187 ILE A C 1
ATOM 1497 O O . ILE A 1 187 ? -18.598 7.921 7.764 1.00 98.50 187 ILE A O 1
ATOM 1501 N N . ALA A 1 188 ? -16.490 8.400 8.341 1.00 98.12 188 ALA A N 1
ATOM 1502 C CA . ALA A 1 188 ? -16.124 9.083 7.107 1.00 98.12 188 ALA A CA 1
ATOM 1503 C C . ALA A 1 188 ? -14.914 8.396 6.474 1.00 98.12 188 ALA A C 1
ATOM 1505 O O . ALA A 1 188 ? -14.016 7.935 7.177 1.00 98.12 188 ALA A O 1
ATOM 1506 N N . VAL A 1 189 ? -14.865 8.346 5.148 1.00 98.56 189 VAL A N 1
ATOM 1507 C CA . VAL A 1 189 ? -13.713 7.818 4.406 1.00 98.56 189 VAL A CA 1
ATOM 1508 C C . VAL A 1 189 ? -13.087 8.942 3.600 1.00 98.56 189 VAL A C 1
ATOM 1510 O O . VAL A 1 189 ? -13.797 9.686 2.932 1.00 98.56 189 VAL A O 1
ATOM 1513 N N . VAL A 1 190 ? -11.761 9.046 3.628 1.00 97.81 190 VAL A N 1
ATOM 1514 C CA . VAL A 1 190 ? -10.990 9.859 2.683 1.00 97.81 190 VAL A CA 1
ATOM 1515 C C . VAL A 1 190 ? -10.110 8.916 1.880 1.00 97.81 190 VAL A C 1
ATOM 1517 O O . VAL A 1 190 ? -9.257 8.231 2.450 1.00 97.81 190 VAL A O 1
ATOM 1520 N N . ALA A 1 191 ? -10.313 8.864 0.568 1.00 96.44 191 ALA A N 1
ATOM 1521 C CA . ALA A 1 191 ? -9.585 7.953 -0.298 1.00 96.44 191 ALA A CA 1
ATOM 1522 C C . ALA A 1 191 ? -9.063 8.643 -1.560 1.00 96.44 191 ALA A C 1
ATOM 1524 O O . ALA A 1 191 ? -9.771 9.406 -2.209 1.00 96.44 191 ALA A O 1
ATOM 1525 N N . HIS A 1 192 ? -7.819 8.349 -1.925 1.00 90.50 192 HIS A N 1
ATOM 1526 C CA . HIS A 1 192 ? -7.174 8.917 -3.1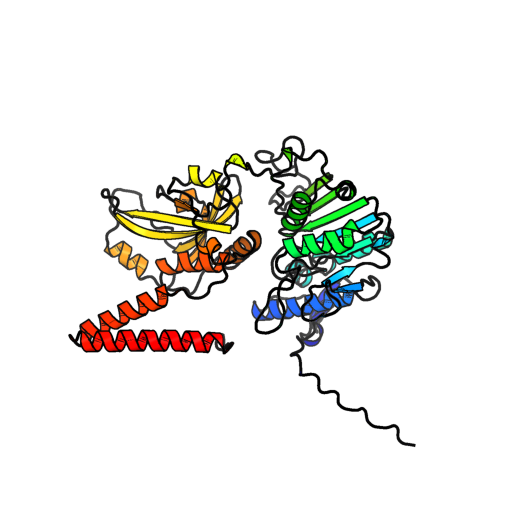07 1.00 90.50 192 HIS A CA 1
ATOM 1527 C C . HIS A 1 192 ? -6.988 7.850 -4.185 1.00 90.50 192 HIS A C 1
ATOM 1529 O O . HIS A 1 192 ? -6.550 6.742 -3.876 1.00 90.50 192 HIS A O 1
ATOM 1535 N N . SER A 1 193 ? -7.245 8.183 -5.452 1.00 84.81 193 SER A N 1
ATOM 1536 C CA . SER A 1 193 ? -6.931 7.333 -6.604 1.00 84.81 193 SER A CA 1
ATOM 1537 C C . SER A 1 193 ? -7.493 5.906 -6.452 1.00 84.81 193 SER A C 1
ATOM 1539 O O . SER A 1 193 ? -8.702 5.719 -6.285 1.00 84.81 193 SER A O 1
ATOM 1541 N N . ALA A 1 194 ? -6.633 4.885 -6.471 1.00 79.69 194 ALA A N 1
ATOM 1542 C CA . ALA A 1 194 ? -6.984 3.483 -6.250 1.00 79.69 194 ALA A CA 1
ATOM 1543 C C . ALA A 1 194 ? -7.705 3.205 -4.920 1.00 79.69 194 ALA A C 1
ATOM 1545 O O . ALA A 1 194 ? -8.444 2.225 -4.824 1.00 79.69 194 ALA A O 1
ATOM 1546 N N . GLY A 1 195 ? -7.530 4.059 -3.907 1.00 88.06 195 GLY A N 1
ATOM 1547 C CA . GLY A 1 195 ? -8.246 3.955 -2.640 1.00 88.06 195 GLY A CA 1
ATOM 1548 C C . GLY A 1 195 ? -9.765 4.036 -2.818 1.00 88.06 195 GLY A C 1
ATOM 1549 O O . GLY A 1 195 ? -10.497 3.400 -2.061 1.00 88.06 195 GLY A O 1
ATOM 1550 N N . GLY A 1 196 ? -10.244 4.735 -3.858 1.00 88.31 196 GLY A N 1
ATOM 1551 C CA . GLY A 1 196 ? -11.656 4.737 -4.247 1.00 88.31 196 GLY A CA 1
ATOM 1552 C C . GLY A 1 196 ? -12.178 3.341 -4.585 1.00 88.31 196 GLY A C 1
ATOM 1553 O O . GLY A 1 196 ? -13.263 2.969 -4.149 1.00 88.31 196 GLY A O 1
ATOM 1554 N N . ALA A 1 197 ? -11.379 2.530 -5.280 1.00 84.88 197 ALA A N 1
ATOM 1555 C CA . ALA A 1 197 ? -11.773 1.181 -5.676 1.00 84.88 197 ALA A CA 1
ATOM 1556 C C . ALA A 1 197 ? -11.820 0.245 -4.461 1.00 84.88 197 ALA A C 1
ATOM 1558 O O . ALA A 1 197 ? -12.657 -0.653 -4.403 1.00 84.88 197 ALA A O 1
ATOM 1559 N N . VAL A 1 198 ? -10.960 0.487 -3.465 1.00 90.94 198 VAL A N 1
ATOM 1560 C CA . VAL A 1 198 ? -10.980 -0.241 -2.191 1.00 90.94 198 VAL A CA 1
ATOM 1561 C C . VAL A 1 198 ? -12.283 0.031 -1.440 1.00 90.94 198 VAL A C 1
ATOM 1563 O O . VAL A 1 198 ? -12.980 -0.920 -1.094 1.00 90.94 198 VAL A O 1
ATOM 1566 N N . ILE A 1 199 ? -12.655 1.299 -1.223 1.00 96.31 199 ILE A N 1
ATOM 1567 C CA . ILE A 1 199 ? -13.907 1.613 -0.515 1.00 96.31 199 ILE A CA 1
ATOM 1568 C C . ILE A 1 199 ? -15.148 1.216 -1.322 1.00 96.31 199 ILE A C 1
ATOM 1570 O O . ILE A 1 199 ? -16.102 0.705 -0.742 1.00 96.31 199 ILE A O 1
ATOM 1574 N N . ALA A 1 200 ? -15.125 1.356 -2.649 1.00 88.88 200 ALA A N 1
ATOM 1575 C CA . ALA A 1 200 ? -16.198 0.857 -3.502 1.00 88.88 200 ALA A CA 1
ATOM 1576 C C . ALA A 1 200 ? -16.383 -0.659 -3.334 1.00 88.88 200 ALA A C 1
ATOM 1578 O O . ALA A 1 200 ? -17.488 -1.120 -3.069 1.00 88.88 200 ALA A O 1
ATOM 1579 N N . GLY A 1 201 ? -15.292 -1.430 -3.383 1.00 88.19 201 GLY A N 1
ATOM 1580 C CA . GLY A 1 201 ? -15.345 -2.873 -3.170 1.00 88.19 201 GLY A CA 1
ATOM 1581 C C . GLY A 1 201 ? -15.807 -3.266 -1.762 1.00 88.19 201 GLY A C 1
ATOM 1582 O O . GLY A 1 201 ? -16.542 -4.240 -1.623 1.00 88.19 201 GLY A O 1
ATOM 1583 N N . ILE A 1 202 ? -15.452 -2.504 -0.720 1.00 94.62 202 ILE A N 1
ATOM 1584 C CA . ILE A 1 202 ? -15.987 -2.704 0.640 1.00 94.62 202 ILE A CA 1
ATOM 1585 C C . ILE A 1 202 ? -17.511 -2.511 0.658 1.00 94.62 202 ILE A C 1
ATOM 1587 O O . ILE A 1 202 ? -18.215 -3.346 1.224 1.00 94.62 202 ILE A O 1
ATOM 1591 N N . ILE A 1 203 ? -18.029 -1.449 0.027 1.00 93.38 203 ILE A N 1
ATOM 1592 C CA . ILE A 1 203 ? -19.477 -1.206 -0.072 1.00 93.38 203 ILE A CA 1
ATOM 1593 C C . ILE A 1 203 ? -20.153 -2.349 -0.825 1.00 93.38 203 ILE A C 1
ATOM 1595 O O . ILE A 1 203 ? -21.105 -2.921 -0.312 1.00 93.38 203 ILE A O 1
ATOM 1599 N N . GLU A 1 204 ? -19.636 -2.748 -1.984 1.00 89.50 204 GLU A N 1
ATOM 1600 C CA . GLU A 1 204 ? -20.193 -3.855 -2.773 1.00 89.50 204 GLU A CA 1
ATOM 1601 C C . GLU A 1 204 ? -20.273 -5.170 -1.978 1.00 89.50 204 GLU A C 1
ATOM 1603 O O . GLU A 1 204 ? -21.239 -5.918 -2.107 1.00 89.50 204 GLU A O 1
ATOM 1608 N N . ASN A 1 205 ? -19.311 -5.433 -1.088 1.00 90.56 205 ASN A N 1
ATOM 1609 C CA . ASN A 1 205 ? -19.323 -6.632 -0.246 1.00 90.56 205 ASN A CA 1
ATOM 1610 C C . ASN A 1 205 ? -20.313 -6.554 0.931 1.00 90.56 205 ASN A C 1
ATOM 1612 O O . ASN A 1 205 ? -20.720 -7.598 1.449 1.00 90.56 205 ASN A O 1
ATOM 1616 N N . TYR A 1 206 ? -20.676 -5.351 1.393 1.00 93.88 206 TYR A N 1
ATOM 1617 C CA . TYR A 1 206 ? -21.333 -5.173 2.692 1.00 93.88 206 TYR A CA 1
ATOM 1618 C C . TYR A 1 206 ? -22.515 -4.203 2.729 1.00 93.88 206 TYR A C 1
ATOM 1620 O O . TYR A 1 206 ? -23.072 -4.020 3.807 1.00 93.88 206 TYR A O 1
ATOM 1628 N N . TRP A 1 207 ? -22.938 -3.602 1.615 1.00 91.12 207 TRP A N 1
ATOM 1629 C CA . TRP A 1 207 ? -23.991 -2.574 1.589 1.00 91.12 207 TRP A CA 1
ATOM 1630 C C . TRP A 1 207 ? -25.296 -3.018 2.270 1.00 91.12 207 TRP A C 1
ATOM 1632 O O . TRP A 1 207 ? -25.964 -2.203 2.896 1.00 91.12 207 TRP A O 1
ATOM 1642 N N . SER A 1 208 ? -25.614 -4.316 2.231 1.00 92.00 208 SER A N 1
ATOM 1643 C CA . SER A 1 208 ? -26.797 -4.911 2.872 1.00 92.00 208 SER A CA 1
ATOM 1644 C C . SER A 1 208 ? -26.681 -5.083 4.394 1.00 92.00 208 SER A C 1
ATOM 1646 O O . SER A 1 208 ? -27.619 -5.536 5.049 1.00 92.00 208 SER A O 1
ATOM 1648 N N . LYS A 1 209 ? -25.525 -4.777 4.994 1.00 94.44 209 LYS A N 1
ATOM 1649 C CA . LYS A 1 209 ? -25.299 -4.879 6.440 1.00 94.44 209 LYS A CA 1
ATOM 1650 C C . LYS A 1 209 ? -25.682 -3.576 7.132 1.00 94.44 209 LYS A C 1
ATOM 1652 O O . LYS A 1 209 ? -25.173 -2.516 6.789 1.00 94.44 209 LYS A O 1
ATOM 1657 N N . GLU A 1 210 ? -26.477 -3.659 8.199 1.00 92.88 210 GLU A N 1
ATOM 1658 C CA . GLU A 1 210 ? -26.943 -2.478 8.950 1.00 92.88 210 GLU A CA 1
ATOM 1659 C C . GLU A 1 210 ? -25.811 -1.555 9.423 1.00 92.88 210 GLU A C 1
ATOM 1661 O O . GLU A 1 210 ? -25.926 -0.332 9.355 1.00 92.88 210 GLU A O 1
ATOM 1666 N N . TRP A 1 211 ? -24.675 -2.113 9.848 1.00 93.50 211 TRP A N 1
ATOM 1667 C CA . TRP A 1 211 ? -23.542 -1.311 10.309 1.00 93.50 211 TRP A CA 1
ATOM 1668 C C . TRP A 1 211 ? -22.882 -0.477 9.204 1.00 93.50 211 TRP A C 1
ATOM 1670 O O . TRP A 1 211 ? -22.185 0.480 9.547 1.00 93.50 211 TRP A O 1
ATOM 1680 N N . MET A 1 212 ? -23.117 -0.771 7.916 1.00 95.06 212 MET A N 1
ATOM 1681 C CA . MET A 1 212 ? -22.659 0.086 6.817 1.00 95.06 212 MET A CA 1
ATOM 1682 C C . MET A 1 212 ? -23.356 1.441 6.827 1.00 95.06 212 MET A C 1
ATOM 1684 O O . MET A 1 212 ? -22.707 2.431 6.507 1.00 95.06 212 MET A O 1
ATOM 1688 N N . LYS A 1 213 ? -24.601 1.536 7.322 1.00 94.88 213 LYS A N 1
ATOM 1689 C CA . LYS A 1 213 ? -25.363 2.800 7.412 1.00 94.88 213 LYS A CA 1
ATOM 1690 C C . LYS A 1 213 ? -24.690 3.872 8.282 1.00 94.88 213 LYS A C 1
ATOM 1692 O O . LYS A 1 213 ? -25.095 5.041 8.278 1.00 94.88 213 LYS A O 1
ATOM 1697 N N . ARG A 1 214 ? -23.659 3.496 9.049 1.00 97.06 214 ARG A N 1
ATOM 1698 C CA . ARG A 1 214 ? -22.812 4.408 9.832 1.00 97.06 214 ARG A CA 1
ATOM 1699 C C . ARG A 1 214 ? -21.806 5.169 8.970 1.00 97.06 214 ARG A C 1
ATOM 1701 O O . ARG A 1 214 ? -21.394 6.247 9.379 1.00 97.06 214 ARG A O 1
ATOM 1708 N N . LEU A 1 215 ? -21.444 4.678 7.783 1.00 97.50 215 LEU A N 1
ATOM 1709 C CA . LEU A 1 215 ? -20.609 5.404 6.822 1.00 97.50 215 LEU A CA 1
ATOM 1710 C C . LEU A 1 215 ? -21.385 6.601 6.265 1.00 97.50 215 LEU A C 1
ATOM 1712 O O . LEU A 1 215 ? -22.243 6.454 5.419 1.00 97.50 215 LEU A O 1
ATOM 1716 N N . LYS A 1 216 ? -21.142 7.812 6.755 1.00 96.31 216 LYS A N 1
ATOM 1717 C CA . LYS A 1 216 ? -21.933 8.992 6.375 1.00 96.31 216 LYS A CA 1
ATOM 1718 C C . LYS A 1 216 ? -21.423 9.656 5.110 1.00 96.31 216 LYS A C 1
ATOM 1720 O O . LYS A 1 216 ? -22.233 10.157 4.331 1.00 96.31 216 LYS A O 1
ATOM 1725 N N . CYS A 1 217 ? -20.109 9.653 4.897 1.00 95.62 217 CYS A N 1
ATOM 1726 C CA . CYS A 1 217 ? -19.528 10.261 3.711 1.00 95.62 217 CYS A CA 1
ATOM 1727 C C . CYS A 1 217 ? -18.237 9.600 3.222 1.00 95.62 217 CYS A C 1
ATOM 1729 O O . CYS A 1 217 ? -17.492 8.985 3.989 1.00 95.62 217 CYS A O 1
ATOM 1731 N N . ILE A 1 218 ? -17.981 9.762 1.924 1.00 96.56 218 ILE A N 1
ATOM 1732 C CA . ILE A 1 218 ? -16.765 9.343 1.232 1.00 96.56 218 ILE A CA 1
ATOM 1733 C C . ILE A 1 218 ? -16.231 10.539 0.442 1.00 96.56 218 ILE A C 1
ATOM 1735 O O . ILE A 1 218 ? -16.865 11.017 -0.498 1.00 96.56 218 ILE A O 1
ATOM 1739 N N . CYS A 1 219 ? -15.050 10.998 0.831 1.00 93.50 219 CYS A N 1
ATOM 1740 C CA . CYS A 1 219 ? -14.297 12.062 0.191 1.00 93.50 219 CYS A CA 1
ATOM 1741 C C . CYS A 1 219 ? -13.215 11.441 -0.698 1.00 93.50 219 CYS A C 1
ATOM 1743 O O . CYS A 1 219 ? -12.282 10.809 -0.203 1.00 93.50 219 CYS A O 1
ATOM 1745 N N . LEU A 1 220 ? -13.349 11.607 -2.006 1.00 91.75 220 LEU A N 1
ATOM 1746 C CA . LEU A 1 220 ? -12.520 10.981 -3.027 1.00 91.75 220 LEU A CA 1
ATOM 1747 C C . LEU A 1 220 ? -11.661 12.025 -3.744 1.00 91.75 220 LEU A C 1
ATOM 1749 O O . LEU A 1 220 ? -12.135 13.122 -4.011 1.00 91.75 220 LEU A O 1
ATOM 1753 N N . THR A 1 221 ? -10.412 11.706 -4.074 1.00 83.75 221 THR A N 1
ATOM 1754 C CA . THR A 1 221 ? -9.577 12.577 -4.921 1.00 83.75 221 THR A CA 1
ATOM 1755 C C . THR A 1 221 ? -8.977 11.799 -6.081 1.00 83.75 221 THR A C 1
ATOM 1757 O O . THR A 1 221 ? -8.295 10.797 -5.858 1.00 83.75 221 THR A O 1
ATOM 1760 N N . ASP A 1 222 ? -9.231 12.250 -7.312 1.00 76.75 222 ASP A N 1
ATOM 1761 C CA . ASP A 1 222 ? -8.835 11.573 -8.559 1.00 76.75 222 ASP A CA 1
ATOM 1762 C C . ASP A 1 222 ? -9.129 10.064 -8.538 1.00 76.75 222 ASP A C 1
ATOM 1764 O O . ASP A 1 222 ? -8.327 9.239 -8.987 1.00 76.75 222 ASP A O 1
ATOM 1768 N N . ALA A 1 223 ? -10.257 9.681 -7.935 1.00 78.62 223 ALA A N 1
ATOM 1769 C CA . ALA A 1 223 ? -10.489 8.302 -7.549 1.00 78.62 223 ALA A CA 1
ATOM 1770 C C . ALA A 1 223 ? -11.096 7.457 -8.671 1.00 78.62 223 ALA A C 1
ATOM 1772 O O . ALA A 1 223 ? -11.957 7.892 -9.438 1.00 78.62 223 ALA A O 1
ATOM 1773 N N . MET A 1 224 ? -10.714 6.180 -8.697 1.00 69.75 224 MET A N 1
ATOM 1774 C CA . MET A 1 224 ? -11.481 5.169 -9.419 1.00 69.75 224 MET A CA 1
ATOM 1775 C C . MET A 1 224 ? -12.576 4.654 -8.492 1.00 69.75 224 MET A C 1
ATOM 1777 O O . MET A 1 224 ? -12.280 3.917 -7.561 1.00 69.75 224 MET A O 1
ATOM 1781 N N . PHE A 1 225 ? -13.828 5.041 -8.717 1.00 78.38 225 PHE A N 1
ATOM 1782 C CA . PHE A 1 225 ? -14.942 4.651 -7.855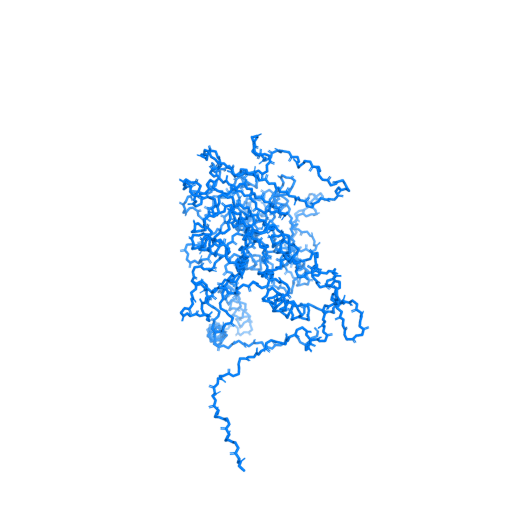 1.00 78.38 225 PHE A CA 1
ATOM 1783 C C . PHE A 1 225 ? -16.147 4.237 -8.693 1.00 78.38 225 PHE A C 1
ATOM 1785 O O . PHE A 1 225 ? -16.751 5.056 -9.387 1.00 78.38 225 PHE A O 1
ATOM 1792 N N . THR A 1 226 ? -16.478 2.949 -8.637 1.00 75.81 226 THR A N 1
ATOM 1793 C CA . THR A 1 226 ? -17.648 2.392 -9.317 1.00 75.81 226 THR A CA 1
ATOM 1794 C C . THR A 1 226 ? -18.391 1.454 -8.382 1.00 75.81 226 THR A C 1
ATOM 1796 O O . THR A 1 226 ? -17.764 0.601 -7.762 1.00 75.81 226 THR A O 1
ATOM 1799 N N . LEU A 1 227 ? -19.716 1.592 -8.334 1.00 80.81 227 LEU A N 1
ATOM 1800 C CA . LEU A 1 227 ? -20.619 0.713 -7.599 1.00 80.81 227 LEU A CA 1
ATOM 1801 C C . LEU A 1 227 ? -21.601 0.038 -8.570 1.00 80.81 227 LEU A C 1
ATOM 1803 O O . LEU A 1 227 ? -22.639 0.630 -8.881 1.00 80.81 227 LEU A O 1
ATOM 1807 N N . PRO A 1 228 ? -21.277 -1.150 -9.112 1.00 76.81 228 PRO A N 1
ATOM 1808 C CA . PRO A 1 228 ? -22.176 -1.887 -9.997 1.00 76.81 228 PRO A CA 1
ATOM 1809 C C . PRO A 1 228 ? -23.564 -2.138 -9.396 1.00 76.81 228 PRO A C 1
ATOM 1811 O O . PRO A 1 228 ? -24.548 -2.045 -10.125 1.00 76.81 228 PRO A O 1
ATOM 1814 N N . SER A 1 229 ? -23.662 -2.384 -8.084 1.00 81.81 229 SER A N 1
ATOM 1815 C CA . SER A 1 229 ? -24.936 -2.706 -7.422 1.00 81.81 229 SER A CA 1
ATOM 1816 C C . SER A 1 229 ? -25.713 -1.466 -6.967 1.00 81.81 229 SER A C 1
ATOM 1818 O O . SER A 1 229 ? -26.703 -1.594 -6.254 1.00 81.81 229 SER A O 1
ATOM 1820 N N . VAL A 1 230 ? -25.291 -0.246 -7.337 1.00 82.19 230 VAL A N 1
ATOM 1821 C CA . VAL A 1 230 ? -25.890 1.008 -6.828 1.00 82.19 230 VAL A CA 1
ATOM 1822 C C . VAL A 1 230 ? -27.399 1.111 -7.072 1.00 82.19 230 VAL A C 1
ATOM 1824 O O . VAL A 1 230 ? -28.098 1.741 -6.283 1.00 82.19 230 VAL A O 1
ATOM 1827 N N . SER A 1 231 ? -27.913 0.494 -8.139 1.00 81.44 231 SER A N 1
ATOM 1828 C CA . SER A 1 231 ? -29.349 0.453 -8.436 1.00 81.44 231 SER A CA 1
ATOM 1829 C C . SER A 1 231 ? -30.154 -0.382 -7.440 1.00 81.44 231 SER A C 1
ATOM 1831 O O . SER A 1 231 ? -31.344 -0.124 -7.274 1.00 81.44 231 SER A O 1
ATOM 1833 N N . ASP A 1 232 ? -29.512 -1.352 -6.788 1.00 86.75 232 ASP A N 1
ATOM 1834 C CA . ASP A 1 232 ? -30.136 -2.285 -5.846 1.00 86.75 232 ASP A CA 1
ATOM 1835 C C . ASP A 1 232 ? -29.995 -1.820 -4.387 1.00 86.75 232 ASP A C 1
ATOM 1837 O O . ASP A 1 232 ? -30.649 -2.357 -3.493 1.00 86.75 232 ASP A O 1
ATOM 1841 N N . MET A 1 233 ? -29.146 -0.817 -4.132 1.00 86.44 233 MET A N 1
ATOM 1842 C CA . MET A 1 233 ? -28.896 -0.280 -2.795 1.00 86.44 233 MET A CA 1
ATOM 1843 C C . MET A 1 233 ? -30.052 0.620 -2.330 1.00 86.44 233 MET A C 1
ATOM 1845 O O . MET A 1 233 ? -30.430 1.579 -3.003 1.00 86.44 233 MET A O 1
ATOM 1849 N N . ASP A 1 234 ? -30.569 0.364 -1.127 1.00 86.44 234 ASP A N 1
ATOM 1850 C CA . ASP A 1 234 ? -31.590 1.187 -0.459 1.00 86.44 234 ASP A CA 1
ATOM 1851 C C . ASP A 1 234 ? -30.996 2.385 0.307 1.00 86.44 234 ASP A C 1
ATOM 1853 O O . ASP A 1 234 ? -31.712 3.283 0.757 1.00 86.44 234 ASP A O 1
ATOM 1857 N N . TRP A 1 235 ? -29.672 2.409 0.442 1.00 89.75 235 TRP A N 1
ATOM 1858 C CA . TRP A 1 235 ? -28.917 3.414 1.165 1.00 89.75 235 TRP A CA 1
ATOM 1859 C C . TRP A 1 235 ? -27.549 3.637 0.511 1.00 89.75 235 TRP A C 1
ATOM 1861 O O . TRP A 1 235 ? -26.913 2.708 0.018 1.00 89.75 235 TRP A O 1
ATOM 1871 N N . LEU A 1 236 ? -27.074 4.883 0.547 1.00 88.94 236 LEU A N 1
ATOM 1872 C CA . LEU A 1 236 ? -25.755 5.265 0.054 1.00 88.94 236 LEU A CA 1
ATOM 1873 C C . LEU A 1 236 ? -25.188 6.414 0.910 1.00 88.94 236 LEU A C 1
ATOM 1875 O O . LEU A 1 236 ? -25.950 7.309 1.292 1.00 88.94 236 LEU A O 1
ATOM 1879 N N . PRO A 1 237 ? -23.876 6.436 1.216 1.00 92.44 237 PRO A N 1
ATOM 1880 C CA . PRO A 1 237 ? -23.248 7.594 1.848 1.00 92.44 237 PRO A CA 1
ATOM 1881 C C . PRO A 1 237 ? -23.251 8.819 0.929 1.00 92.44 237 PRO A C 1
ATOM 1883 O O . PRO A 1 237 ? -23.353 8.703 -0.293 1.00 92.44 237 PRO A O 1
ATOM 1886 N N . ALA A 1 238 ? -23.039 10.005 1.502 1.00 90.88 238 ALA A N 1
ATOM 1887 C CA . ALA A 1 238 ? -22.699 11.181 0.708 1.00 90.88 238 ALA A CA 1
ATOM 1888 C C . ALA A 1 238 ? -21.309 10.985 0.079 1.00 90.88 238 ALA A C 1
ATOM 1890 O O . ALA A 1 238 ? -20.322 10.819 0.790 1.00 90.88 238 ALA A O 1
ATOM 1891 N N . ILE A 1 239 ? -21.214 10.992 -1.245 1.00 90.38 239 ILE A N 1
ATOM 1892 C CA . ILE A 1 239 ? -19.956 10.757 -1.964 1.00 90.38 239 ILE A CA 1
ATOM 1893 C C . ILE A 1 239 ? -19.577 12.039 -2.690 1.00 90.38 239 ILE A C 1
ATOM 1895 O O . ILE A 1 239 ? -20.431 12.637 -3.335 1.00 90.38 239 ILE A O 1
ATOM 1899 N N . GLN A 1 240 ? -18.316 12.452 -2.604 1.00 87.69 240 GLN A N 1
ATOM 1900 C CA . GLN A 1 240 ? -17.790 13.583 -3.362 1.00 87.69 240 GLN A CA 1
ATOM 1901 C C . GLN A 1 240 ? -16.402 13.245 -3.900 1.00 87.69 240 GLN A C 1
ATOM 1903 O O . GLN A 1 240 ? -15.528 12.879 -3.122 1.00 87.69 240 GLN A O 1
ATOM 1908 N N . ASP A 1 241 ? -16.211 13.374 -5.215 1.00 84.44 241 ASP A N 1
ATOM 1909 C CA . ASP A 1 241 ? -14.938 13.127 -5.907 1.00 84.44 241 ASP A CA 1
ATOM 1910 C C . ASP A 1 241 ? -14.385 14.426 -6.496 1.00 84.44 241 ASP A C 1
ATOM 1912 O O . ASP A 1 241 ? -14.972 15.006 -7.412 1.00 84.44 241 ASP A O 1
ATOM 1916 N N . TRP A 1 242 ? -13.269 14.902 -5.942 1.00 80.44 242 TRP A N 1
ATOM 1917 C CA . TRP A 1 242 ? -12.521 16.039 -6.469 1.00 80.44 242 TRP A CA 1
ATOM 1918 C C . TRP A 1 242 ? -11.510 15.537 -7.490 1.00 80.44 242 TRP A C 1
ATOM 1920 O O . TRP A 1 242 ? -10.559 14.837 -7.140 1.00 80.44 242 TRP A O 1
ATOM 1930 N N . ARG A 1 243 ? -11.696 15.932 -8.750 1.00 72.94 243 ARG A N 1
ATOM 1931 C CA . ARG A 1 243 ? -10.784 15.575 -9.836 1.00 72.94 243 ARG A CA 1
ATOM 1932 C C . ARG A 1 243 ? -9.958 16.760 -10.288 1.00 72.94 243 ARG A C 1
ATOM 1934 O O . ARG A 1 243 ? -10.486 17.858 -10.470 1.00 72.94 243 ARG A O 1
ATOM 1941 N N . ALA A 1 244 ? -8.673 16.519 -10.502 1.00 66.19 244 ALA A N 1
ATOM 1942 C CA . ALA A 1 244 ? -7.796 17.464 -11.155 1.00 66.19 244 ALA A CA 1
ATOM 1943 C C . ALA A 1 244 ? -8.247 17.653 -12.610 1.00 66.19 244 ALA A C 1
ATOM 1945 O O . ALA A 1 244 ? -8.506 16.699 -13.345 1.00 66.19 244 ALA A O 1
ATOM 1946 N N . THR A 1 245 ? -8.334 18.909 -13.031 1.00 63.84 245 THR A N 1
ATOM 1947 C CA . THR A 1 245 ? -8.686 19.302 -14.393 1.00 63.84 245 THR A CA 1
ATOM 1948 C C . THR A 1 245 ? -7.774 20.447 -14.835 1.00 63.84 245 THR A C 1
ATOM 1950 O O . THR A 1 245 ? -7.303 21.200 -13.983 1.00 63.84 245 THR A O 1
ATOM 1953 N N . PRO A 1 246 ? -7.506 20.607 -16.144 1.00 60.19 246 PRO A N 1
ATOM 1954 C CA . PRO A 1 246 ? -6.823 21.787 -16.667 1.00 60.19 246 PRO A CA 1
ATOM 1955 C C . PRO A 1 246 ? -7.569 23.112 -16.425 1.00 60.19 246 PRO A C 1
ATOM 1957 O O . PRO A 1 246 ? -6.989 24.172 -16.651 1.00 60.19 246 PRO A O 1
ATOM 1960 N N . HIS A 1 247 ? -8.844 23.084 -16.011 1.00 64.00 247 HIS A N 1
ATOM 1961 C CA . HIS A 1 247 ? -9.580 24.303 -15.676 1.00 64.00 247 HIS A CA 1
ATOM 1962 C C . HIS A 1 247 ? -8.975 25.007 -14.458 1.00 64.00 247 HIS A C 1
ATOM 1964 O O . HIS A 1 247 ? -8.608 24.383 -13.467 1.00 64.00 247 HIS A O 1
ATOM 1970 N N . THR A 1 248 ? -8.907 26.334 -14.526 1.00 65.06 248 THR A N 1
ATOM 1971 C CA . THR A 1 248 ? -8.375 27.177 -13.449 1.00 65.06 248 THR A CA 1
ATOM 1972 C C . THR A 1 248 ? -9.359 27.360 -12.291 1.00 65.06 248 THR A C 1
ATOM 1974 O O . THR A 1 248 ? -8.941 27.688 -11.183 1.00 65.06 248 THR A O 1
ATOM 1977 N N . GLU A 1 249 ? -10.656 27.155 -12.530 1.00 68.12 249 GLU A N 1
ATOM 1978 C CA . GLU A 1 249 ? -11.709 27.301 -11.526 1.00 68.12 249 GLU A CA 1
ATOM 1979 C C . GLU A 1 249 ? -11.910 26.002 -10.730 1.00 68.12 249 GLU A C 1
ATOM 1981 O O . GLU A 1 249 ? -12.159 24.930 -11.286 1.00 68.12 249 GLU A O 1
ATOM 1986 N N . VAL A 1 250 ? -11.821 26.102 -9.403 1.00 66.25 250 VAL A N 1
ATOM 1987 C CA . VAL A 1 250 ? -12.035 24.982 -8.478 1.00 66.25 250 VAL A CA 1
ATOM 1988 C C . VAL A 1 250 ? -13.521 24.871 -8.136 1.00 66.25 250 VAL A C 1
ATOM 1990 O O . VAL A 1 250 ? -14.163 25.863 -7.811 1.00 66.25 250 VAL A O 1
ATOM 1993 N N . GLY A 1 251 ? -14.056 23.647 -8.133 1.00 66.81 251 GLY A N 1
ATOM 1994 C CA . GLY A 1 251 ? -15.437 23.372 -7.709 1.00 66.81 251 GLY A CA 1
ATOM 1995 C C . GLY A 1 251 ? -16.449 23.234 -8.848 1.00 66.81 251 GLY A C 1
ATOM 1996 O O . GLY A 1 251 ? -17.640 23.066 -8.582 1.00 66.81 251 GLY A O 1
ATOM 1997 N N . LEU A 1 252 ? -15.990 23.246 -10.102 1.00 63.50 252 LEU A N 1
ATOM 1998 C CA . LEU A 1 252 ? -16.822 22.917 -11.257 1.00 63.50 252 LEU A CA 1
ATOM 1999 C C . LEU A 1 252 ? -17.398 21.496 -11.130 1.00 63.50 252 LEU A C 1
ATOM 2001 O O . LEU A 1 252 ? -16.695 20.550 -10.764 1.00 63.50 252 LEU A O 1
ATOM 2005 N N . ARG A 1 253 ? -18.690 21.333 -11.446 1.00 68.50 253 ARG A N 1
ATOM 2006 C CA . ARG A 1 253 ? -19.312 20.004 -11.548 1.00 68.50 253 ARG A CA 1
ATOM 2007 C C . ARG A 1 253 ? -18.769 19.285 -12.782 1.00 68.50 253 ARG A C 1
ATOM 2009 O O . ARG A 1 253 ? -18.715 19.869 -13.859 1.00 68.50 253 ARG A O 1
ATOM 2016 N N . ILE A 1 254 ? -18.403 18.018 -12.619 1.00 64.25 254 ILE A N 1
ATOM 2017 C CA . ILE A 1 254 ? -17.950 17.151 -13.713 1.00 64.25 254 ILE A CA 1
ATOM 2018 C C . ILE A 1 254 ? -19.141 16.894 -14.655 1.00 64.25 254 ILE A C 1
ATOM 2020 O O . ILE A 1 254 ? -20.239 16.602 -14.185 1.00 64.25 254 ILE A O 1
ATOM 2024 N N . ASP A 1 255 ? -18.945 17.028 -15.970 1.00 59.94 255 ASP A N 1
ATOM 2025 C CA . ASP A 1 255 ? -19.999 16.805 -16.972 1.00 59.94 255 ASP A CA 1
ATOM 2026 C C . ASP A 1 255 ? -20.518 15.343 -16.953 1.00 59.94 255 ASP A C 1
ATOM 2028 O O . ASP A 1 255 ? -19.760 14.377 -16.856 1.00 59.94 255 ASP A O 1
ATOM 2032 N N . ASN A 1 256 ? -21.844 15.186 -17.031 1.00 53.53 256 ASN A N 1
ATOM 2033 C CA . ASN A 1 256 ? -22.650 14.144 -16.374 1.00 53.53 256 ASN A CA 1
ATOM 2034 C C . ASN A 1 256 ? -23.016 12.917 -17.232 1.00 53.53 256 ASN A C 1
ATOM 2036 O O . ASN A 1 256 ? -23.920 12.162 -16.881 1.00 53.53 256 ASN A O 1
ATOM 2040 N N . SER A 1 257 ? -22.368 12.675 -18.369 1.00 55.56 257 SER A N 1
ATOM 2041 C CA . SER A 1 257 ? -22.895 11.673 -19.320 1.00 55.56 257 SER A CA 1
ATOM 2042 C C . SER A 1 257 ? -22.845 10.197 -18.871 1.00 55.56 257 SER A C 1
ATOM 2044 O O . SER A 1 257 ? -23.594 9.384 -19.406 1.00 55.56 257 SER A O 1
ATOM 2046 N N . THR A 1 258 ? -22.005 9.833 -17.897 1.00 51.59 258 THR A N 1
ATOM 2047 C CA . THR A 1 258 ? -21.861 8.452 -17.371 1.00 51.59 258 THR A CA 1
ATOM 2048 C C . THR A 1 258 ? -22.187 8.342 -15.881 1.00 51.59 258 THR A C 1
ATOM 2050 O O . THR A 1 258 ? -21.893 7.341 -15.228 1.00 51.59 258 THR A O 1
ATOM 2053 N N . ILE A 1 259 ? -22.759 9.401 -15.326 1.00 53.91 259 ILE A N 1
ATOM 2054 C CA . ILE A 1 259 ? -22.911 9.601 -13.896 1.00 53.91 259 ILE A CA 1
ATOM 2055 C C . ILE A 1 259 ? -24.349 9.238 -13.483 1.00 53.91 259 ILE A C 1
ATOM 2057 O O . ILE A 1 259 ? -25.306 9.564 -14.185 1.00 53.91 259 ILE A O 1
ATOM 2061 N N . HIS A 1 260 ? -24.520 8.553 -12.347 1.00 55.47 260 HIS A N 1
ATOM 2062 C CA . HIS A 1 260 ? -25.840 8.155 -11.852 1.00 55.47 260 HIS A CA 1
ATOM 2063 C C . HIS A 1 260 ? -26.742 9.384 -11.642 1.00 55.47 260 HIS A C 1
ATOM 2065 O O . HIS A 1 260 ? -26.420 10.273 -10.856 1.00 55.47 260 HIS A O 1
ATOM 2071 N N . GLY A 1 261 ? -27.906 9.424 -12.302 1.00 55.25 261 GLY A N 1
ATOM 2072 C CA . GLY A 1 261 ? -28.755 10.625 -12.350 1.00 55.25 261 GLY A CA 1
ATOM 2073 C C . GLY A 1 261 ? -29.204 11.152 -10.980 1.00 55.25 261 GLY A C 1
ATOM 2074 O O . GLY A 1 261 ? -29.341 12.359 -10.805 1.00 55.25 261 GLY A O 1
ATOM 2075 N N . LYS A 1 262 ? -29.380 10.268 -9.985 1.00 60.75 262 LYS A N 1
ATOM 2076 C CA . LYS A 1 262 ? -29.669 10.670 -8.593 1.00 60.75 262 LYS A CA 1
ATOM 2077 C C . LYS A 1 262 ? -28.416 10.910 -7.742 1.00 60.75 262 LYS A C 1
ATOM 2079 O O . LYS A 1 262 ? -28.512 11.587 -6.728 1.00 60.75 262 LYS A O 1
ATOM 2084 N N . ASN A 1 263 ? -27.265 10.355 -8.133 1.00 56.75 263 ASN A N 1
ATOM 2085 C CA . ASN A 1 263 ? -26.024 10.377 -7.354 1.00 56.75 263 ASN A CA 1
ATOM 2086 C C . ASN A 1 263 ? -24.863 10.823 -8.255 1.00 56.75 263 ASN A C 1
ATOM 2088 O O . ASN A 1 263 ? -24.132 9.969 -8.764 1.00 56.75 263 ASN A O 1
ATOM 2092 N N . PRO A 1 264 ? -24.670 12.144 -8.450 1.00 50.44 264 PRO A N 1
ATOM 2093 C CA . PRO A 1 264 ? -23.795 12.689 -9.482 1.00 50.44 264 PRO A CA 1
ATOM 2094 C C . PRO A 1 264 ? -22.283 12.419 -9.299 1.00 50.44 264 PRO A C 1
ATOM 2096 O O . PRO A 1 264 ? -21.450 12.946 -10.025 1.00 50.44 264 PRO A O 1
ATOM 2099 N N . TYR A 1 265 ? -21.910 11.595 -8.326 1.00 58.03 265 TYR A N 1
ATOM 2100 C CA . TYR A 1 265 ? -20.528 11.248 -7.998 1.00 58.03 265 TYR A CA 1
ATOM 2101 C C . TYR A 1 265 ? -20.265 9.742 -8.119 1.00 58.03 265 TYR A C 1
ATOM 2103 O O . TYR A 1 265 ? -19.157 9.281 -7.859 1.00 58.03 265 TYR A O 1
ATOM 2111 N N . VAL A 1 266 ? -21.279 8.963 -8.516 1.00 50.62 266 VAL A N 1
ATOM 2112 C CA . VAL A 1 266 ? -21.167 7.522 -8.751 1.00 50.62 266 VAL A CA 1
ATOM 2113 C C . VAL A 1 266 ? -21.175 7.264 -10.251 1.00 50.62 266 VAL A C 1
ATOM 2115 O O . VAL A 1 266 ? -22.126 7.624 -10.947 1.00 50.62 266 VAL A O 1
ATOM 2118 N N . THR A 1 267 ? -20.126 6.608 -10.746 1.00 49.06 267 THR A N 1
ATOM 2119 C CA . THR A 1 267 ? -20.131 6.041 -12.099 1.00 49.06 267 THR A CA 1
ATOM 2120 C C . THR A 1 267 ? -20.805 4.674 -12.016 1.00 49.06 267 THR A C 1
ATOM 2122 O O . THR A 1 267 ? -20.403 3.856 -11.189 1.00 49.06 267 THR A O 1
ATOM 2125 N N . TYR A 1 268 ? -21.841 4.426 -12.820 1.00 38.97 268 TYR A N 1
ATOM 2126 C CA . TYR A 1 268 ? -22.407 3.081 -12.946 1.00 38.97 268 TYR A CA 1
ATOM 2127 C C . TYR A 1 268 ? -21.606 2.308 -14.001 1.00 38.97 268 TYR A C 1
ATOM 2129 O O . TYR A 1 268 ? -21.275 2.857 -15.053 1.00 38.97 268 TYR A O 1
ATOM 2137 N N . ILE A 1 269 ? -21.299 1.037 -13.739 1.00 41.66 269 ILE A N 1
ATOM 2138 C CA . ILE A 1 269 ? -20.928 0.105 -14.809 1.00 41.66 269 ILE A CA 1
ATOM 2139 C C . ILE A 1 269 ? -22.226 -0.546 -15.268 1.00 41.66 269 ILE A C 1
ATOM 2141 O O . ILE A 1 269 ? -22.965 -1.106 -14.463 1.00 41.66 269 ILE A O 1
ATOM 2145 N N . ASN A 1 270 ? -22.524 -0.452 -16.563 1.00 37.28 270 ASN A N 1
ATOM 2146 C CA . ASN A 1 270 ? -23.635 -1.190 -17.143 1.00 37.28 270 ASN A CA 1
ATOM 2147 C C . ASN A 1 270 ? -23.290 -2.687 -17.150 1.00 37.28 270 ASN A C 1
ATOM 2149 O O . ASN A 1 270 ? -22.645 -3.179 -18.076 1.00 37.28 270 ASN A O 1
ATOM 2153 N N . VAL A 1 271 ? -23.716 -3.398 -16.105 1.00 39.59 271 VAL A N 1
ATOM 2154 C CA . VAL A 1 271 ? -23.444 -4.831 -15.895 1.00 39.59 271 VAL A CA 1
ATOM 2155 C C . VAL A 1 271 ? -23.994 -5.715 -17.019 1.00 39.59 271 VAL A C 1
ATOM 2157 O O . VAL A 1 271 ? -23.527 -6.835 -17.194 1.00 39.59 271 VAL A O 1
ATOM 2160 N N . LEU A 1 272 ? -24.943 -5.220 -17.827 1.00 38.53 272 LEU A N 1
ATOM 2161 C CA . LEU A 1 272 ? -25.513 -5.974 -18.951 1.00 38.53 272 LEU A CA 1
ATOM 2162 C C . LEU A 1 272 ? -24.497 -6.292 -20.054 1.00 38.53 272 LEU A C 1
ATOM 2164 O O . LEU A 1 272 ? -24.748 -7.193 -20.851 1.00 38.53 272 LEU A O 1
ATOM 2168 N N . ASN A 1 273 ? -23.373 -5.575 -20.102 1.00 47.53 273 ASN A N 1
ATOM 2169 C CA . ASN A 1 273 ? -22.376 -5.754 -21.151 1.00 47.53 273 ASN A CA 1
ATOM 2170 C C . ASN A 1 273 ? -21.067 -6.392 -20.661 1.00 47.53 273 ASN A C 1
ATOM 2172 O O . ASN A 1 273 ? -20.176 -6.608 -21.476 1.00 47.53 273 ASN A O 1
ATOM 2176 N N . MET A 1 274 ? -20.935 -6.708 -19.369 1.00 51.72 274 MET A N 1
ATOM 2177 C CA . MET A 1 274 ? -19.749 -7.401 -18.850 1.00 51.72 274 MET A CA 1
ATOM 2178 C C . MET A 1 274 ? -19.703 -8.850 -19.352 1.00 51.72 274 MET A C 1
ATOM 2180 O O . MET A 1 274 ? -20.733 -9.463 -19.650 1.00 51.72 274 MET A O 1
ATOM 2184 N N . LEU A 1 275 ? -18.494 -9.408 -19.434 1.00 54.50 275 LEU A N 1
ATOM 2185 C CA . LEU A 1 275 ? -18.295 -10.839 -19.657 1.00 54.50 275 LEU A CA 1
ATOM 2186 C C . LEU A 1 275 ? -19.088 -11.643 -18.616 1.00 54.50 275 LEU A C 1
ATOM 2188 O O . LEU A 1 275 ? -19.095 -11.307 -17.429 1.00 54.50 275 LEU A O 1
ATOM 2192 N N . LYS A 1 276 ? -19.762 -12.721 -19.036 1.00 59.53 276 LYS A N 1
ATOM 2193 C CA . LYS A 1 276 ? -20.480 -13.578 -18.080 1.00 59.53 276 LYS A CA 1
ATOM 2194 C C . LYS A 1 276 ? -19.480 -14.178 -17.086 1.00 59.53 276 LYS A C 1
ATOM 2196 O O . LYS A 1 276 ? -18.350 -14.467 -17.476 1.00 59.53 276 LYS A O 1
ATOM 2201 N N . PRO A 1 277 ? -19.870 -14.450 -15.828 1.00 55.22 277 PRO A N 1
ATOM 2202 C CA . PRO A 1 277 ? -18.986 -15.122 -14.880 1.00 55.22 277 PRO A CA 1
ATOM 2203 C C . PRO A 1 277 ? -18.361 -16.393 -15.485 1.00 55.22 277 PRO A C 1
ATOM 2205 O O . PRO A 1 277 ? -19.071 -17.305 -15.908 1.00 55.22 277 PRO A O 1
ATOM 2208 N N . GLY A 1 278 ? -17.026 -16.440 -15.551 1.00 64.00 278 GLY A N 1
ATOM 2209 C CA . GLY A 1 278 ? -16.255 -17.544 -16.142 1.00 64.00 278 GLY A CA 1
ATOM 2210 C C . GLY A 1 278 ? -15.914 -17.393 -17.632 1.00 64.00 278 GLY A C 1
ATOM 2211 O O . GLY A 1 278 ? -15.069 -18.135 -18.138 1.00 64.00 278 GLY A O 1
ATOM 2212 N N . GLU A 1 279 ? -16.506 -16.428 -18.330 1.00 79.31 279 GLU A N 1
ATOM 2213 C CA . GLU A 1 279 ? -16.112 -16.047 -19.682 1.00 79.31 279 GLU A CA 1
ATOM 2214 C C . GLU A 1 279 ? -14.856 -15.170 -19.599 1.00 79.31 279 GLU A C 1
ATOM 2216 O O . GLU A 1 279 ? -14.872 -14.071 -19.061 1.00 79.31 279 GLU A O 1
ATOM 2221 N N . LEU A 1 280 ? -13.728 -15.691 -20.078 1.00 85.81 280 LEU A N 1
ATOM 2222 C CA . LEU A 1 280 ? -12.428 -15.005 -20.017 1.00 85.81 280 LEU A CA 1
ATOM 2223 C C . LEU A 1 280 ? -11.984 -14.461 -21.377 1.00 85.81 280 LEU A C 1
ATOM 2225 O O . LEU A 1 280 ? -10.950 -13.804 -21.485 1.00 85.81 280 LEU A O 1
ATOM 2229 N N . VAL A 1 281 ? -12.706 -14.815 -22.437 1.00 90.12 281 VAL A N 1
ATOM 2230 C CA . VAL A 1 281 ? -12.350 -14.515 -23.820 1.00 90.12 281 VAL A CA 1
ATOM 2231 C C . VAL A 1 281 ? -13.635 -14.220 -24.573 1.00 90.12 281 VAL A C 1
ATOM 2233 O O . VAL A 1 281 ? -14.517 -15.072 -24.589 1.00 90.12 281 VAL A O 1
ATOM 2236 N N . THR A 1 282 ? -13.722 -13.059 -25.219 1.00 91.25 282 THR A N 1
ATOM 2237 C CA . THR A 1 282 ? -14.847 -12.759 -26.114 1.00 91.25 282 THR A CA 1
ATOM 2238 C C . THR A 1 282 ? -14.622 -13.373 -27.496 1.00 91.25 282 THR A C 1
ATOM 2240 O O . THR A 1 282 ? -13.491 -13.666 -27.910 1.00 91.25 282 THR A O 1
ATOM 2243 N N . ASP A 1 283 ? -15.693 -13.457 -28.281 1.00 91.31 283 ASP A N 1
ATOM 2244 C CA . ASP A 1 283 ? -15.572 -13.589 -29.731 1.00 91.31 283 ASP A CA 1
ATOM 2245 C C . ASP A 1 283 ? -14.823 -12.396 -30.349 1.00 91.31 283 ASP A C 1
ATOM 2247 O O . ASP A 1 283 ? -14.711 -11.312 -29.766 1.00 91.31 283 ASP A O 1
ATOM 2251 N N . TRP A 1 284 ? -14.308 -12.599 -31.562 1.00 92.88 284 TRP A N 1
ATOM 2252 C CA . TRP A 1 284 ? -13.746 -11.520 -32.372 1.00 92.88 284 TRP A CA 1
ATOM 2253 C C . TRP A 1 284 ? -14.850 -10.557 -32.810 1.00 92.88 284 TRP A C 1
ATOM 2255 O O . TRP A 1 284 ? -15.834 -10.973 -33.422 1.00 92.88 284 TRP A O 1
ATOM 2265 N N . MET A 1 285 ? -14.665 -9.266 -32.557 1.00 92.69 285 MET A N 1
ATOM 2266 C CA . MET A 1 285 ? -15.617 -8.220 -32.923 1.00 92.69 285 MET A CA 1
ATOM 2267 C C . MET A 1 285 ? -14.911 -6.921 -33.320 1.00 92.69 285 MET A C 1
ATOM 2269 O O . MET A 1 285 ? -13.687 -6.838 -33.297 1.00 92.69 285 MET A O 1
ATOM 2273 N N . GLN A 1 286 ? -15.680 -5.924 -33.751 1.00 93.06 286 GLN A N 1
ATOM 2274 C CA . GLN A 1 286 ? -15.161 -4.583 -34.030 1.00 93.06 286 GLN A CA 1
ATOM 2275 C C . GLN A 1 286 ? -14.954 -3.799 -32.729 1.00 93.06 286 GLN A C 1
ATOM 2277 O O . GLN A 1 286 ? -15.647 -4.058 -31.741 1.00 93.06 286 GLN A O 1
ATOM 2282 N N . ALA A 1 287 ? -14.015 -2.850 -32.733 1.00 92.25 287 ALA A N 1
ATOM 2283 C CA . ALA A 1 287 ? -13.628 -2.076 -31.553 1.00 92.25 287 ALA A CA 1
ATOM 2284 C C . ALA A 1 287 ? -14.819 -1.386 -30.875 1.00 92.25 287 ALA A C 1
ATOM 2286 O O . ALA A 1 287 ? -14.930 -1.413 -29.653 1.00 92.25 287 ALA A O 1
ATOM 2287 N N . GLU A 1 288 ? -15.750 -0.854 -31.664 1.00 90.38 288 GLU A N 1
ATOM 2288 C CA . GLU A 1 288 ? -16.953 -0.165 -31.193 1.00 90.38 288 GLU A CA 1
ATOM 2289 C C . GLU A 1 288 ? -17.857 -1.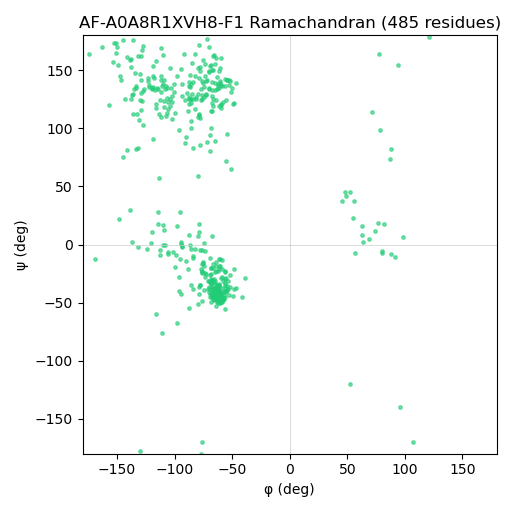101 -30.386 1.00 90.38 288 GLU A C 1
ATOM 2291 O O . GLU A 1 288 ? -18.425 -0.699 -29.372 1.00 90.38 288 GLU A O 1
ATOM 2296 N N . LYS A 1 289 ? -17.959 -2.368 -30.809 1.00 90.88 289 LYS A N 1
ATOM 2297 C CA . LYS A 1 289 ? -18.709 -3.401 -30.085 1.00 90.88 289 LYS A CA 1
ATOM 2298 C C . LYS A 1 289 ? -17.921 -3.921 -28.884 1.00 90.88 289 LYS A C 1
ATOM 2300 O O . LYS A 1 289 ? -18.517 -4.237 -27.859 1.00 90.88 289 LYS A O 1
ATOM 2305 N N . LEU A 1 290 ? -16.594 -4.004 -28.982 1.00 90.75 290 LEU A N 1
ATOM 2306 C CA . LEU A 1 290 ? -15.766 -4.449 -27.863 1.00 90.75 290 LEU A CA 1
ATOM 2307 C C . LEU A 1 290 ? -15.833 -3.461 -26.695 1.00 90.75 290 LEU A C 1
ATOM 2309 O O . LEU A 1 290 ? -15.907 -3.909 -25.557 1.00 90.75 290 LEU A O 1
ATOM 2313 N N . CYS A 1 291 ? -15.894 -2.151 -26.969 1.00 86.00 291 CYS A N 1
ATOM 2314 C CA . CYS A 1 291 ? -15.980 -1.089 -25.961 1.00 86.00 291 CYS A CA 1
ATOM 2315 C C . CYS A 1 291 ? -17.024 -1.347 -24.872 1.00 86.00 291 CYS A C 1
ATOM 2317 O O . CYS A 1 291 ? -16.772 -1.029 -23.716 1.00 86.00 291 CYS A O 1
ATOM 2319 N N . SER A 1 292 ? -18.178 -1.929 -25.207 1.00 80.62 292 SER A N 1
ATOM 2320 C CA . SER A 1 292 ? -19.217 -2.183 -24.209 1.00 80.62 292 SER A CA 1
ATOM 2321 C C . SER A 1 292 ? -18.835 -3.260 -23.189 1.00 80.62 292 SER A C 1
ATOM 2323 O O . SER A 1 292 ? -19.428 -3.282 -22.121 1.00 80.62 292 SER A O 1
ATOM 2325 N N . HIS A 1 293 ? -17.862 -4.121 -23.499 1.00 84.12 293 HIS A N 1
ATOM 2326 C CA . HIS A 1 293 ? -17.476 -5.278 -22.685 1.00 84.12 293 HIS A CA 1
ATOM 2327 C C . HIS A 1 293 ? -16.209 -5.062 -21.852 1.00 84.12 293 HIS A C 1
ATOM 2329 O O . HIS A 1 293 ? -15.836 -5.943 -21.087 1.00 84.12 293 HIS A O 1
ATOM 2335 N N . LEU A 1 294 ? -15.515 -3.936 -22.041 1.00 84.06 294 LEU A N 1
ATOM 2336 C CA . LEU A 1 294 ? -14.180 -3.729 -21.489 1.00 84.06 294 LEU A CA 1
ATOM 2337 C C . LEU A 1 294 ? -14.199 -3.338 -20.012 1.00 84.06 294 LEU A C 1
ATOM 2339 O O . LEU A 1 294 ? -14.804 -2.336 -19.627 1.00 84.06 294 LEU A O 1
ATOM 2343 N N . GLU A 1 295 ? -13.399 -4.046 -19.223 1.00 81.25 295 GLU A N 1
ATOM 2344 C CA . GLU A 1 295 ? -13.016 -3.679 -17.867 1.00 81.25 295 GLU A CA 1
ATOM 2345 C C . GLU A 1 295 ? -11.532 -3.329 -17.809 1.00 81.25 295 GLU A C 1
ATOM 2347 O O . GLU A 1 295 ? -10.693 -3.896 -18.514 1.00 81.25 295 GLU A O 1
ATOM 2352 N N . ILE A 1 296 ? -11.175 -2.357 -16.969 1.00 82.81 296 ILE A N 1
ATOM 2353 C CA . ILE A 1 296 ? -9.773 -1.961 -16.813 1.00 82.81 296 ILE A CA 1
ATOM 2354 C C . ILE A 1 296 ? -8.881 -3.171 -16.494 1.00 82.81 296 ILE A C 1
ATOM 2356 O O . ILE A 1 296 ? -9.256 -4.076 -15.759 1.00 82.81 296 ILE A O 1
ATOM 2360 N N . GLY A 1 297 ? -7.680 -3.198 -17.062 1.00 84.06 297 GLY A N 1
ATOM 2361 C CA . GLY A 1 297 ? -6.756 -4.323 -16.937 1.00 84.06 297 GLY A CA 1
ATOM 2362 C C . GLY A 1 297 ? -7.047 -5.508 -17.866 1.00 84.06 297 GLY A C 1
ATOM 2363 O O . GLY A 1 297 ? -6.232 -6.436 -17.901 1.00 84.06 297 GLY A O 1
ATOM 2364 N N . ASP A 1 298 ? -8.144 -5.504 -18.630 1.00 93.50 298 ASP A N 1
ATOM 2365 C CA . ASP A 1 298 ? -8.394 -6.515 -19.661 1.00 93.50 298 ASP A CA 1
ATOM 2366 C C . ASP A 1 298 ? -7.306 -6.523 -20.728 1.00 93.50 298 ASP A C 1
ATOM 2368 O O . ASP A 1 298 ? -6.830 -5.478 -21.183 1.00 93.50 298 ASP A O 1
ATOM 2372 N N . LEU A 1 299 ? -6.916 -7.727 -21.148 1.00 94.94 299 LEU A N 1
ATOM 2373 C CA . LEU A 1 299 ? -6.007 -7.895 -22.271 1.00 94.94 299 LEU A CA 1
ATOM 2374 C C . LEU A 1 299 ? -6.802 -7.903 -23.566 1.00 94.94 299 LEU A C 1
ATOM 2376 O O . LEU A 1 299 ? -7.700 -8.724 -23.741 1.00 94.94 299 LEU A O 1
ATOM 2380 N N . ILE A 1 300 ? -6.429 -7.029 -24.492 1.00 94.94 300 ILE A N 1
ATOM 2381 C CA . ILE A 1 300 ? -7.047 -6.949 -25.811 1.00 94.94 300 ILE A CA 1
ATOM 2382 C C . ILE A 1 300 ? -6.105 -7.581 -26.827 1.00 94.94 300 ILE A C 1
ATOM 2384 O O . ILE A 1 300 ? -4.948 -7.180 -26.942 1.00 94.94 300 ILE A O 1
ATOM 2388 N N . GLU A 1 301 ? -6.615 -8.553 -27.576 1.00 93.12 301 GLU A N 1
ATOM 2389 C CA . GLU A 1 301 ? -5.938 -9.162 -28.718 1.00 93.12 301 GLU A CA 1
ATOM 2390 C C . GLU A 1 301 ? -6.532 -8.588 -30.010 1.00 93.12 301 GLU A C 1
ATOM 2392 O O . GLU A 1 301 ? -7.746 -8.618 -30.208 1.00 93.12 301 GLU A O 1
ATOM 2397 N N . PHE A 1 302 ? -5.684 -8.092 -30.909 1.00 90.94 302 PHE A N 1
ATOM 2398 C CA . PHE A 1 302 ? -6.055 -7.563 -32.222 1.00 90.94 302 PHE A CA 1
ATOM 2399 C C . PHE A 1 302 ? -5.598 -8.527 -33.316 1.00 90.94 302 PHE A C 1
ATOM 2401 O O . PHE A 1 302 ? -4.450 -8.985 -33.328 1.00 90.94 302 PHE A O 1
ATOM 2408 N N . ARG A 1 303 ? -6.477 -8.819 -34.273 1.00 85.88 303 ARG A N 1
ATOM 2409 C CA . ARG A 1 303 ? -6.188 -9.709 -35.397 1.00 85.88 303 ARG A CA 1
ATOM 2410 C C . ARG A 1 303 ? -5.770 -8.895 -36.611 1.00 85.88 303 ARG A C 1
ATOM 2412 O O . ARG A 1 303 ? -6.629 -8.456 -37.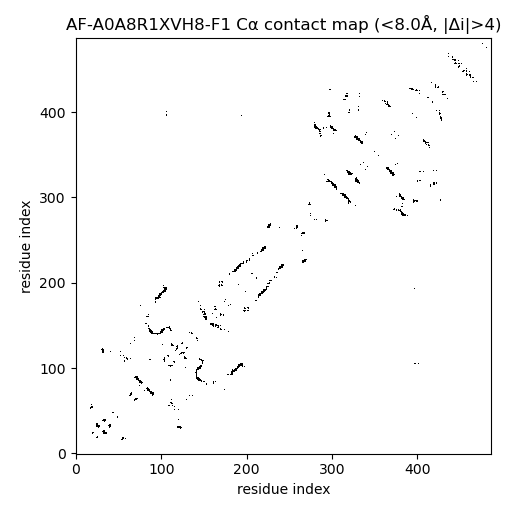361 1.00 85.88 303 ARG A O 1
ATOM 2419 N N . ARG A 1 304 ? -4.462 -8.782 -36.849 1.00 77.50 304 ARG A N 1
ATOM 2420 C CA . ARG A 1 304 ? -3.928 -8.065 -38.013 1.00 77.50 304 ARG A CA 1
ATOM 2421 C C . ARG A 1 304 ? -4.050 -8.900 -39.274 1.00 77.50 304 ARG A C 1
ATOM 2423 O O . ARG A 1 304 ? -3.567 -10.041 -39.341 1.00 77.50 304 ARG A O 1
ATOM 2430 N N . VAL A 1 305 ? -4.695 -8.327 -40.278 1.00 65.88 305 VAL A N 1
ATOM 2431 C CA . VAL A 1 305 ? -4.971 -8.987 -41.548 1.00 65.88 305 VAL A CA 1
ATOM 2432 C C . VAL A 1 305 ? -4.517 -8.093 -42.698 1.00 65.88 305 VAL A C 1
ATOM 2434 O O . VAL A 1 305 ? -4.880 -6.927 -42.746 1.00 65.88 305 VAL A O 1
ATOM 2437 N N . VAL A 1 306 ? -3.750 -8.634 -43.650 1.00 51.94 306 VAL A N 1
ATOM 2438 C CA . VAL A 1 306 ? -3.319 -7.883 -44.844 1.00 51.94 306 VAL A CA 1
ATOM 2439 C C . VAL A 1 306 ? -3.768 -8.604 -46.109 1.00 51.94 306 VAL A C 1
ATOM 2441 O O . VAL A 1 306 ? -3.695 -9.832 -46.200 1.00 51.94 306 VAL A O 1
ATOM 2444 N N . GLY A 1 307 ? -4.195 -7.815 -47.095 1.00 45.06 307 GLY A N 1
ATOM 2445 C CA . GLY A 1 307 ? -4.638 -8.275 -48.408 1.00 45.06 307 GLY A CA 1
ATOM 2446 C C . GLY A 1 307 ? -6.151 -8.479 -48.505 1.00 45.06 307 GLY A C 1
ATOM 2447 O O . GLY A 1 307 ? -6.835 -8.744 -47.518 1.00 45.06 307 GLY A O 1
ATOM 2448 N N . SER A 1 308 ? -6.671 -8.382 -49.731 1.00 43.78 308 SER A N 1
ATOM 2449 C CA . SER A 1 308 ? -8.067 -8.699 -50.080 1.00 43.78 308 SER A CA 1
ATOM 2450 C C . SER A 1 308 ? -8.446 -10.131 -49.685 1.00 43.78 308 SER A C 1
ATOM 2452 O O . SER A 1 308 ? -9.560 -10.405 -49.243 1.00 43.78 308 SER A O 1
ATOM 2454 N N . ILE A 1 309 ? -7.473 -11.038 -49.764 1.00 43.12 309 ILE A N 1
ATOM 2455 C CA . ILE A 1 309 ? -7.515 -12.358 -49.148 1.00 43.12 309 ILE A CA 1
ATOM 2456 C C . ILE A 1 309 ? -7.025 -12.165 -47.718 1.00 43.12 309 ILE A C 1
ATOM 2458 O O . ILE A 1 309 ? -5.821 -12.064 -47.511 1.00 43.12 309 ILE A O 1
ATOM 2462 N N . LYS A 1 310 ? -7.947 -12.088 -46.755 1.00 46.41 310 LYS A N 1
ATOM 2463 C CA . LYS A 1 310 ? -7.694 -11.843 -45.328 1.00 46.41 310 LYS A CA 1
ATOM 2464 C C . LYS A 1 310 ? -6.706 -12.845 -44.683 1.00 46.41 310 LYS A C 1
ATOM 2466 O O . LYS A 1 310 ? -7.100 -13.694 -43.881 1.00 46.41 310 LYS A O 1
ATOM 2471 N N . ARG A 1 311 ? -5.410 -12.771 -45.003 1.00 38.66 311 ARG A N 1
ATOM 2472 C CA . ARG A 1 311 ? -4.362 -13.639 -44.451 1.00 38.66 311 ARG A CA 1
ATOM 2473 C C . ARG A 1 311 ? -3.871 -13.043 -43.132 1.00 38.66 311 ARG A C 1
ATOM 2475 O O . ARG A 1 311 ? -3.445 -11.893 -43.071 1.00 38.66 311 ARG A O 1
ATOM 2482 N N . ARG A 1 312 ? -3.980 -13.833 -42.058 1.00 46.62 312 ARG A N 1
ATOM 2483 C CA . ARG A 1 312 ? -3.542 -13.473 -40.699 1.00 46.62 312 ARG A CA 1
ATOM 2484 C C . ARG A 1 312 ? -2.018 -13.372 -40.705 1.00 46.62 312 ARG A C 1
ATOM 2486 O O . ARG A 1 312 ? -1.365 -14.385 -40.932 1.00 46.62 312 ARG A O 1
ATOM 2493 N N . ILE A 1 313 ? -1.467 -12.181 -40.478 1.00 53.38 313 ILE A N 1
ATOM 2494 C CA . ILE A 1 313 ? -0.005 -12.011 -40.436 1.00 53.38 313 ILE A CA 1
ATOM 2495 C C . ILE A 1 313 ? 0.496 -12.106 -38.997 1.00 53.38 313 ILE A C 1
ATOM 2497 O O . ILE A 1 313 ? 1.485 -12.786 -38.743 1.00 53.38 313 ILE A O 1
ATOM 2501 N N . TYR A 1 314 ? -0.201 -11.480 -38.047 1.00 64.94 314 TYR A N 1
ATOM 2502 C CA . TYR A 1 314 ? 0.177 -11.516 -36.638 1.00 64.94 314 TYR A CA 1
ATOM 2503 C C . TYR A 1 314 ? -0.970 -11.083 -35.719 1.00 64.94 314 TYR A C 1
ATOM 2505 O O . TYR A 1 314 ? -2.013 -10.604 -36.169 1.00 64.94 314 TYR A O 1
ATOM 2513 N N . THR A 1 315 ? -0.783 -11.283 -34.418 1.00 72.56 315 THR A N 1
ATOM 2514 C CA . THR A 1 315 ? -1.646 -10.740 -33.365 1.00 72.56 315 THR A CA 1
ATOM 2515 C C . THR A 1 315 ? -0.923 -9.604 -32.673 1.00 72.56 315 THR A C 1
ATOM 2517 O O . THR A 1 315 ? 0.256 -9.738 -32.349 1.00 72.56 315 THR A O 1
ATOM 2520 N N . HIS A 1 316 ? -1.627 -8.505 -32.447 1.00 85.62 316 HIS A N 1
ATOM 2521 C CA . HIS A 1 316 ? -1.151 -7.409 -31.613 1.00 85.62 316 HIS A CA 1
ATOM 2522 C C . HIS A 1 316 ? -1.873 -7.455 -30.265 1.00 85.62 316 HIS A C 1
ATOM 2524 O O . HIS A 1 316 ? -2.988 -7.969 -30.197 1.00 85.62 316 HIS A O 1
ATOM 2530 N N . TRP A 1 317 ? -1.248 -6.964 -29.200 1.00 91.12 317 TRP A N 1
ATOM 2531 C CA . TRP A 1 317 ? -1.796 -7.035 -27.846 1.00 91.12 317 TRP A CA 1
ATOM 2532 C C . TRP A 1 317 ? -1.672 -5.701 -27.119 1.00 91.12 317 TRP A C 1
ATOM 2534 O O . TRP A 1 317 ? -0.700 -4.965 -27.301 1.00 91.12 317 TRP A O 1
ATOM 2544 N N . GLY A 1 318 ? -2.636 -5.428 -26.247 1.00 92.75 318 GLY A N 1
ATOM 2545 C CA . GLY A 1 318 ? -2.611 -4.283 -25.349 1.00 92.75 318 GLY A CA 1
ATOM 2546 C C . GLY A 1 318 ? -3.377 -4.542 -24.057 1.00 92.75 318 GLY A C 1
ATOM 2547 O O . GLY A 1 318 ? -4.027 -5.574 -23.896 1.00 92.75 318 GLY A O 1
ATOM 2548 N N . VAL A 1 319 ? -3.278 -3.596 -23.132 1.00 93.38 319 VAL A N 1
ATOM 2549 C CA . VAL A 1 319 ? -3.979 -3.587 -21.847 1.00 93.38 319 VAL A CA 1
ATOM 2550 C C . VAL A 1 319 ? -4.980 -2.445 -21.873 1.00 93.38 319 VAL A C 1
ATOM 2552 O O . VAL A 1 319 ? -4.588 -1.300 -22.104 1.00 93.38 319 VAL A O 1
ATOM 2555 N N . PHE A 1 320 ? -6.256 -2.724 -21.631 1.00 93.94 320 PHE A N 1
ATOM 2556 C CA . PHE A 1 320 ? -7.246 -1.666 -21.491 1.00 93.94 320 PHE A CA 1
ATOM 2557 C C . PHE A 1 320 ? -6.981 -0.864 -20.214 1.00 93.94 320 PHE A C 1
ATOM 2559 O O . PHE A 1 320 ? -6.949 -1.419 -19.117 1.00 93.94 320 PHE A O 1
ATOM 2566 N N . ILE A 1 321 ? -6.768 0.444 -20.352 1.00 84.19 321 ILE A N 1
ATOM 2567 C CA . ILE A 1 321 ? -6.393 1.329 -19.234 1.00 84.19 321 ILE A CA 1
ATOM 2568 C C . ILE A 1 321 ? -7.517 2.280 -18.811 1.00 84.19 321 ILE A C 1
ATOM 2570 O O . ILE A 1 321 ? -7.342 3.041 -17.864 1.00 84.19 321 ILE A O 1
ATOM 2574 N N . GLY A 1 322 ? -8.674 2.213 -19.474 1.00 77.06 322 GLY A N 1
ATOM 2575 C CA . GLY A 1 322 ? -9.883 2.946 -19.104 1.00 77.06 322 GLY A CA 1
ATOM 2576 C C . GLY A 1 322 ? -10.405 3.877 -20.195 1.00 77.06 322 GLY A C 1
ATOM 2577 O O . GLY A 1 322 ? -9.835 3.998 -21.283 1.00 77.06 322 GLY A O 1
ATOM 2578 N N . PHE A 1 323 ? -11.523 4.533 -19.886 1.00 79.56 323 PHE A N 1
ATOM 2579 C CA . PHE A 1 323 ? -12.141 5.540 -20.743 1.00 79.56 323 PHE A CA 1
ATOM 2580 C C . PHE A 1 323 ? -11.667 6.945 -20.368 1.00 79.56 323 PHE A C 1
ATOM 2582 O O . PHE A 1 323 ? -11.608 7.297 -19.192 1.00 79.56 323 PHE A O 1
ATOM 2589 N N . HIS A 1 324 ? -11.383 7.765 -21.374 1.00 71.50 324 HIS A N 1
ATOM 2590 C CA . HIS A 1 324 ? -11.124 9.195 -21.225 1.00 71.50 324 HIS A CA 1
ATOM 2591 C C . HIS A 1 324 ? -11.862 9.925 -22.350 1.00 71.50 324 HIS A C 1
ATOM 2593 O O . HIS A 1 324 ? -11.786 9.495 -23.497 1.00 71.50 324 HIS A O 1
ATOM 2599 N N . ASP A 1 325 ? -12.656 10.947 -22.022 1.00 76.06 325 ASP A N 1
ATOM 2600 C CA . ASP A 1 325 ? -13.538 11.660 -22.963 1.00 76.06 325 ASP A CA 1
ATOM 2601 C C . ASP A 1 325 ? -14.403 10.732 -23.838 1.00 76.06 325 ASP A C 1
ATOM 2603 O O . ASP A 1 325 ? -14.505 10.895 -25.052 1.00 76.06 325 ASP A O 1
ATOM 2607 N N . LYS A 1 326 ? -15.019 9.717 -23.207 1.00 75.50 326 LYS A N 1
ATOM 2608 C CA . LYS A 1 326 ? -15.842 8.663 -23.848 1.00 75.50 326 LYS A CA 1
ATOM 2609 C C . LYS A 1 326 ? -15.094 7.767 -24.845 1.00 75.50 326 LYS A C 1
ATOM 2611 O O . LYS A 1 326 ? -15.718 6.934 -25.498 1.00 75.50 326 LYS A O 1
ATOM 2616 N N . LYS A 1 327 ? -13.770 7.884 -24.936 1.00 82.38 327 LYS A N 1
ATOM 2617 C CA . LYS A 1 327 ? -12.918 7.063 -25.798 1.00 82.38 327 LYS A CA 1
ATOM 2618 C C . LYS A 1 327 ? -12.187 6.010 -24.979 1.00 82.38 327 LYS A C 1
ATOM 2620 O O . LYS A 1 327 ? -11.659 6.302 -23.907 1.00 82.38 327 LYS A O 1
ATOM 2625 N N . ALA A 1 328 ? -12.165 4.779 -25.477 1.00 87.12 328 ALA A N 1
ATOM 2626 C CA . ALA A 1 328 ? -11.445 3.670 -24.861 1.00 87.12 328 ALA A CA 1
ATOM 2627 C C . ALA A 1 328 ? -9.944 3.801 -25.147 1.00 87.12 328 ALA A C 1
ATOM 2629 O O . ALA A 1 328 ? -9.557 3.876 -26.311 1.00 87.12 328 ALA A O 1
ATOM 2630 N N . TYR A 1 329 ? -9.097 3.796 -24.116 1.00 89.00 329 TYR A N 1
ATOM 2631 C CA . TYR A 1 329 ? -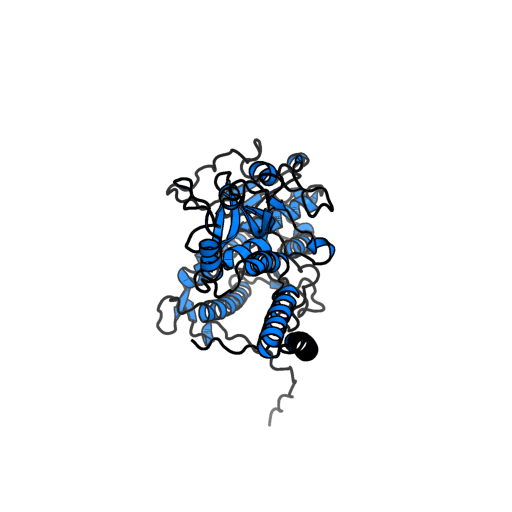7.643 3.846 -24.273 1.00 89.00 329 TYR A CA 1
ATOM 2632 C C . TYR A 1 329 ? -6.985 2.522 -23.902 1.00 89.00 329 TYR A C 1
ATOM 2634 O O . TYR A 1 329 ? -7.358 1.855 -22.934 1.00 89.00 329 TYR A O 1
ATOM 2642 N N . VAL A 1 330 ? -5.958 2.166 -24.667 1.00 93.31 330 VAL A N 1
ATOM 2643 C CA . VAL A 1 330 ? -5.198 0.929 -24.500 1.00 93.31 330 VAL A CA 1
ATOM 2644 C C . VAL A 1 330 ? -3.721 1.279 -24.415 1.00 93.31 330 VAL A C 1
ATOM 2646 O O . VAL A 1 330 ? -3.202 2.029 -25.242 1.00 93.31 330 VAL A O 1
ATOM 2649 N N . ALA A 1 331 ? -3.037 0.725 -23.419 1.00 90.19 331 ALA A N 1
ATOM 2650 C CA . ALA A 1 331 ? -1.585 0.708 -23.403 1.00 90.19 331 ALA A CA 1
ATOM 2651 C C . ALA A 1 331 ? -1.101 -0.456 -24.275 1.00 90.19 331 ALA A C 1
ATOM 2653 O O . ALA A 1 331 ? -1.528 -1.593 -24.075 1.00 90.19 331 ALA A O 1
ATOM 2654 N N . HIS A 1 332 ? -0.227 -0.203 -25.240 1.00 89.75 332 HIS A N 1
ATOM 2655 C CA . HIS A 1 332 ? 0.324 -1.235 -26.119 1.00 89.75 332 HIS A CA 1
ATOM 2656 C C . HIS A 1 332 ? 1.724 -0.856 -26.590 1.00 89.75 332 HIS A C 1
ATOM 2658 O O . HIS A 1 332 ? 2.141 0.294 -26.498 1.00 89.75 332 HIS A O 1
ATOM 2664 N N . THR A 1 333 ? 2.461 -1.820 -27.129 1.00 81.75 333 THR A N 1
ATOM 2665 C CA . THR A 1 333 ? 3.721 -1.530 -27.820 1.00 81.75 333 THR A CA 1
ATOM 2666 C C . THR A 1 333 ? 3.430 -0.966 -29.214 1.00 81.75 333 THR A C 1
ATOM 2668 O O . THR A 1 333 ? 2.639 -1.549 -29.951 1.00 81.75 333 THR A O 1
ATOM 2671 N N . GLY A 1 334 ? 4.089 0.113 -29.612 1.00 69.06 334 GLY A N 1
ATOM 2672 C CA . GLY A 1 334 ? 4.049 0.677 -30.961 1.00 69.06 334 GLY A CA 1
ATOM 2673 C C . GLY A 1 334 ? 5.449 1.064 -31.440 1.00 69.06 334 GLY A C 1
ATOM 2674 O O . GLY A 1 334 ? 6.424 0.948 -30.692 1.00 69.06 334 GLY A O 1
ATOM 2675 N N . THR A 1 335 ? 5.556 1.521 -32.688 1.00 58.66 335 THR A N 1
ATOM 2676 C CA . THR A 1 335 ? 6.796 2.109 -33.224 1.00 58.66 335 THR A CA 1
ATOM 2677 C C . THR A 1 335 ? 6.643 3.611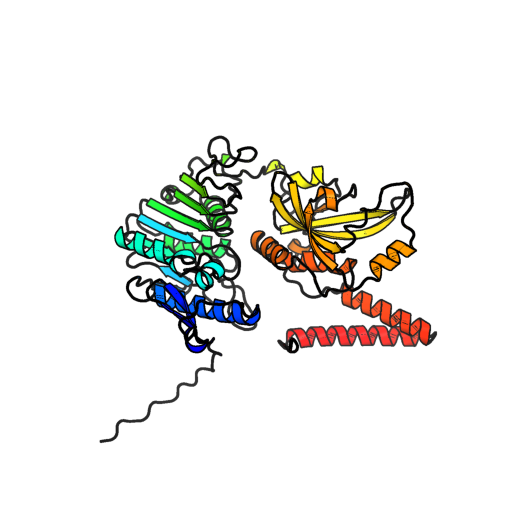 -33.452 1.00 58.66 335 THR A C 1
ATOM 2679 O O . THR A 1 335 ? 5.526 4.135 -33.492 1.00 58.66 335 THR A O 1
ATOM 2682 N N . ASP A 1 336 ? 7.761 4.323 -33.605 1.00 48.66 336 ASP A N 1
ATOM 2683 C CA . ASP A 1 336 ? 7.770 5.755 -33.948 1.00 48.66 336 ASP A CA 1
ATOM 2684 C C . ASP A 1 336 ? 7.064 6.059 -35.288 1.00 48.66 336 ASP A C 1
ATOM 2686 O O . ASP A 1 336 ? 6.579 7.169 -35.489 1.00 48.66 336 ASP A O 1
ATOM 2690 N N . PHE A 1 337 ? 6.911 5.067 -36.175 1.00 38.88 337 PHE A N 1
ATOM 2691 C CA . PHE A 1 337 ? 6.223 5.203 -37.469 1.00 38.88 337 PHE A CA 1
ATOM 2692 C C . PHE A 1 337 ? 4.687 5.147 -37.379 1.00 38.88 337 PHE A C 1
ATOM 2694 O O . PHE A 1 337 ? 4.005 5.115 -38.405 1.00 38.88 337 PHE A O 1
ATOM 2701 N N . GLY A 1 338 ? 4.140 5.133 -36.162 1.00 44.00 338 GLY A N 1
ATOM 2702 C CA . GLY A 1 338 ? 2.737 4.830 -35.918 1.00 44.00 338 GLY A CA 1
ATOM 2703 C C . GLY A 1 338 ? 2.460 3.330 -35.996 1.00 44.00 338 GLY A C 1
ATOM 2704 O O . GLY A 1 338 ? 3.259 2.539 -36.510 1.00 44.00 338 GLY A O 1
ATOM 2705 N N . ASP A 1 339 ? 1.306 2.929 -35.467 1.00 43.16 339 ASP A N 1
ATOM 2706 C CA . ASP A 1 339 ? 0.755 1.613 -35.775 1.00 43.16 339 ASP A CA 1
ATOM 2707 C C . ASP A 1 339 ? 0.650 1.471 -37.296 1.00 43.16 339 ASP A C 1
ATOM 2709 O O . ASP A 1 339 ? 0.387 2.448 -37.993 1.00 43.16 339 ASP A O 1
ATOM 2713 N N . PHE A 1 340 ? 0.942 0.269 -37.795 1.00 43.03 340 PHE A N 1
ATOM 2714 C CA . PHE A 1 340 ? 1.147 -0.118 -39.197 1.00 43.03 340 PHE A CA 1
ATOM 2715 C C . PHE A 1 340 ? 0.028 0.315 -40.184 1.00 43.03 340 PHE A C 1
ATOM 2717 O O . PHE A 1 340 ? -0.641 -0.527 -40.774 1.00 43.03 340 PHE A O 1
ATOM 2724 N N . GLY A 1 341 ? -0.171 1.617 -40.396 1.00 35.50 341 GLY A N 1
ATOM 2725 C CA . GLY A 1 341 ? -1.289 2.158 -41.172 1.00 35.50 341 GLY A CA 1
ATOM 2726 C C . GLY A 1 341 ? -1.219 3.648 -41.529 1.00 35.50 341 GLY A C 1
ATOM 2727 O O . GLY A 1 341 ? -1.952 4.075 -42.415 1.00 35.50 341 GLY A O 1
ATOM 2728 N N . ASN A 1 342 ? -0.321 4.451 -40.947 1.00 34.41 342 ASN A N 1
ATOM 2729 C CA . ASN A 1 342 ? -0.383 5.914 -41.120 1.00 34.41 342 ASN A CA 1
ATOM 2730 C C . ASN A 1 342 ? 0.165 6.500 -42.440 1.00 34.41 342 ASN A C 1
ATOM 2732 O O . ASN A 1 342 ? 0.216 7.717 -42.564 1.00 34.41 342 ASN A O 1
ATOM 2736 N N . ASN A 1 343 ? 0.474 5.686 -43.458 1.00 27.88 343 ASN A N 1
ATOM 2737 C CA . ASN A 1 343 ? 0.741 6.180 -44.823 1.00 27.88 343 ASN A CA 1
ATOM 2738 C C . ASN A 1 343 ? -0.302 5.715 -45.857 1.00 27.88 343 ASN A C 1
ATOM 2740 O O . ASN A 1 343 ? -0.014 5.627 -47.047 1.00 27.88 343 ASN A O 1
ATOM 2744 N N . LEU A 1 344 ? -1.542 5.465 -45.430 1.00 29.31 344 LEU A N 1
ATOM 2745 C CA . LEU A 1 344 ? -2.683 5.276 -46.333 1.00 29.31 344 LEU A CA 1
ATOM 2746 C C . LEU A 1 344 ? -3.234 6.627 -46.831 1.00 29.31 344 LEU A C 1
ATOM 2748 O O . LEU A 1 344 ? -4.404 6.952 -46.667 1.00 29.31 344 LEU A O 1
ATOM 2752 N N . ILE A 1 345 ? -2.374 7.405 -47.493 1.00 28.56 345 ILE A N 1
ATOM 2753 C CA . ILE A 1 345 ? -2.792 8.395 -48.487 1.00 28.56 345 ILE A CA 1
ATOM 2754 C C . ILE A 1 345 ? -2.282 7.861 -49.829 1.00 28.56 345 ILE A C 1
ATOM 2756 O O . ILE A 1 345 ? -1.084 7.830 -50.084 1.00 28.56 345 ILE A O 1
ATOM 2760 N N . SER A 1 346 ? -3.219 7.426 -50.675 1.00 29.38 346 SER A N 1
ATOM 2761 C CA . SER A 1 346 ? -3.038 6.849 -52.019 1.00 29.38 346 SER A CA 1
ATOM 2762 C C . SER A 1 346 ? -2.590 5.373 -52.097 1.00 29.38 346 SER A C 1
ATOM 2764 O O . SER A 1 346 ? -1.420 5.036 -52.017 1.00 29.38 346 SER A O 1
ATOM 2766 N N . GLY A 1 347 ? -3.565 4.478 -52.302 1.00 26.41 347 GLY A N 1
ATOM 2767 C CA . GLY A 1 347 ? -3.547 3.374 -53.283 1.00 26.41 347 GLY A CA 1
ATOM 2768 C C . GLY A 1 347 ? -2.445 2.300 -53.314 1.00 26.41 347 GLY A C 1
ATOM 2769 O O . GLY A 1 347 ? -2.607 1.345 -54.071 1.00 26.41 347 GLY A O 1
ATOM 2770 N N . SER A 1 348 ? -1.354 2.382 -52.552 1.00 30.53 348 SER A N 1
ATOM 2771 C CA . SER A 1 348 ? -0.226 1.454 -52.683 1.00 30.53 348 SER A CA 1
ATOM 2772 C C . SER A 1 348 ? -0.198 0.412 -51.566 1.00 30.53 348 SER A C 1
ATOM 2774 O O . SER A 1 348 ? -0.050 0.741 -50.392 1.00 30.53 348 SER A O 1
ATOM 2776 N N . VAL A 1 349 ? -0.295 -0.860 -51.952 1.00 36.44 349 VAL A N 1
ATOM 2777 C CA . VAL A 1 349 ? 0.043 -2.031 -51.128 1.00 36.44 349 VAL A CA 1
ATOM 2778 C C . VAL A 1 349 ? 1.417 -1.848 -50.471 1.00 36.44 349 VAL A C 1
ATOM 2780 O O . VAL A 1 349 ? 2.414 -1.692 -51.176 1.00 36.44 349 VAL A O 1
ATOM 2783 N N . GLU A 1 350 ? 1.495 -1.904 -49.134 1.00 39.81 350 GLU A N 1
ATOM 2784 C CA . GLU A 1 350 ? 2.791 -1.975 -48.446 1.00 39.81 350 GLU A CA 1
ATOM 2785 C C . GLU A 1 350 ? 3.530 -3.233 -48.919 1.00 39.81 350 GLU A C 1
ATOM 2787 O O . GLU A 1 350 ? 3.046 -4.359 -48.777 1.00 39.81 350 GLU A O 1
ATOM 2792 N N . SER A 1 351 ? 4.708 -3.048 -49.517 1.00 37.81 351 SER A N 1
ATOM 2793 C CA . SER A 1 351 ? 5.509 -4.173 -49.983 1.00 37.81 351 SER A CA 1
ATOM 2794 C C . SER A 1 351 ? 6.003 -5.005 -48.793 1.00 37.81 351 SER A C 1
ATOM 2796 O O . SER A 1 351 ? 6.283 -4.487 -47.710 1.00 37.81 351 SER A O 1
ATOM 2798 N N . LEU A 1 352 ? 6.197 -6.311 -49.005 1.00 35.44 352 LEU A N 1
ATOM 2799 C CA . LEU A 1 352 ? 6.856 -7.200 -48.036 1.00 35.44 352 LEU A CA 1
ATOM 2800 C C . LEU A 1 352 ? 8.218 -6.659 -47.562 1.00 35.44 352 LEU A C 1
ATOM 2802 O O . LEU A 1 352 ? 8.646 -6.973 -46.452 1.00 35.44 352 LEU A O 1
ATOM 2806 N N . ALA A 1 353 ? 8.889 -5.843 -48.384 1.00 42.28 353 ALA A N 1
ATOM 2807 C CA . ALA A 1 353 ? 10.123 -5.171 -48.004 1.00 42.28 353 ALA A CA 1
ATOM 2808 C C . ALA A 1 353 ? 9.875 -4.111 -46.922 1.00 42.28 353 ALA A C 1
ATOM 2810 O O . ALA A 1 353 ? 10.580 -4.124 -45.923 1.00 42.28 353 ALA A O 1
ATOM 2811 N N . ALA A 1 354 ? 8.836 -3.277 -47.048 1.00 44.31 354 ALA A N 1
ATOM 2812 C CA . ALA A 1 354 ? 8.478 -2.294 -46.022 1.00 44.31 354 ALA A CA 1
ATOM 2813 C C . ALA A 1 354 ? 8.123 -2.967 -44.685 1.00 44.31 354 ALA A C 1
ATOM 2815 O O . ALA A 1 354 ? 8.576 -2.532 -43.626 1.00 44.31 354 ALA A O 1
ATOM 2816 N N . ILE A 1 355 ? 7.388 -4.083 -44.739 1.00 40.34 355 ILE A N 1
ATOM 2817 C CA . ILE A 1 355 ? 7.075 -4.907 -43.563 1.00 40.34 355 ILE A CA 1
ATOM 2818 C C . ILE A 1 355 ? 8.363 -5.461 -42.931 1.00 40.34 355 ILE A C 1
ATOM 2820 O O . ILE A 1 355 ? 8.536 -5.371 -41.716 1.00 40.34 355 ILE A O 1
ATOM 2824 N N . ARG A 1 356 ? 9.297 -5.987 -43.739 1.00 42.00 356 ARG A N 1
ATOM 2825 C CA . ARG A 1 356 ? 10.610 -6.453 -43.259 1.00 42.00 356 ARG A CA 1
ATOM 2826 C C . ARG A 1 356 ? 11.434 -5.334 -42.634 1.00 42.00 356 ARG A C 1
ATOM 2828 O O . ARG A 1 356 ? 12.018 -5.555 -41.579 1.00 42.00 356 ARG A O 1
ATOM 2835 N N . THR A 1 357 ? 11.471 -4.150 -43.238 1.00 45.34 357 THR A N 1
ATOM 2836 C CA . THR A 1 357 ? 12.207 -3.002 -42.696 1.00 45.34 357 THR A CA 1
ATOM 2837 C C . THR A 1 357 ? 11.627 -2.582 -41.349 1.00 45.34 357 THR A C 1
ATOM 2839 O O . THR A 1 357 ? 12.374 -2.457 -40.384 1.00 45.34 357 THR A O 1
ATOM 2842 N N . LYS A 1 358 ? 10.294 -2.496 -41.233 1.00 46.41 358 LYS A N 1
ATOM 2843 C CA . LYS A 1 358 ? 9.617 -2.225 -39.954 1.00 46.41 358 LYS A CA 1
ATOM 2844 C C . LYS A 1 358 ? 9.881 -3.316 -38.904 1.00 46.41 358 LYS A C 1
ATOM 2846 O O . LYS A 1 358 ? 9.998 -3.000 -37.726 1.00 46.41 358 LYS A O 1
ATOM 2851 N N . MET A 1 359 ? 10.026 -4.583 -39.310 1.00 38.78 359 MET A N 1
ATOM 2852 C CA . MET A 1 359 ? 10.432 -5.680 -38.414 1.00 38.78 359 MET A CA 1
ATOM 2853 C C . MET A 1 359 ? 11.918 -5.635 -38.016 1.00 38.78 359 MET A C 1
ATOM 2855 O O . MET A 1 359 ? 12.274 -6.179 -36.973 1.00 38.78 359 MET A O 1
ATOM 2859 N N . SER A 1 360 ? 12.780 -5.017 -38.829 1.00 41.66 360 SER A N 1
ATOM 2860 C CA . SER A 1 360 ? 14.234 -4.956 -38.622 1.00 41.66 360 SER A CA 1
ATOM 2861 C C . SER A 1 360 ? 14.694 -3.743 -37.804 1.00 41.66 360 SER A C 1
ATOM 2863 O O . SER A 1 360 ? 15.843 -3.719 -37.363 1.00 41.66 360 SER A O 1
ATOM 2865 N N . CYS A 1 361 ? 13.846 -2.731 -37.602 1.00 43.53 361 CYS A N 1
ATOM 2866 C CA . CYS A 1 361 ? 14.194 -1.543 -36.822 1.00 43.53 361 CYS A CA 1
ATOM 2867 C C . CYS A 1 361 ? 14.118 -1.836 -35.312 1.00 43.53 361 CYS A C 1
ATOM 2869 O O . CYS A 1 361 ? 13.111 -1.586 -34.655 1.00 43.53 361 CYS A O 1
ATOM 2871 N N . SER A 1 362 ? 15.216 -2.357 -34.764 1.00 43.69 362 SER A N 1
ATOM 2872 C CA . SER A 1 362 ? 15.396 -2.732 -33.351 1.00 43.69 362 SER A CA 1
ATOM 2873 C C . SER A 1 362 ? 15.322 -1.572 -32.347 1.00 43.69 362 SER A C 1
ATOM 2875 O O . SER A 1 362 ? 15.177 -1.812 -31.155 1.00 43.69 362 SER A O 1
ATOM 2877 N N . ASN A 1 363 ? 15.413 -0.313 -32.790 1.00 45.19 363 ASN A N 1
ATOM 2878 C CA . ASN A 1 363 ? 15.722 0.815 -31.897 1.00 45.19 363 ASN A CA 1
ATOM 2879 C C . ASN A 1 363 ? 14.554 1.778 -31.616 1.00 45.19 363 ASN A C 1
ATOM 2881 O O . ASN A 1 363 ? 14.787 2.870 -31.102 1.00 45.19 363 ASN A O 1
ATOM 2885 N N . GLN A 1 364 ? 13.312 1.430 -31.965 1.00 57.38 364 GLN A N 1
ATOM 2886 C CA . GLN A 1 364 ? 12.193 2.391 -31.931 1.00 57.38 364 GLN A CA 1
ATOM 2887 C C . GLN A 1 364 ? 10.883 1.816 -31.384 1.00 57.38 364 GLN A C 1
ATOM 2889 O O . GLN A 1 364 ? 9.802 2.233 -31.795 1.00 57.38 364 GLN A O 1
ATOM 2894 N N . ILE A 1 365 ? 10.951 0.838 -30.477 1.00 63.78 365 ILE A N 1
ATOM 2895 C CA . ILE A 1 365 ? 9.748 0.326 -29.813 1.00 63.78 365 ILE A CA 1
ATOM 2896 C C . ILE A 1 365 ? 9.476 1.179 -28.573 1.00 63.78 365 ILE A C 1
ATOM 2898 O O . ILE A 1 365 ? 10.338 1.367 -27.713 1.00 63.78 365 ILE A O 1
ATOM 2902 N N . GLN A 1 366 ? 8.254 1.685 -28.477 1.00 74.12 366 GLN A N 1
ATOM 2903 C CA . GLN A 1 366 ? 7.764 2.420 -27.319 1.00 74.12 366 GLN A CA 1
ATOM 2904 C C . GLN A 1 366 ? 6.423 1.853 -26.874 1.00 74.12 366 GLN A C 1
ATOM 2906 O O . GLN A 1 366 ? 5.633 1.389 -27.692 1.00 74.12 366 GLN A O 1
ATOM 2911 N N . ILE A 1 367 ? 6.154 1.880 -25.576 1.00 82.00 367 ILE A N 1
ATOM 2912 C CA . ILE A 1 367 ? 4.824 1.582 -25.057 1.00 82.00 367 ILE A CA 1
ATOM 2913 C C . ILE A 1 367 ? 4.052 2.893 -25.065 1.00 82.00 367 ILE A C 1
ATOM 2915 O O . ILE A 1 367 ? 4.471 3.893 -24.482 1.00 82.00 367 ILE A O 1
ATOM 2919 N N . ARG A 1 368 ? 2.940 2.890 -25.786 1.00 85.19 368 ARG A N 1
ATOM 2920 C CA . ARG A 1 368 ? 2.089 4.045 -26.034 1.00 85.19 368 ARG A CA 1
ATOM 2921 C C . ARG A 1 368 ? 0.729 3.816 -25.405 1.00 85.19 368 ARG A C 1
ATOM 2923 O O . ARG A 1 368 ? 0.315 2.681 -25.177 1.00 85.19 368 ARG A O 1
ATOM 2930 N N . ARG A 1 369 ? 0.041 4.921 -25.147 1.00 88.81 369 ARG A N 1
ATOM 2931 C CA . ARG A 1 369 ? -1.389 4.962 -24.865 1.00 88.81 369 ARG A CA 1
ATOM 2932 C C . ARG A 1 369 ? -2.049 5.535 -26.110 1.00 88.81 369 ARG A C 1
ATOM 2934 O O . ARG A 1 369 ? -1.865 6.715 -26.385 1.00 88.81 369 ARG A O 1
ATOM 2941 N N . ASP A 1 370 ? -2.832 4.728 -26.809 1.00 89.81 370 ASP A N 1
ATOM 2942 C CA . ASP A 1 370 ? -3.592 5.165 -27.981 1.00 89.81 370 ASP A CA 1
ATOM 2943 C C . ASP A 1 370 ? -5.070 4.738 -27.843 1.00 89.81 370 ASP A C 1
ATOM 2945 O O . ASP A 1 370 ? -5.436 3.926 -26.984 1.00 89.81 370 ASP A O 1
ATOM 2949 N N . GLU A 1 371 ? -5.946 5.358 -28.634 1.00 92.06 371 GLU A N 1
ATOM 2950 C CA . GLU A 1 371 ? -7.383 5.055 -28.660 1.00 92.06 371 GLU A CA 1
ATOM 2951 C C . GLU A 1 371 ? -7.627 3.669 -29.284 1.00 92.06 371 GLU A C 1
ATOM 2953 O O . GLU A 1 371 ? -7.0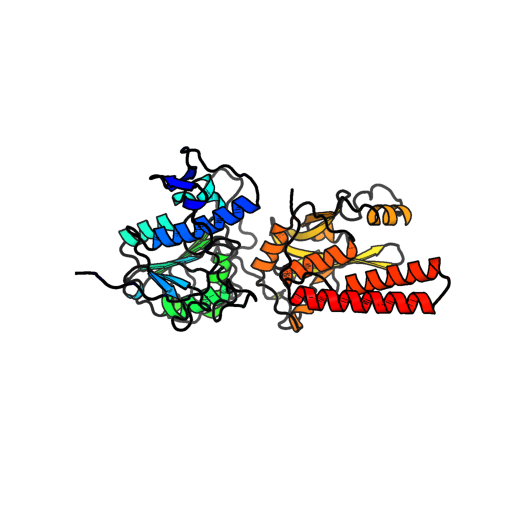68 3.349 -30.331 1.00 92.06 371 GLU A O 1
ATOM 2958 N N . LEU A 1 372 ? -8.489 2.847 -28.672 1.00 91.38 372 LEU A N 1
ATOM 2959 C CA . LEU A 1 372 ? -8.778 1.472 -29.096 1.00 91.38 372 LEU A CA 1
ATOM 2960 C C . LEU A 1 372 ? -9.169 1.381 -30.573 1.00 91.38 372 LEU A C 1
ATOM 2962 O O . LEU A 1 372 ? -8.707 0.480 -31.266 1.00 91.38 372 LEU A O 1
ATOM 2966 N N . ILE A 1 373 ? -10.019 2.298 -31.042 1.00 91.44 373 ILE A N 1
ATOM 2967 C CA . ILE A 1 373 ? -10.498 2.335 -32.430 1.00 91.44 373 ILE A CA 1
ATOM 2968 C C . ILE A 1 373 ? -9.331 2.623 -33.381 1.00 91.44 373 ILE A C 1
ATOM 2970 O O . ILE A 1 373 ? -9.181 1.944 -34.396 1.00 91.44 373 ILE A O 1
ATOM 2974 N N . THR A 1 374 ? -8.455 3.562 -33.015 1.00 90.06 374 THR A N 1
ATOM 2975 C CA . THR A 1 374 ? -7.241 3.897 -33.772 1.00 90.06 374 THR A CA 1
ATOM 2976 C C . THR A 1 374 ? -6.283 2.713 -33.843 1.00 90.06 374 THR A C 1
ATOM 2978 O O . THR A 1 374 ? -5.771 2.405 -34.915 1.00 90.06 374 THR A O 1
ATOM 2981 N N . ILE A 1 375 ? -6.083 2.005 -32.727 1.00 89.44 375 ILE A N 1
ATOM 2982 C CA . ILE A 1 375 ? -5.249 0.798 -32.691 1.00 89.44 375 ILE A CA 1
ATOM 2983 C C . ILE A 1 375 ? -5.897 -0.304 -33.530 1.00 89.44 375 ILE A C 1
ATOM 2985 O O . ILE A 1 375 ? -5.214 -0.985 -34.290 1.00 89.44 375 ILE A O 1
ATOM 2989 N N . ALA A 1 376 ? -7.208 -0.516 -33.417 1.00 90.00 376 ALA A N 1
ATOM 2990 C CA . ALA A 1 376 ? -7.906 -1.539 -34.185 1.00 90.00 376 ALA A CA 1
ATOM 2991 C C . ALA A 1 376 ? -7.808 -1.276 -35.692 1.00 90.00 376 ALA A C 1
ATOM 2993 O O . ALA A 1 376 ? -7.521 -2.210 -36.431 1.00 90.00 376 ALA A O 1
ATOM 2994 N N . ASN A 1 377 ? -7.962 -0.027 -36.141 1.00 86.81 377 ASN A N 1
ATOM 2995 C CA . ASN A 1 377 ? -7.854 0.368 -37.550 1.00 86.81 377 ASN A CA 1
ATOM 2996 C C . ASN A 1 377 ? -8.686 -0.532 -38.497 1.00 86.81 377 ASN A C 1
ATOM 2998 O O . ASN A 1 377 ? -8.221 -0.968 -39.549 1.00 86.81 377 ASN A O 1
ATOM 3002 N N . GLY A 1 378 ? -9.908 -0.881 -38.077 1.00 84.00 378 GLY A N 1
ATOM 3003 C CA . GLY A 1 378 ? -10.825 -1.776 -38.800 1.00 84.00 378 GLY A CA 1
ATOM 3004 C C . GLY A 1 378 ? -10.552 -3.282 -38.646 1.00 84.00 378 GLY A C 1
ATOM 3005 O O . GLY A 1 378 ? -11.372 -4.103 -39.078 1.00 84.00 378 GLY A O 1
ATOM 3006 N N . ASP A 1 379 ? -9.439 -3.671 -38.016 1.00 86.56 379 ASP A N 1
ATOM 3007 C CA . ASP A 1 379 ? -9.193 -5.060 -37.640 1.00 86.56 379 ASP A CA 1
ATOM 3008 C C . ASP A 1 379 ? -10.117 -5.498 -36.500 1.00 86.56 379 ASP A C 1
ATOM 3010 O O . ASP A 1 379 ? -10.464 -4.734 -35.599 1.00 86.56 379 ASP A O 1
ATOM 3014 N N . SER A 1 380 ? -10.464 -6.784 -36.495 1.00 90.75 380 SER A N 1
ATOM 3015 C CA . SER A 1 380 ? -11.212 -7.368 -35.384 1.00 90.75 380 SER A CA 1
ATOM 3016 C C . SER A 1 380 ? -10.334 -7.514 -34.141 1.00 90.75 380 SER A C 1
ATOM 3018 O O . SER A 1 380 ? -9.177 -7.935 -34.225 1.00 90.75 380 SER A O 1
ATOM 3020 N N . CYS A 1 381 ? -10.912 -7.257 -32.976 1.00 93.94 381 CYS A N 1
ATOM 3021 C CA . CYS A 1 381 ? -10.292 -7.414 -31.668 1.00 93.94 381 CYS A CA 1
ATOM 3022 C C . CYS A 1 381 ? -11.174 -8.248 -30.725 1.00 93.94 381 CYS A C 1
ATOM 3024 O O . CYS A 1 381 ? -12.328 -8.551 -31.036 1.00 93.94 381 CYS A O 1
ATOM 3026 N N . ARG A 1 382 ? -10.607 -8.684 -29.598 1.00 94.88 382 ARG A N 1
ATOM 3027 C CA . ARG A 1 382 ? -11.313 -9.411 -28.533 1.00 94.88 382 ARG A CA 1
ATOM 3028 C C . ARG A 1 382 ? -10.647 -9.199 -27.180 1.00 94.88 382 ARG A C 1
ATOM 3030 O O . ARG A 1 382 ? -9.442 -8.952 -27.136 1.00 94.88 382 ARG A O 1
ATOM 3037 N N . ILE A 1 383 ? -11.391 -9.388 -26.094 1.00 94.00 383 ILE A N 1
ATOM 3038 C CA . ILE A 1 383 ? -10.792 -9.592 -24.770 1.00 94.00 383 ILE A CA 1
ATOM 3039 C C . ILE A 1 383 ? -10.220 -11.010 -24.735 1.00 94.00 383 ILE A C 1
ATOM 3041 O O . ILE A 1 383 ? -10.859 -11.952 -25.207 1.00 94.00 383 ILE A O 1
ATOM 3045 N N . ASN A 1 384 ? -9.009 -11.173 -24.206 1.00 94.31 384 ASN A N 1
ATOM 3046 C CA . ASN A 1 384 ? -8.373 -12.472 -24.030 1.00 94.31 384 ASN A CA 1
ATOM 3047 C C . ASN A 1 384 ? -7.599 -12.558 -22.705 1.00 94.31 384 ASN A C 1
ATOM 3049 O O . ASN A 1 384 ? -6.370 -12.475 -22.650 1.00 94.31 384 ASN A O 1
ATOM 3053 N N . ASN A 1 385 ? -8.342 -12.817 -21.634 1.00 92.12 385 ASN A N 1
ATOM 3054 C CA . ASN A 1 385 ? -7.835 -13.102 -20.296 1.00 92.12 385 ASN A CA 1
ATOM 3055 C C . ASN A 1 385 ? -7.728 -14.618 -20.039 1.00 92.12 385 ASN A C 1
ATOM 3057 O O . ASN A 1 385 ? -7.829 -15.073 -18.904 1.00 92.12 385 ASN A O 1
ATOM 3061 N N . SER A 1 386 ? -7.520 -15.445 -21.074 1.00 91.19 386 SER A N 1
ATOM 3062 C CA . SER A 1 386 ? -7.599 -16.913 -20.961 1.00 91.19 386 SER A CA 1
ATOM 3063 C C . SER A 1 386 ? -6.668 -17.530 -19.906 1.00 91.19 386 SER A C 1
ATOM 3065 O O . SER A 1 386 ? -6.894 -18.657 -19.464 1.00 91.19 386 SER A O 1
ATOM 3067 N N . LEU A 1 387 ? -5.588 -16.831 -19.535 1.00 88.81 387 LEU A N 1
ATOM 3068 C CA . LEU A 1 387 ? -4.644 -17.291 -18.517 1.00 88.81 387 LEU A CA 1
ATOM 3069 C C . LEU A 1 387 ? -5.182 -17.141 -17.089 1.00 88.81 387 LEU A C 1
ATOM 3071 O O . LEU A 1 387 ? -4.669 -17.845 -16.222 1.00 88.81 387 LEU A O 1
ATOM 3075 N N . ASP A 1 388 ? -6.225 -16.341 -16.851 1.00 87.88 388 ASP A N 1
ATOM 3076 C CA . ASP A 1 388 ? -6.890 -16.222 -15.544 1.00 87.88 388 ASP A CA 1
ATOM 3077 C C . ASP A 1 388 ? -7.371 -17.584 -15.017 1.00 87.88 388 ASP A C 1
ATOM 3079 O O . ASP A 1 388 ? -7.374 -17.826 -13.813 1.00 87.88 388 ASP A O 1
ATOM 3083 N N . LYS A 1 389 ? -7.696 -18.526 -15.920 1.00 84.62 389 LYS A N 1
ATOM 3084 C CA . LYS A 1 389 ? -8.100 -19.899 -15.568 1.00 84.62 389 LYS A CA 1
ATOM 3085 C C . LYS A 1 389 ? -7.037 -20.657 -14.761 1.00 84.62 389 LYS A C 1
ATOM 3087 O O . LYS A 1 389 ? -7.377 -21.574 -14.022 1.00 84.62 389 LYS A O 1
ATOM 3092 N N . GLY A 1 390 ? -5.756 -20.325 -14.936 1.00 78.81 390 GLY A N 1
ATOM 3093 C CA . GLY A 1 390 ? -4.635 -21.020 -14.288 1.00 78.81 390 GLY A CA 1
ATOM 3094 C C . GLY A 1 390 ? -3.609 -20.103 -13.627 1.00 78.81 390 GLY A C 1
ATOM 3095 O O . GLY A 1 390 ? -2.634 -20.591 -13.059 1.00 78.81 390 GLY A O 1
ATOM 3096 N N . LYS A 1 391 ? -3.781 -18.783 -13.719 1.00 79.38 391 LYS A N 1
ATOM 3097 C CA . LYS A 1 391 ? -2.891 -17.783 -13.133 1.00 79.38 391 LYS A CA 1
ATOM 3098 C C . LYS A 1 391 ? -3.728 -16.712 -12.475 1.00 79.38 391 LYS A C 1
ATOM 3100 O O . LYS A 1 391 ? -4.607 -16.150 -13.110 1.00 79.38 391 LYS A O 1
ATOM 3105 N N . ARG A 1 392 ? -3.412 -16.394 -11.224 1.00 78.38 392 ARG A N 1
ATOM 3106 C CA . ARG A 1 392 ? -4.061 -15.294 -10.514 1.00 78.38 392 ARG A CA 1
ATOM 3107 C C . ARG A 1 392 ? -3.637 -13.969 -11.169 1.00 78.38 392 ARG A C 1
ATOM 3109 O O . ARG A 1 392 ? -2.442 -13.666 -11.124 1.00 78.38 392 ARG A O 1
ATOM 3116 N N . PRO A 1 393 ? -4.547 -13.205 -11.800 1.00 81.44 393 PRO A N 1
ATOM 3117 C CA . PRO A 1 393 ? -4.208 -11.878 -12.291 1.00 81.44 393 PRO A CA 1
ATOM 3118 C C . PRO A 1 393 ? -3.968 -10.932 -11.108 1.00 81.44 393 PRO A C 1
ATOM 3120 O O . PRO A 1 393 ? -4.505 -11.131 -10.013 1.00 81.44 393 PRO A O 1
ATOM 3123 N N . PHE A 1 394 ? -3.171 -9.887 -11.318 1.00 67.88 394 PHE A N 1
ATOM 3124 C CA . PHE A 1 394 ? -3.158 -8.759 -10.392 1.00 67.88 394 PHE A CA 1
ATOM 3125 C C . PHE A 1 394 ? -4.526 -8.057 -10.405 1.00 67.88 394 PHE A C 1
ATOM 3127 O O . PHE A 1 394 ? -5.229 -8.115 -11.416 1.00 67.88 394 PHE A O 1
ATOM 3134 N N . PRO A 1 395 ? -4.906 -7.353 -9.322 1.00 68.31 395 PRO A N 1
ATOM 3135 C CA . PRO A 1 395 ? -6.095 -6.506 -9.336 1.00 68.31 395 PRO A CA 1
ATOM 3136 C C . PRO A 1 395 ? -6.075 -5.545 -10.538 1.00 68.31 395 PRO A C 1
ATOM 3138 O O . PRO A 1 395 ? -5.009 -4.993 -10.822 1.00 68.31 395 PRO A O 1
ATOM 3141 N N . PRO A 1 396 ? -7.212 -5.287 -11.211 1.00 71.81 396 PRO A N 1
ATOM 3142 C CA . PRO A 1 396 ? -7.309 -4.422 -12.391 1.00 71.81 396 PRO A CA 1
ATOM 3143 C C . PRO A 1 396 ? -6.498 -3.122 -12.329 1.00 71.81 396 PRO A C 1
ATOM 3145 O O . PRO A 1 396 ? -5.748 -2.799 -13.246 1.00 71.81 396 PRO A O 1
ATOM 3148 N N . VAL A 1 397 ? -6.563 -2.414 -11.201 1.00 59.44 397 VAL A N 1
ATOM 3149 C CA . VAL A 1 397 ? -5.814 -1.168 -10.978 1.00 59.44 397 VAL A CA 1
ATOM 3150 C C . VAL A 1 397 ? -4.301 -1.383 -10.994 1.00 59.44 397 VAL A C 1
ATOM 3152 O O . VAL A 1 397 ? -3.573 -0.566 -11.546 1.00 59.44 397 VAL A O 1
ATOM 3155 N N . ILE A 1 398 ? -3.815 -2.490 -10.430 1.00 67.81 398 ILE A N 1
ATOM 3156 C CA . ILE A 1 398 ? -2.394 -2.845 -10.472 1.00 67.81 398 ILE A CA 1
ATOM 3157 C C . ILE A 1 398 ? -1.985 -3.190 -11.907 1.00 67.81 398 ILE A C 1
ATOM 3159 O O . ILE A 1 398 ? -0.899 -2.812 -12.333 1.00 67.81 398 ILE A O 1
ATOM 3163 N N . VAL A 1 399 ? -2.850 -3.854 -12.680 1.00 74.88 399 VAL A N 1
ATOM 3164 C CA . VAL A 1 399 ? -2.595 -4.122 -14.105 1.00 74.88 399 VAL A CA 1
ATOM 3165 C C . VAL A 1 399 ? -2.446 -2.814 -14.890 1.00 74.88 399 VAL A C 1
ATOM 3167 O O . VAL A 1 399 ? -1.489 -2.670 -15.653 1.00 74.88 399 VAL A O 1
ATOM 3170 N N . VAL A 1 400 ? -3.343 -1.849 -14.659 1.00 72.75 400 VAL A N 1
ATOM 3171 C CA . VAL A 1 400 ? -3.293 -0.518 -15.284 1.00 72.75 400 VAL A CA 1
ATOM 3172 C C . VAL A 1 400 ? -2.068 0.276 -14.832 1.00 72.75 400 VAL A C 1
ATOM 3174 O O . VAL A 1 400 ? -1.343 0.783 -15.682 1.00 72.75 400 VAL A O 1
ATOM 3177 N N . ASP A 1 401 ? -1.777 0.340 -13.531 1.00 65.38 401 ASP A N 1
ATOM 3178 C CA . ASP A 1 401 ? -0.590 1.022 -12.989 1.00 65.38 401 ASP A CA 1
ATOM 3179 C C . ASP A 1 401 ? 0.698 0.465 -13.612 1.00 65.38 401 ASP A C 1
ATOM 3181 O O . ASP A 1 401 ? 1.546 1.218 -14.091 1.00 65.38 401 ASP A O 1
ATOM 3185 N N . ARG A 1 402 ? 0.808 -0.865 -13.713 1.00 79.50 402 ARG A N 1
ATOM 3186 C CA . ARG A 1 402 ? 1.938 -1.535 -14.370 1.00 79.50 402 ARG A CA 1
ATOM 3187 C C . ARG A 1 402 ? 2.047 -1.168 -15.845 1.00 79.50 402 ARG A C 1
ATOM 3189 O O . ARG A 1 402 ? 3.156 -0.969 -16.325 1.00 79.50 402 ARG A O 1
ATOM 3196 N N . ALA A 1 403 ? 0.930 -1.083 -16.563 1.00 80.44 403 ALA A N 1
ATOM 3197 C CA . ALA A 1 403 ? 0.921 -0.686 -17.968 1.00 80.44 403 ALA A CA 1
ATOM 3198 C C . ALA A 1 403 ? 1.340 0.783 -18.156 1.00 80.44 403 ALA A C 1
ATOM 3200 O O . ALA A 1 403 ? 2.177 1.077 -19.008 1.00 80.44 403 ALA A O 1
ATOM 3201 N N . LEU A 1 404 ? 0.818 1.689 -17.323 1.00 76.94 404 LEU A N 1
ATOM 3202 C CA . LEU A 1 404 ? 1.136 3.118 -17.359 1.00 76.94 404 LEU A CA 1
ATOM 3203 C C . LEU A 1 404 ? 2.600 3.402 -16.996 1.00 76.94 404 LEU A C 1
ATOM 3205 O O . LEU A 1 404 ? 3.235 4.234 -17.638 1.00 76.94 404 LEU A O 1
ATOM 3209 N N . ARG A 1 405 ? 3.171 2.676 -16.025 1.00 74.75 405 ARG A N 1
ATOM 3210 C CA . ARG A 1 405 ? 4.592 2.788 -15.639 1.00 74.75 405 ARG A CA 1
ATOM 3211 C C . ARG A 1 405 ? 5.568 2.410 -16.746 1.00 74.75 405 ARG A C 1
ATOM 3213 O O . ARG A 1 405 ? 6.727 2.801 -16.683 1.00 74.75 405 ARG A O 1
ATOM 3220 N N . MET A 1 406 ? 5.127 1.613 -17.713 1.00 79.25 406 MET A N 1
ATOM 3221 C CA . MET A 1 406 ? 5.978 1.176 -18.812 1.00 79.25 406 MET A CA 1
ATOM 3222 C C . MET A 1 406 ? 5.875 2.076 -20.047 1.00 79.25 406 MET A C 1
ATOM 3224 O O . MET A 1 406 ? 6.581 1.807 -21.013 1.00 79.25 406 MET A O 1
ATOM 3228 N N . LEU A 1 407 ? 5.022 3.111 -20.035 1.00 77.81 407 LEU A N 1
ATOM 3229 C CA . LEU A 1 407 ? 4.905 4.062 -21.143 1.00 77.81 407 LEU A CA 1
ATOM 3230 C C . LEU A 1 407 ? 6.256 4.716 -21.466 1.00 77.81 407 LEU A C 1
ATOM 3232 O O . LEU A 1 407 ? 7.027 5.063 -20.574 1.00 77.81 407 LEU A O 1
ATOM 3236 N N . GLY A 1 408 ? 6.511 4.927 -22.756 1.00 73.75 408 GLY A N 1
ATOM 3237 C CA . GLY A 1 408 ? 7.766 5.473 -23.268 1.00 73.75 408 GLY A CA 1
ATOM 3238 C C . GLY A 1 408 ? 8.639 4.430 -23.964 1.00 73.75 408 GLY A C 1
ATOM 3239 O O . GLY A 1 408 ? 8.200 3.323 -24.284 1.00 73.75 408 GLY A O 1
ATOM 3240 N N . LYS A 1 409 ? 9.883 4.813 -24.270 1.00 64.50 409 LYS A N 1
ATOM 3241 C CA . LYS A 1 409 ? 10.827 3.971 -25.018 1.00 64.50 409 LYS A CA 1
ATOM 3242 C C . LYS A 1 409 ? 11.238 2.751 -24.203 1.00 64.50 409 LYS A C 1
ATOM 3244 O O . LYS A 1 409 ? 11.498 2.848 -23.008 1.00 64.50 409 LYS A O 1
ATOM 3249 N N . THR A 1 410 ? 11.332 1.607 -24.870 1.00 59.16 410 THR A N 1
ATOM 3250 C CA . THR A 1 410 ? 11.728 0.344 -24.251 1.00 59.16 410 THR A CA 1
ATOM 3251 C C . THR A 1 410 ? 12.850 -0.314 -25.046 1.00 59.16 410 THR A C 1
ATOM 3253 O O . THR A 1 410 ? 12.839 -0.310 -26.273 1.00 59.16 410 THR A O 1
ATOM 3256 N N . ASN A 1 411 ? 13.805 -0.933 -24.348 1.00 50.97 411 ASN A N 1
ATOM 3257 C CA . ASN A 1 411 ? 14.919 -1.675 -24.958 1.00 50.97 411 ASN A CA 1
ATOM 3258 C C . ASN A 1 411 ? 14.503 -3.086 -25.438 1.00 50.97 411 ASN A C 1
ATOM 3260 O O . ASN A 1 411 ? 15.342 -3.968 -25.622 1.00 50.97 411 ASN A O 1
ATOM 3264 N N . TYR A 1 412 ? 13.201 -3.340 -25.592 1.00 47.75 412 TYR A N 1
ATOM 3265 C CA . TYR A 1 412 ? 12.665 -4.652 -25.947 1.00 47.75 412 TYR A CA 1
ATOM 3266 C C . TYR A 1 412 ? 12.724 -4.905 -27.461 1.00 47.75 412 TYR A C 1
ATOM 3268 O O . TYR A 1 412 ? 12.014 -4.268 -28.230 1.00 47.75 412 TYR A O 1
ATOM 3276 N N . ASN A 1 413 ? 13.500 -5.910 -27.880 1.00 48.12 413 ASN A N 1
ATOM 3277 C CA . ASN A 1 413 ? 13.614 -6.393 -29.265 1.00 48.12 413 ASN A CA 1
ATOM 3278 C C . ASN A 1 413 ? 12.556 -7.469 -29.588 1.00 48.12 413 ASN A C 1
ATOM 3280 O O . ASN A 1 413 ? 12.325 -8.330 -28.748 1.00 48.12 413 ASN A O 1
ATOM 3284 N N . LEU A 1 414 ? 11.956 -7.439 -30.793 1.00 48.47 414 LEU A N 1
ATOM 3285 C CA . LEU A 1 414 ? 10.885 -8.314 -31.351 1.00 48.47 414 LEU A CA 1
ATOM 3286 C C . LEU A 1 414 ? 9.416 -7.908 -31.073 1.00 48.47 414 LEU A C 1
ATOM 3288 O O . LEU A 1 414 ? 8.710 -8.500 -30.259 1.00 48.47 414 LEU A O 1
ATOM 3292 N N . LEU A 1 415 ? 8.930 -6.967 -31.893 1.00 47.12 415 LEU A N 1
ATOM 3293 C CA . LEU A 1 415 ? 7.578 -6.377 -31.957 1.00 47.12 415 LEU A CA 1
ATOM 3294 C C . LEU A 1 415 ? 6.367 -7.307 -31.740 1.00 47.12 415 LEU A C 1
ATOM 3296 O O . LEU A 1 415 ? 5.341 -6.846 -31.253 1.00 47.12 415 LEU A O 1
ATOM 3300 N N . LEU A 1 416 ? 6.451 -8.596 -32.072 1.00 47.88 416 LEU A N 1
ATOM 3301 C CA . LEU A 1 416 ? 5.310 -9.513 -31.959 1.00 47.88 416 LEU A CA 1
ATOM 3302 C C . LEU A 1 416 ? 5.200 -10.148 -30.574 1.00 47.88 416 LEU A C 1
ATOM 3304 O O . LEU A 1 416 ? 4.177 -10.021 -29.908 1.00 47.88 416 LEU A O 1
ATOM 3308 N N . ASN A 1 417 ? 6.274 -10.786 -30.106 1.00 57.59 417 ASN A N 1
ATOM 3309 C CA . ASN A 1 417 ? 6.283 -11.386 -28.772 1.00 57.59 417 ASN A CA 1
ATOM 3310 C C . ASN A 1 417 ? 6.262 -10.313 -27.684 1.00 57.59 417 ASN A C 1
ATOM 3312 O O . ASN A 1 417 ? 5.755 -10.569 -26.596 1.00 57.59 417 ASN A O 1
ATOM 3316 N N . ASN A 1 418 ? 6.761 -9.113 -27.983 1.00 68.88 418 ASN A N 1
ATOM 3317 C CA . ASN A 1 418 ? 6.833 -8.035 -27.010 1.00 68.88 418 ASN A CA 1
ATOM 3318 C C . ASN A 1 418 ? 5.461 -7.494 -26.633 1.00 68.88 418 ASN A C 1
ATOM 3320 O O . ASN A 1 418 ? 5.258 -7.221 -25.458 1.00 68.88 418 ASN A O 1
ATOM 3324 N N . CYS A 1 419 ? 4.514 -7.385 -27.571 1.00 79.00 419 CYS A N 1
ATOM 3325 C CA . CYS A 1 419 ? 3.177 -6.891 -27.238 1.00 79.00 419 CYS A CA 1
ATOM 3326 C C . CYS A 1 419 ? 2.436 -7.861 -26.301 1.00 79.00 419 CYS A C 1
ATOM 3328 O O . CYS A 1 419 ? 1.921 -7.454 -25.259 1.00 79.00 419 CYS A O 1
ATOM 3330 N N . GLU A 1 420 ? 2.447 -9.162 -26.617 1.00 83.38 420 GLU A N 1
ATOM 3331 C CA . GLU A 1 420 ? 1.829 -10.201 -25.786 1.00 83.38 420 GLU A CA 1
ATOM 3332 C C . GLU A 1 420 ? 2.545 -10.317 -24.437 1.00 83.38 420 GLU A C 1
ATOM 3334 O O . GLU A 1 420 ? 1.910 -10.462 -23.390 1.00 83.38 420 GLU A O 1
ATOM 3339 N N . HIS A 1 421 ? 3.877 -10.237 -24.449 1.00 77.00 421 HIS A N 1
ATOM 3340 C CA . HIS A 1 421 ? 4.687 -10.310 -23.242 1.00 77.00 421 HIS A CA 1
ATOM 3341 C C . HIS A 1 421 ? 4.462 -9.105 -22.335 1.00 77.00 421 HIS A C 1
ATOM 3343 O O . HIS A 1 421 ? 4.268 -9.301 -21.140 1.00 77.00 421 HIS A O 1
ATOM 3349 N N . PHE A 1 422 ? 4.390 -7.897 -22.893 1.00 85.81 422 PHE A N 1
ATOM 3350 C CA . PHE A 1 422 ? 4.011 -6.678 -22.185 1.00 85.81 422 PHE A CA 1
ATOM 3351 C C . PHE A 1 422 ? 2.637 -6.831 -21.526 1.00 85.81 422 PHE A C 1
ATOM 3353 O O . PHE A 1 422 ? 2.525 -6.721 -20.306 1.00 85.81 422 PHE A O 1
ATOM 3360 N N . ALA A 1 423 ? 1.612 -7.187 -22.304 1.00 90.50 423 ALA A N 1
ATOM 3361 C CA . ALA A 1 423 ? 0.251 -7.352 -21.804 1.00 90.50 423 ALA A CA 1
ATOM 3362 C C . ALA A 1 423 ? 0.183 -8.393 -20.668 1.00 90.50 423 ALA A C 1
ATOM 3364 O O . ALA A 1 423 ? -0.356 -8.140 -19.586 1.00 90.50 423 ALA A O 1
ATOM 3365 N N . LYS A 1 424 ? 0.819 -9.556 -20.859 1.00 89.12 424 LYS A N 1
ATOM 3366 C CA . LYS A 1 424 ? 0.876 -10.619 -19.844 1.00 89.12 424 LYS A CA 1
ATOM 3367 C C . LYS A 1 424 ? 1.747 -10.260 -18.643 1.00 89.12 424 LYS A C 1
ATOM 3369 O O . LYS A 1 424 ? 1.450 -10.703 -17.534 1.00 89.12 424 LYS A O 1
ATOM 3374 N N . TYR A 1 425 ? 2.802 -9.474 -18.823 1.00 86.44 425 TYR A N 1
ATOM 3375 C CA . TYR A 1 425 ? 3.592 -8.938 -17.722 1.00 86.44 425 TYR A CA 1
ATOM 3376 C C . TYR A 1 425 ? 2.735 -8.003 -16.869 1.00 86.44 425 TYR A C 1
ATOM 3378 O O . TYR A 1 425 ? 2.731 -8.144 -15.645 1.00 86.44 425 TYR A O 1
ATOM 3386 N N . CYS A 1 426 ? 1.970 -7.101 -17.485 1.00 83.75 426 CYS A N 1
ATOM 3387 C CA . CYS A 1 426 ? 1.065 -6.209 -16.769 1.00 83.75 426 CYS A CA 1
ATOM 3388 C C . CYS A 1 426 ? 0.037 -7.002 -15.956 1.00 83.75 426 CYS A C 1
ATOM 3390 O O . CYS A 1 426 ? -0.071 -6.758 -14.757 1.00 83.75 426 CYS A O 1
ATOM 3392 N N . ARG A 1 427 ? -0.643 -7.991 -16.559 1.00 89.19 427 ARG A N 1
ATOM 3393 C CA . ARG A 1 427 ? -1.730 -8.730 -15.887 1.00 89.19 427 ARG A CA 1
ATOM 3394 C C . ARG A 1 427 ? -1.274 -9.812 -14.909 1.00 89.19 427 ARG A C 1
ATOM 3396 O O . ARG A 1 427 ? -1.904 -9.982 -13.874 1.00 89.19 427 ARG A O 1
ATOM 3403 N N . TYR A 1 428 ? -0.187 -10.525 -15.201 1.00 86.38 428 TYR A N 1
ATOM 3404 C CA . TYR A 1 428 ? 0.203 -11.739 -14.462 1.00 86.38 428 TYR A CA 1
ATOM 3405 C C . TYR A 1 428 ? 1.615 -11.699 -13.866 1.00 86.38 428 TYR A C 1
ATOM 3407 O O . TYR A 1 428 ? 2.041 -12.668 -13.243 1.00 86.38 428 TYR A O 1
ATOM 3415 N N . GLY A 1 429 ? 2.398 -10.646 -14.117 1.00 75.25 429 GLY A N 1
ATOM 3416 C CA . GLY A 1 429 ? 3.765 -10.529 -13.588 1.00 75.25 429 GLY A CA 1
ATOM 3417 C C . GLY A 1 429 ? 4.798 -11.420 -14.273 1.00 75.25 429 GLY A C 1
ATOM 3418 O O . GLY A 1 429 ? 5.920 -11.550 -13.793 1.00 75.25 429 GLY A O 1
ATOM 3419 N N . LEU A 1 430 ? 4.453 -12.034 -15.404 1.00 65.19 430 LEU A N 1
ATOM 3420 C CA . LEU A 1 430 ? 5.317 -12.997 -16.080 1.00 65.19 430 LEU A CA 1
ATOM 3421 C C . LEU A 1 430 ? 6.424 -12.285 -16.870 1.00 65.19 430 LEU A C 1
ATOM 3423 O O . LEU A 1 430 ? 6.165 -11.704 -17.922 1.00 65.19 430 LEU A O 1
ATOM 3427 N N . LYS A 1 431 ? 7.674 -12.374 -16.406 1.00 54.97 431 LYS A N 1
ATOM 3428 C CA . LYS A 1 431 ? 8.866 -12.157 -17.243 1.00 54.97 431 LYS A CA 1
ATOM 3429 C C . LYS A 1 431 ? 9.252 -13.493 -17.906 1.00 54.97 431 LYS A C 1
ATOM 3431 O O . LYS A 1 431 ? 9.416 -14.485 -17.211 1.00 54.97 431 LYS A O 1
ATOM 3436 N N . GLU A 1 432 ? 9.362 -13.489 -19.237 1.00 49.81 432 GLU A N 1
ATOM 3437 C CA . GLU A 1 432 ? 9.737 -14.597 -20.142 1.00 49.81 432 GLU A CA 1
ATOM 3438 C C . GLU A 1 432 ? 8.707 -15.743 -20.337 1.00 49.81 432 GLU A C 1
ATOM 3440 O O . GLU A 1 432 ? 8.385 -16.531 -19.450 1.00 49.81 432 GLU A O 1
ATOM 3445 N N . SER A 1 433 ? 8.196 -15.856 -21.572 1.00 47.88 433 SER A N 1
ATOM 3446 C CA . SER A 1 433 ? 7.313 -16.926 -22.070 1.00 47.88 433 SER A CA 1
ATOM 3447 C C . SER A 1 433 ? 8.127 -17.985 -22.830 1.00 47.88 433 SER A C 1
ATOM 3449 O O . SER A 1 433 ? 9.056 -17.643 -23.563 1.00 47.88 433 SER A O 1
ATOM 3451 N N . ASN A 1 434 ? 7.732 -19.265 -22.731 1.00 44.69 434 ASN A N 1
ATOM 3452 C CA . ASN A 1 434 ? 8.315 -20.412 -23.458 1.00 44.69 434 ASN A CA 1
ATOM 3453 C C . ASN A 1 434 ? 8.486 -20.179 -24.977 1.00 44.69 434 ASN A C 1
ATOM 3455 O O . ASN A 1 434 ? 9.295 -20.848 -25.617 1.00 44.69 434 ASN A O 1
ATOM 3459 N N . GLN A 1 435 ? 7.746 -19.236 -25.562 1.00 48.66 435 GLN A N 1
ATOM 3460 C CA . GLN A 1 435 ? 7.833 -18.890 -26.981 1.00 48.66 435 GLN A CA 1
ATOM 3461 C C . GLN A 1 435 ? 9.159 -18.217 -27.359 1.00 48.66 435 GLN A C 1
ATOM 3463 O O . GLN A 1 435 ? 9.660 -18.475 -28.448 1.00 48.66 435 GLN A O 1
ATOM 3468 N N . ALA A 1 436 ? 9.766 -17.411 -26.477 1.00 52.16 436 ALA A N 1
ATOM 3469 C CA . ALA A 1 436 ? 11.086 -16.832 -26.742 1.00 52.16 436 ALA A CA 1
ATOM 3470 C C . ALA A 1 436 ? 12.154 -17.932 -26.823 1.00 52.16 436 ALA A C 1
ATOM 3472 O O . ALA A 1 436 ? 12.992 -17.925 -27.723 1.00 52.16 436 ALA A O 1
ATOM 3473 N N . THR A 1 437 ? 12.064 -18.938 -25.946 1.00 54.62 437 THR A N 1
ATOM 3474 C CA . THR A 1 437 ? 12.906 -20.138 -26.013 1.00 54.62 437 THR A CA 1
ATOM 3475 C C . THR A 1 437 ? 12.661 -20.912 -27.309 1.00 54.62 437 THR A C 1
ATOM 3477 O O . THR A 1 437 ? 13.623 -21.268 -27.981 1.00 54.62 437 THR A O 1
ATOM 3480 N N . ALA A 1 438 ? 11.401 -21.119 -27.708 1.00 60.41 438 ALA A N 1
ATOM 3481 C CA . ALA A 1 438 ? 11.068 -21.822 -28.949 1.00 60.41 438 ALA A CA 1
ATOM 3482 C C . ALA A 1 438 ? 11.580 -21.087 -30.202 1.00 60.41 438 ALA A C 1
ATOM 3484 O O . ALA A 1 438 ? 12.220 -21.703 -31.050 1.00 60.41 438 ALA A O 1
ATOM 3485 N N . ALA A 1 439 ? 11.375 -19.770 -30.297 1.00 58.16 439 ALA A N 1
ATOM 3486 C CA . ALA A 1 439 ? 11.883 -18.962 -31.404 1.00 58.16 439 ALA A CA 1
ATOM 3487 C C . ALA A 1 439 ? 13.417 -18.998 -31.469 1.00 58.16 439 ALA A C 1
ATOM 3489 O O . ALA A 1 439 ? 13.981 -19.198 -32.543 1.00 58.16 439 ALA A O 1
ATOM 3490 N N . LYS A 1 440 ? 14.098 -18.888 -30.318 1.00 62.03 440 LYS A N 1
ATOM 3491 C CA . LYS A 1 440 ? 15.562 -18.985 -30.230 1.00 62.03 440 LYS A CA 1
ATOM 3492 C C . LYS A 1 440 ? 16.063 -20.358 -30.690 1.00 62.03 440 LYS A C 1
ATOM 3494 O O . LYS A 1 440 ? 17.017 -20.422 -31.458 1.00 62.03 440 LYS A O 1
ATOM 3499 N N . ILE A 1 441 ? 15.383 -21.440 -30.297 1.00 67.00 441 ILE A N 1
ATOM 3500 C CA . ILE A 1 441 ? 15.689 -22.804 -30.755 1.00 67.00 441 ILE A CA 1
ATOM 3501 C C . ILE A 1 441 ? 15.510 -22.920 -32.272 1.00 67.00 441 ILE A C 1
ATOM 3503 O O . ILE A 1 441 ? 16.399 -23.449 -32.930 1.00 67.00 441 ILE A O 1
ATOM 3507 N N . ILE A 1 442 ? 14.418 -22.404 -32.846 1.00 69.94 442 ILE A N 1
ATOM 3508 C CA . ILE A 1 442 ? 14.161 -22.478 -34.296 1.00 69.94 442 ILE A CA 1
ATOM 3509 C C . ILE A 1 442 ? 15.211 -21.686 -35.087 1.00 69.94 442 ILE A C 1
ATOM 3511 O O . ILE A 1 442 ? 15.750 -22.192 -36.072 1.00 69.94 442 ILE A O 1
ATOM 3515 N N . ILE A 1 443 ? 15.542 -20.468 -34.652 1.00 68.50 443 ILE A N 1
ATOM 3516 C CA . ILE A 1 443 ? 16.544 -19.622 -35.319 1.00 68.50 443 ILE A CA 1
ATOM 3517 C C . ILE A 1 443 ? 17.922 -20.289 -35.277 1.00 68.50 443 ILE A C 1
ATOM 3519 O O . ILE A 1 443 ? 18.572 -20.409 -36.311 1.00 68.50 443 ILE A O 1
ATOM 3523 N N . ILE A 1 444 ? 18.353 -20.779 -34.111 1.00 69.31 444 ILE A N 1
ATOM 3524 C CA . ILE A 1 444 ? 19.662 -21.429 -33.981 1.00 69.31 444 ILE A CA 1
ATOM 3525 C C . ILE A 1 444 ? 19.692 -22.730 -34.793 1.00 69.31 444 ILE A C 1
ATOM 3527 O O . ILE A 1 444 ? 20.627 -22.945 -35.557 1.00 69.31 444 ILE A O 1
ATOM 3531 N N . SER A 1 445 ? 18.649 -23.561 -34.702 1.00 66.00 445 SER A N 1
ATOM 3532 C CA . SER A 1 445 ? 18.592 -24.839 -35.428 1.00 66.00 445 SER A CA 1
ATOM 3533 C C . SER A 1 445 ? 18.599 -24.632 -36.947 1.00 66.00 445 SER A C 1
ATOM 3535 O O . SER A 1 445 ? 19.305 -25.348 -37.658 1.00 66.00 445 SER A O 1
ATOM 3537 N N . SER A 1 446 ? 17.867 -23.633 -37.455 1.00 69.25 446 SER A N 1
ATOM 3538 C CA . SER A 1 446 ? 17.862 -23.292 -38.885 1.00 69.25 446 SER A CA 1
ATOM 3539 C C . SER A 1 446 ? 19.201 -22.721 -39.350 1.00 69.25 446 SER A C 1
ATOM 3541 O O . SER A 1 446 ? 19.708 -23.159 -40.379 1.00 69.25 446 SER A O 1
ATOM 3543 N N . ALA A 1 447 ? 19.832 -21.833 -38.575 1.00 71.44 447 ALA A N 1
ATOM 3544 C CA . ALA A 1 447 ? 21.173 -21.338 -38.878 1.00 71.44 447 ALA A CA 1
ATOM 3545 C C . ALA A 1 447 ? 22.206 -22.477 -38.908 1.00 71.44 447 ALA A C 1
ATOM 3547 O O . ALA A 1 447 ? 22.970 -22.584 -39.864 1.00 71.44 447 ALA A O 1
ATOM 3548 N N . THR A 1 448 ? 22.192 -23.383 -37.924 1.00 69.31 448 THR A N 1
ATOM 3549 C CA . THR A 1 448 ? 23.067 -24.566 -37.918 1.00 69.31 448 THR A CA 1
ATOM 3550 C C . THR A 1 448 ? 22.817 -25.456 -39.132 1.00 69.31 448 THR A C 1
ATOM 3552 O O . THR A 1 448 ? 23.777 -25.933 -39.732 1.00 69.31 448 THR A O 1
ATOM 3555 N N . TYR A 1 449 ? 21.559 -25.659 -39.532 1.00 74.12 449 TYR A N 1
ATOM 3556 C CA . TYR A 1 449 ? 21.241 -26.422 -40.739 1.00 74.12 449 TYR A CA 1
ATOM 3557 C C . TYR A 1 449 ? 21.798 -25.744 -41.998 1.00 74.12 449 TYR A C 1
ATOM 3559 O O . TYR A 1 449 ? 22.447 -26.405 -42.801 1.00 74.12 449 TYR A O 1
ATOM 3567 N N . CYS A 1 450 ? 21.638 -24.425 -42.137 1.00 74.94 450 CYS A N 1
ATOM 3568 C CA . CYS A 1 450 ? 22.188 -23.670 -43.265 1.00 74.94 450 CYS A CA 1
ATOM 3569 C C . CYS A 1 450 ? 23.724 -23.711 -43.325 1.00 74.94 450 CYS A C 1
ATOM 3571 O O . CYS A 1 450 ? 24.282 -23.737 -44.416 1.00 74.94 450 CYS A O 1
ATOM 3573 N N . ILE A 1 451 ? 24.408 -23.717 -42.174 1.00 76.62 451 ILE A N 1
ATOM 3574 C CA . ILE A 1 451 ? 25.879 -23.738 -42.101 1.00 76.62 451 ILE A CA 1
ATOM 3575 C C . ILE A 1 451 ? 26.436 -25.144 -42.349 1.00 76.62 451 ILE A C 1
ATOM 3577 O O . ILE A 1 451 ? 27.446 -25.301 -43.026 1.00 76.62 451 ILE A O 1
ATOM 3581 N N . THR A 1 452 ? 25.806 -26.170 -41.774 1.00 79.94 452 THR A N 1
ATOM 3582 C CA . THR A 1 452 ? 26.364 -27.534 -41.751 1.00 79.94 452 THR A CA 1
ATOM 3583 C C . THR A 1 452 ? 25.784 -28.457 -42.819 1.00 79.94 452 THR A C 1
ATOM 3585 O O . THR A 1 452 ? 26.356 -29.513 -43.073 1.00 79.94 452 THR A O 1
ATOM 3588 N N . GLY A 1 453 ? 24.615 -28.134 -43.384 1.00 75.06 453 GLY A N 1
ATOM 3589 C CA . GLY A 1 453 ? 23.824 -29.043 -44.222 1.00 75.06 453 GLY A CA 1
ATOM 3590 C C . GLY A 1 453 ? 23.301 -30.290 -43.490 1.00 75.06 453 GLY A C 1
ATOM 3591 O O . GLY A 1 453 ? 22.664 -31.143 -44.101 1.00 75.06 453 GLY A O 1
ATOM 3592 N N . SER A 1 454 ? 23.564 -30.424 -42.184 1.00 81.50 454 SER A N 1
ATOM 3593 C CA . SER A 1 454 ? 23.305 -31.637 -41.412 1.00 81.50 454 SER A CA 1
ATOM 3594 C C . SER A 1 454 ? 22.093 -31.467 -40.506 1.00 81.50 454 SER A C 1
ATOM 3596 O O . SER A 1 454 ? 22.090 -30.679 -39.555 1.00 81.50 454 SER A O 1
ATOM 3598 N N . LEU A 1 455 ? 21.063 -32.273 -40.765 1.00 79.50 455 LEU A N 1
ATOM 3599 C CA . LEU A 1 455 ? 19.884 -32.353 -39.904 1.00 79.50 455 LEU A CA 1
ATOM 3600 C C . LEU A 1 455 ? 20.250 -32.863 -38.499 1.00 79.50 455 LEU A C 1
ATOM 3602 O O . LEU A 1 455 ? 19.712 -32.377 -37.507 1.00 79.50 455 LEU A O 1
ATOM 3606 N N . ALA A 1 456 ? 21.212 -33.789 -38.408 1.00 81.00 456 ALA A N 1
ATOM 3607 C CA . ALA A 1 456 ? 21.695 -34.326 -37.137 1.00 81.00 456 ALA A CA 1
ATOM 3608 C C . ALA A 1 456 ? 22.391 -33.248 -36.290 1.00 81.00 456 ALA A C 1
ATOM 3610 O O . ALA A 1 456 ? 22.088 -33.109 -35.106 1.00 81.00 456 ALA A O 1
ATOM 3611 N N . ALA A 1 457 ? 23.264 -32.433 -36.897 1.00 79.25 457 ALA A N 1
ATOM 3612 C CA . ALA A 1 457 ? 23.925 -31.331 -36.196 1.00 79.25 457 ALA A CA 1
ATOM 3613 C C . ALA A 1 457 ? 22.907 -30.286 -35.710 1.00 79.25 457 ALA A C 1
ATOM 3615 O O . ALA A 1 457 ? 22.950 -29.860 -34.556 1.00 79.25 457 ALA A O 1
ATOM 3616 N N . SER A 1 458 ? 21.946 -29.929 -36.568 1.00 73.19 458 SER A N 1
ATOM 3617 C CA . SER A 1 458 ? 20.850 -29.012 -36.235 1.00 73.19 458 SER A CA 1
ATOM 3618 C C . SER A 1 458 ? 20.023 -29.502 -35.035 1.00 73.19 458 SER A C 1
ATOM 3620 O O . SER A 1 458 ? 19.797 -28.746 -34.087 1.00 73.19 458 SER A O 1
ATOM 3622 N N . ALA A 1 459 ? 19.650 -30.786 -35.014 1.00 78.50 459 ALA A N 1
ATOM 3623 C CA . ALA A 1 459 ? 18.889 -31.389 -33.921 1.00 78.50 459 ALA A CA 1
ATOM 3624 C C . ALA A 1 459 ? 19.658 -31.399 -32.586 1.00 78.50 459 ALA A C 1
ATOM 3626 O O . ALA A 1 459 ? 19.089 -31.072 -31.538 1.00 78.50 459 ALA A O 1
ATOM 3627 N N . VAL A 1 460 ? 20.956 -31.726 -32.613 1.00 83.31 460 VAL A N 1
ATOM 3628 C CA . VAL A 1 460 ? 21.816 -31.708 -31.416 1.00 83.31 460 VAL A CA 1
ATOM 3629 C C . VAL A 1 460 ? 21.915 -30.294 -30.846 1.00 83.31 460 VAL A C 1
ATOM 3631 O O . VAL A 1 460 ? 21.698 -30.099 -29.648 1.00 83.31 460 VAL A O 1
ATOM 3634 N N . VAL A 1 461 ? 22.164 -29.290 -31.692 1.00 77.38 461 VAL A N 1
ATOM 3635 C CA . VAL A 1 461 ? 22.262 -27.890 -31.253 1.00 77.38 461 VAL A CA 1
ATOM 3636 C C . VAL A 1 461 ? 20.932 -27.383 -30.691 1.00 77.38 461 VAL A C 1
ATOM 3638 O O . VAL A 1 461 ? 20.922 -26.737 -29.639 1.00 77.38 461 VAL A O 1
ATOM 3641 N N . GLY A 1 462 ? 19.802 -27.701 -31.330 1.00 75.56 462 GLY A N 1
ATOM 3642 C CA . GLY A 1 462 ? 18.475 -27.343 -30.825 1.00 75.56 462 GLY A CA 1
ATOM 3643 C C . GLY A 1 462 ? 18.197 -27.940 -29.441 1.00 75.56 462 GLY A C 1
ATOM 3644 O O . GLY A 1 462 ? 17.726 -27.239 -28.540 1.00 75.56 462 GLY A O 1
ATOM 3645 N N . THR A 1 463 ? 18.576 -29.205 -29.238 1.00 78.38 463 THR A N 1
ATOM 3646 C CA . THR A 1 463 ? 18.422 -29.914 -27.957 1.00 78.38 463 THR A CA 1
ATOM 3647 C C . THR A 1 463 ? 19.311 -29.316 -26.867 1.00 78.38 463 THR A C 1
ATOM 3649 O O . THR A 1 463 ? 18.824 -29.019 -25.776 1.00 78.38 463 THR A O 1
ATOM 3652 N N . LEU A 1 464 ? 20.591 -29.060 -27.159 1.00 78.44 464 LEU A N 1
ATOM 3653 C CA . LEU A 1 464 ? 21.508 -28.401 -26.223 1.00 78.44 464 LEU A CA 1
ATOM 3654 C C . LEU A 1 464 ? 21.000 -27.007 -25.843 1.00 78.44 464 LEU A C 1
ATOM 3656 O O . LEU A 1 464 ? 20.936 -26.674 -24.663 1.00 78.44 464 LEU A O 1
ATOM 3660 N N . THR A 1 465 ? 20.550 -26.219 -26.821 1.00 72.56 465 THR A N 1
ATOM 3661 C CA . THR A 1 465 ? 19.979 -24.882 -26.592 1.00 72.56 465 THR A CA 1
ATOM 3662 C C . THR A 1 465 ? 18.758 -24.944 -25.671 1.00 72.56 465 THR A C 1
ATOM 3664 O O . THR A 1 465 ? 18.619 -24.112 -24.768 1.00 72.56 465 THR A O 1
ATOM 3667 N N . TYR A 1 466 ? 17.879 -25.935 -25.860 1.00 72.81 466 TYR A N 1
ATOM 3668 C CA . TYR A 1 466 ? 16.738 -26.175 -24.977 1.00 72.81 466 TYR A CA 1
ATOM 3669 C C . TYR A 1 466 ? 17.185 -26.530 -23.555 1.00 72.81 466 TYR A C 1
ATOM 3671 O O . TYR A 1 466 ? 16.683 -25.940 -22.597 1.00 72.81 466 TYR A O 1
ATOM 3679 N N . MET A 1 467 ? 18.152 -27.441 -23.417 1.00 71.94 467 MET A N 1
ATOM 3680 C CA . MET A 1 467 ? 18.692 -27.868 -22.125 1.00 71.94 467 MET A CA 1
ATOM 3681 C C . MET A 1 467 ? 19.340 -26.703 -21.374 1.00 71.94 467 MET A C 1
ATOM 3683 O O . MET A 1 467 ? 18.996 -26.477 -20.219 1.00 71.94 467 MET A O 1
ATOM 3687 N N . PHE A 1 468 ? 20.172 -25.891 -22.032 1.00 70.75 468 PHE A N 1
ATOM 3688 C CA . PHE A 1 468 ? 20.759 -24.685 -21.436 1.00 70.75 468 PHE A CA 1
ATOM 3689 C C . PHE A 1 468 ? 19.703 -23.642 -21.069 1.00 70.75 468 PHE A C 1
ATOM 3691 O O . PHE A 1 468 ? 19.778 -23.037 -20.003 1.00 70.75 468 PHE A O 1
ATOM 3698 N N . SER A 1 469 ? 18.677 -23.454 -21.904 1.00 63.47 469 SER A N 1
ATOM 3699 C CA . SER A 1 469 ? 17.576 -22.530 -21.597 1.00 63.47 469 SER A CA 1
ATOM 3700 C C . SER A 1 469 ? 16.705 -23.027 -20.440 1.00 63.47 469 SER A C 1
ATOM 3702 O O . SER A 1 469 ? 16.093 -22.232 -19.730 1.00 63.47 469 SER A O 1
ATOM 3704 N N . ARG A 1 470 ? 16.596 -24.345 -20.248 1.00 65.12 470 ARG A N 1
ATOM 3705 C CA . ARG A 1 470 ? 15.895 -24.950 -19.111 1.00 65.12 470 ARG A CA 1
ATOM 3706 C C . ARG A 1 470 ? 16.738 -24.852 -17.840 1.00 65.12 470 ARG A C 1
ATOM 3708 O O . ARG A 1 470 ? 16.244 -24.317 -16.859 1.00 65.12 470 ARG A O 1
ATOM 3715 N N . LEU A 1 471 ? 18.016 -25.223 -17.906 1.00 58.03 471 LEU A N 1
ATOM 3716 C CA . LEU A 1 471 ? 18.956 -25.123 -16.791 1.00 58.03 471 LEU A CA 1
ATOM 3717 C C . LEU A 1 471 ? 19.130 -23.670 -16.329 1.00 58.03 471 LEU A C 1
ATOM 3719 O O . LEU A 1 471 ? 19.082 -23.397 -15.140 1.00 58.03 471 LEU A O 1
ATOM 3723 N N . GLY A 1 472 ? 19.233 -22.717 -17.260 1.00 55.38 472 GLY A N 1
ATOM 3724 C CA . GLY A 1 472 ? 19.298 -21.290 -16.944 1.00 55.38 472 GLY A CA 1
ATOM 3725 C C . GLY A 1 472 ? 18.013 -20.749 -16.310 1.00 55.38 472 GLY A C 1
ATOM 3726 O O . GLY A 1 472 ? 18.088 -19.867 -15.461 1.00 55.38 472 GLY A O 1
ATOM 3727 N N . ARG A 1 473 ? 16.836 -21.290 -16.666 1.00 51.53 473 ARG A N 1
ATOM 3728 C CA . ARG A 1 473 ? 15.565 -20.961 -15.992 1.00 51.53 473 ARG A CA 1
ATOM 3729 C C . ARG A 1 473 ? 15.494 -21.544 -14.589 1.00 51.53 473 ARG A C 1
ATOM 3731 O O . ARG A 1 473 ? 14.974 -20.878 -13.701 1.00 51.53 473 ARG A O 1
ATOM 3738 N N . ASP A 1 474 ? 16.010 -22.752 -14.398 1.00 45.34 474 ASP A N 1
ATOM 3739 C CA . ASP A 1 474 ? 16.056 -23.384 -13.084 1.00 45.34 474 ASP A CA 1
ATOM 3740 C C . ASP A 1 474 ? 17.080 -22.664 -12.186 1.00 45.34 474 ASP A C 1
ATOM 3742 O O . ASP A 1 474 ? 16.743 -22.310 -11.066 1.00 45.34 474 ASP A O 1
ATOM 3746 N N . ILE A 1 475 ? 18.253 -22.273 -12.699 1.00 38.47 475 ILE A N 1
ATOM 3747 C CA . ILE A 1 475 ? 19.244 -21.469 -11.959 1.00 38.47 475 ILE A CA 1
ATOM 3748 C C . ILE A 1 475 ? 18.717 -20.056 -11.653 1.00 38.47 475 ILE A C 1
ATOM 3750 O O . ILE A 1 475 ? 18.830 -19.605 -10.517 1.00 38.47 475 ILE A O 1
ATOM 3754 N N . LYS A 1 476 ? 18.070 -19.366 -12.608 1.00 36.81 476 LYS A N 1
ATOM 3755 C CA . LYS A 1 476 ? 17.460 -18.039 -12.362 1.00 36.81 476 LYS A CA 1
ATOM 3756 C C . LYS A 1 476 ? 16.308 -18.073 -11.354 1.00 36.81 476 LYS A C 1
ATOM 3758 O O . LYS A 1 476 ? 16.006 -17.044 -10.764 1.00 36.81 476 LYS A O 1
ATOM 3763 N N . LYS A 1 477 ? 15.660 -19.224 -11.146 1.00 39.59 477 LYS A N 1
ATOM 3764 C CA . LYS A 1 477 ? 14.677 -19.399 -10.064 1.00 39.59 477 LYS A CA 1
ATOM 3765 C C . LYS A 1 477 ? 15.318 -19.527 -8.679 1.00 39.59 477 LYS A C 1
ATOM 3767 O O . LYS A 1 477 ? 14.608 -19.347 -7.700 1.00 39.59 477 LYS A O 1
ATOM 3772 N N . PHE A 1 478 ? 16.612 -19.836 -8.602 1.00 33.00 478 PHE A N 1
ATOM 3773 C CA . PHE A 1 478 ? 17.341 -20.065 -7.350 1.00 33.00 478 PHE A CA 1
ATOM 3774 C C . PHE A 1 478 ? 18.402 -19.000 -7.037 1.00 33.00 478 PHE A C 1
ATOM 3776 O O . PHE A 1 478 ? 18.995 -19.042 -5.965 1.00 33.00 478 PHE A O 1
ATOM 3783 N N . VAL A 1 479 ? 18.640 -18.037 -7.933 1.00 29.39 479 VAL A N 1
ATOM 3784 C CA . VAL A 1 479 ? 19.614 -16.959 -7.724 1.00 29.39 479 VAL A CA 1
ATOM 3785 C C . VAL A 1 479 ? 18.976 -15.619 -8.096 1.00 29.39 479 VAL A C 1
ATOM 3787 O O . VAL A 1 479 ? 18.769 -15.375 -9.291 1.00 29.39 479 VAL A O 1
ATOM 3790 N N . PRO A 1 480 ? 18.726 -14.710 -7.135 1.00 27.95 480 PRO A N 1
ATOM 3791 C CA . PRO A 1 480 ? 18.467 -13.304 -7.423 1.00 27.95 480 PRO A CA 1
ATOM 3792 C C . PRO A 1 480 ? 19.781 -12.693 -7.922 1.00 27.95 480 PRO A C 1
ATOM 3794 O O . PRO A 1 480 ? 20.562 -12.112 -7.180 1.00 27.95 480 PRO A O 1
ATOM 3797 N N . SER A 1 481 ? 20.092 -12.905 -9.197 1.00 32.03 481 SER A N 1
ATOM 3798 C CA . SER A 1 481 ? 21.288 -12.348 -9.825 1.00 32.03 481 SER A CA 1
ATOM 3799 C C . SER A 1 481 ? 20.925 -10.992 -10.421 1.00 32.03 481 SER A C 1
ATOM 3801 O O . SER A 1 481 ? 20.537 -10.887 -11.583 1.00 32.03 481 SER A O 1
ATOM 3803 N N . TYR A 1 482 ? 21.031 -9.957 -9.587 1.00 29.14 482 TYR A N 1
ATOM 3804 C CA . TYR A 1 482 ? 21.348 -8.605 -10.038 1.00 29.14 482 TYR A CA 1
ATOM 3805 C C . TYR A 1 482 ? 22.864 -8.555 -10.270 1.00 29.14 482 TYR A C 1
ATOM 3807 O O . TYR A 1 482 ? 23.633 -8.666 -9.318 1.00 29.14 482 TYR A O 1
ATOM 3815 N N . PRO A 1 483 ? 23.308 -8.477 -11.529 1.00 29.34 483 PRO A N 1
ATOM 3816 C CA . PRO A 1 483 ? 24.256 -7.416 -11.857 1.00 29.34 483 PRO A CA 1
ATOM 3817 C C . PRO A 1 483 ? 23.944 -6.749 -13.211 1.00 29.34 483 PRO A C 1
ATOM 3819 O O . PRO A 1 483 ? 23.254 -7.315 -14.054 1.00 29.34 483 PRO A O 1
ATOM 3822 N N . ASP A 1 484 ? 24.481 -5.538 -13.374 1.00 32.16 484 ASP A N 1
ATOM 3823 C CA . ASP A 1 484 ? 24.525 -4.692 -14.581 1.00 32.16 484 ASP A CA 1
ATOM 3824 C C . ASP A 1 484 ? 23.340 -3.746 -14.853 1.00 32.16 484 ASP A C 1
ATOM 3826 O O . ASP A 1 484 ? 22.589 -3.899 -15.813 1.00 32.16 484 ASP A O 1
ATOM 3830 N N . VAL A 1 485 ? 23.271 -2.665 -14.063 1.00 31.50 485 VAL A N 1
ATOM 3831 C CA . VAL A 1 485 ? 23.179 -1.298 -14.619 1.00 31.50 485 VAL A CA 1
ATOM 3832 C C . VAL A 1 485 ? 24.185 -0.421 -13.861 1.00 31.50 485 VAL A C 1
ATOM 3834 O O . VAL A 1 485 ? 23.866 0.228 -12.868 1.00 31.50 485 VAL A O 1
ATOM 3837 N N . LEU A 1 486 ? 25.443 -0.507 -14.301 1.00 26.61 486 LEU A N 1
ATOM 3838 C CA . LEU A 1 486 ? 26.461 0.535 -14.184 1.00 26.61 486 LEU A CA 1
ATOM 3839 C C . LEU A 1 486 ? 26.348 1.387 -15.457 1.00 26.61 486 LEU A C 1
ATOM 3841 O O . LEU A 1 486 ? 26.890 1.003 -16.494 1.00 26.61 486 LEU A O 1
ATOM 3845 N N . LEU A 1 487 ? 25.555 2.458 -15.374 1.00 27.66 487 LEU A N 1
ATOM 3846 C CA . LEU A 1 487 ? 25.689 3.779 -16.012 1.00 27.66 487 LEU A CA 1
ATOM 3847 C C . LEU A 1 487 ? 24.444 4.612 -15.703 1.00 27.66 487 LEU A C 1
ATOM 3849 O O . LEU A 1 487 ? 23.325 4.088 -15.918 1.00 27.66 487 LEU A O 1
#

pLDDT: mean 76.72, std 20.58, range [26.41, 98.81]

InterPro domains:
  IPR007053 LRAT domain [PF04970] (293-430)
  IPR007053 LRAT domain [PS51934] (306-435)
  IPR029058 Alpha/Beta hydrolase fold [G3DSA:3.40.50.1820] (51-215)
  IPR029058 Alpha/Beta hydrolase fold [SSF53474] (64-244)
  IPR048263 Arb2 [PTHR21357] (12-229)
  IPR053858 Arb2 domain [PF22749] (17-228)

Sequence (487 aa):
MKLPEATNSSEPEDVMQPSLKELGYHFDDCGVMRDKNEKKYEFIDQKSYEEIGSAVTEEIYRIMENPPYNMERQYLDDTNKKRSAFIFLSKDWNQKENLVVLIHGSGAVRAGQWSRRLIMNESLNMGSQLPYLRMCKSRNWGVVVMNTNMNVTDNDPVQPLPGSSTPLEHGITVWKTYVAEAKAGSIAVVAHSAGGAVIAGIIENYWSKEWMKRLKCICLTDAMFTLPSVSDMDWLPAIQDWRATPHTEVGLRIDNSTIHGKNPYVTYINVLNMLKPGELVTDWMQAEKLCSHLEIGDLIEFRRVVGSIKRRIYTHWGVFIGFHDKKAYVAHTGTDFGDFGNNLISGSVESLAAIRTKMSCSNQIQIRRDELITIANGDSCRINNSLDKGKRPFPPVIVVDRALRMLGKTNYNLLLNNCEHFAKYCRYGLKESNQATAAKIIIISSATYCITGSLAASAVVGTLTYMFSRLGRDIKKFVPSYPDVLL

Foldseek 3Di:
DDDDDDDDDDDPPDVDQDALVSLQWDADPQQFIAGVVRDADDDDDDVSLVSNLVNVQVVLVVVCCDPPNNWDWAWLDPVCNLQTDTKTKGPPQLAFQEEEEEAEADDDDFWQFNDSVCSRHPGSVRTGCVVVSVVCVVVVHIYITFGLHPQWGPDPVTGGRPQRNGSLSSLLSCCVPPVLSRPHQAYEYEYEAARQVNVLSNCLVDLVPPSCLNHAEYHYENYDHANQCVVVHPDDHQYDYFYDDPDPDGDDQDDQPQADPVRRRHGHLPPVQEQDVPRQKDPWDALVSQVNHDDFLFKKKWFDADDPPGDGPAIFIWTFQDDDPNFTKTWFKDFPVGQPDVPPPDDDRDDPVNVVVVLPPQFTIFTDIDTSNSNNVVTIMMGHRVCVVPAPWHDSSQLNVLSVVRGTGDNDHGNHVVGVQSSCCSTHVDDDDCVVLVVVLVVQLVVQCVVPVDNVRSVVSSVVSSVCVVVVVVVVSVDPDDDDDPD

Secondary structure (DSSP, 8-state):
-PPPPPPP-------PPPPTTTTTEEE-TTS-EEETTSPBP----HHHHHHHHHHHHHHHHHHHHSTTT--EEEES-GGGGGG--EEEE-TTGGG-SEEEEEE--SSS--TTBS-HHHHHHT-HHHHBSHHHHHHHHHTT-EEEE--TT--B-SSSSP-BPTT-SSHHHHHHHHIIIIITTS--SEEEEEEETTHHHHHHHHHHHHTTSGGGGGEEEEEEES---B-TTTTT-S---EEEEE---S-SSTTPPPP-TTEETTEEEEEPP-GGGSPPTT--BPPPB-HHHHGGG--TTPEEEEEEEETTTTEEEEEEEEEEEEEETTEEEEEEEEETT-STTTT-SSSPPPPHHHHHHHHH-TT-EEEEEEEHHHHHTT--EEEB-GGGGTS-PPPHHHHHHHHHHT-EE-----HHHHHHHHHHHHHH-----HHHHHHHHHHHHHHHHHHH--HHHHHHHHHHHHHHHHHHHHHHHH---------

Mean predicted aligned error: 18.94 Å

Nearest PDB structures (foldseek):
  7zom-assembly1_A  TM=8.920E-01  e=1.630E-07  Homo sapiens
  4fa0-assembly1_A  TM=8.826E-01  e=1.159E-06  Homo sapiens
  8p8f-assembly1_B  TM=5.543E-01  e=7.855E-04  Sphingomonas sp.
  5jd5-assembly2_B  TM=5.890E-01  e=2.651E-02  uncultured bacterium
  3fle-assembly2_B  TM=4.681E-01  e=2.515E-01  Staphylococcus epidermidis ATCC 12228

Radius of gyration: 26.56 Å; Cα contacts (8 Å, |Δi|>4): 813; chains: 1; bounding box: 65×62×95 Å

Solvent-accessible surface area (backbone atoms only — not comparable to full-atom values): 27148 Å² total; per-residue (Å²): 138,85,82,82,83,85,81,88,76,91,68,80,88,69,85,73,74,63,48,40,62,77,74,41,32,49,64,48,98,82,30,33,31,20,39,86,82,73,42,66,58,72,92,84,50,73,68,58,50,52,52,51,48,52,15,48,47,56,49,47,48,54,51,39,46,32,84,93,61,44,31,43,82,44,51,82,37,76,93,44,56,84,57,29,41,53,33,38,33,34,77,66,29,52,74,16,57,35,31,38,37,38,30,38,33,70,72,90,40,45,52,58,29,64,31,62,67,37,26,46,70,61,11,39,67,77,7,30,42,57,56,58,53,56,54,32,55,78,68,66,36,12,37,40,31,41,27,39,62,49,20,54,37,94,52,91,78,69,40,70,16,74,67,13,58,38,41,50,44,25,42,44,43,49,37,62,71,46,62,67,69,28,63,31,66,36,28,36,36,40,19,28,24,51,18,21,41,24,56,28,51,41,43,75,77,37,65,92,38,76,77,49,74,23,41,50,33,37,44,29,35,58,42,48,46,54,45,67,61,58,88,78,50,95,72,79,52,53,60,46,66,52,64,90,62,95,64,88,70,85,86,72,80,77,86,62,90,65,34,34,91,93,42,82,62,38,33,58,54,70,71,89,40,47,65,57,95,91,55,42,56,56,70,79,34,49,46,81,66,45,61,60,42,69,52,56,32,40,29,37,42,33,49,42,62,54,67,97,66,74,43,77,77,52,61,48,28,20,27,30,61,39,73,56,95,92,38,50,32,25,33,28,65,38,42,84,77,47,64,100,62,80,73,80,73,72,98,68,80,82,48,73,63,58,56,49,51,65,72,64,57,67,87,43,36,25,29,42,78,46,46,43,57,71,72,38,67,88,30,40,27,26,47,53,42,65,58,55,83,84,39,78,59,50,59,39,67,55,12,29,52,48,43,62,72,54,52,40,81,49,95,64,71,56,81,57,65,46,14,49,42,50,33,43,28,30,29,56,65,51,80,85,58,75,60,60,58,50,52,51,31,52,53,52,21,50,50,39,26,73,75,66,75,32,69,68,59,14,52,52,52,27,51,50,51,49,50,51,56,48,52,51,51,55,49,56,74,75,42,95,76,84,82,86,86,90,128

Organism: Onchocerca volvulus (NCBI:txid6282)